Protein AF-A0A7X7AD47-F1 (afdb_monomer_lite)

Foldseek 3Di:
DEAFAALDPCLVLLLVLLLLVLPDDDDQAYEYQENLFQALLDPVRVVSSVVSCVNSVRVVHHYHYAHEVRCCHNPVVSVSVCVVNVPPDPDPQWDWDDDPLEIEIEGHDDLDLVSVVVSLVCLLVVLVVHPRLAYEYRYAAFLLAFDPVQSNVSVVVPVQVSCQSSVHQEYEYHRQLWWWKAAADDPLDHALSHHIYIHFHHAYADFDHGDDDVSNRTPDIGGPARGKGKDWDDDSFKIKIWIAHSPPRDTPDIDMRGDDDPVPFAWEDDPQWTATPVRRDIHGLAQDFAWYAYPVRFIFTDDRSHTDAAWDQDPNFIWGAAPVRTTPPTDAFDWHQGPVAIWTAHRVRDTDAAWDQDPQFIWHAHPPPRHTDAAWDDDDNDTWHAHPVGGTADPVGDGDGPDDAAWDADPVAIAGAHNVRDTDAAWDADPQFTWHQHNVHRHTDAAFQDDDPHDTWGHHRVGGTADPVRDGDRDDFAWDQDPVAIWGADPVRDTDAAWDQDPNFIWHQHPVHRHTDAAAQPDDPPWTFGHHRVGTTPGTDDDDDDQDFAWDQDPVAIWGADRRRDTDAAWDADPNDTWHAHPPPRHTDDDDDDDDDDDD

Structure (mmCIF, N/CA/C/O backbone):
data_AF-A0A7X7AD47-F1
#
_entry.id   AF-A0A7X7AD47-F1
#
loop_
_atom_site.group_PDB
_atom_site.id
_atom_site.type_symbol
_atom_site.label_atom_id
_atom_site.label_alt_id
_atom_site.label_comp_id
_atom_site.label_asym_id
_atom_site.label_entity_id
_atom_site.label_seq_id
_atom_site.pdbx_PDB_ins_code
_atom_site.Cartn_x
_atom_site.Cartn_y
_atom_site.Cartn_z
_atom_site.occupancy
_atom_site.B_iso_or_equiv
_atom_site.auth_seq_id
_atom_site.auth_comp_id
_atom_site.auth_asym_id
_atom_site.auth_atom_id
_atom_site.pdbx_PDB_model_num
ATOM 1 N N . MET A 1 1 ? 16.125 13.441 -15.291 1.00 92.44 1 MET A N 1
ATOM 2 C CA . MET A 1 1 ? 16.310 13.146 -16.735 1.00 92.44 1 MET A CA 1
ATOM 3 C C . MET A 1 1 ? 16.900 11.756 -16.890 1.00 92.44 1 MET A C 1
ATOM 5 O O . MET A 1 1 ? 17.680 11.379 -16.031 1.00 92.44 1 MET A O 1
ATOM 9 N N . ILE A 1 2 ? 16.565 11.016 -17.947 1.00 95.31 2 ILE A N 1
ATOM 10 C CA . ILE A 1 2 ? 17.193 9.728 -18.268 1.00 95.31 2 ILE A CA 1
ATOM 11 C C . ILE A 1 2 ? 17.875 9.844 -19.631 1.00 95.31 2 ILE A C 1
ATOM 13 O O . ILE A 1 2 ? 17.242 10.211 -20.624 1.00 95.31 2 ILE A O 1
ATOM 17 N N . ILE A 1 3 ? 19.167 9.545 -19.642 1.00 93.75 3 ILE A N 1
ATOM 18 C CA . ILE A 1 3 ? 20.009 9.394 -20.820 1.00 93.75 3 ILE A CA 1
ATOM 19 C C . ILE A 1 3 ? 20.115 7.894 -21.089 1.00 93.75 3 ILE A C 1
ATOM 21 O O . ILE A 1 3 ? 20.444 7.122 -20.185 1.00 93.75 3 ILE A O 1
ATOM 25 N N . GLY A 1 4 ? 19.760 7.493 -22.308 1.00 91.75 4 GLY A N 1
ATOM 26 C CA . GLY A 1 4 ? 19.800 6.096 -22.722 1.00 91.75 4 GLY A CA 1
ATOM 27 C C . GLY A 1 4 ? 21.219 5.592 -22.967 1.00 91.75 4 GLY A C 1
ATOM 28 O O . GLY A 1 4 ? 22.199 6.156 -22.477 1.00 91.75 4 GLY A O 1
ATOM 29 N N . ASP A 1 5 ? 21.300 4.528 -23.753 1.00 93.12 5 ASP A N 1
ATOM 30 C CA . ASP A 1 5 ? 22.560 3.946 -24.203 1.00 93.12 5 ASP A CA 1
ATOM 31 C C . ASP A 1 5 ? 23.340 4.938 -25.089 1.00 93.12 5 ASP A C 1
ATOM 33 O O . ASP A 1 5 ? 22.743 5.609 -25.937 1.00 93.12 5 ASP A O 1
ATOM 37 N N . ILE A 1 6 ? 24.650 5.082 -24.888 1.00 92.56 6 ILE A N 1
ATOM 38 C CA . ILE A 1 6 ? 25.463 6.064 -25.622 1.00 92.56 6 ILE A CA 1
ATOM 39 C C . ILE A 1 6 ? 26.347 5.355 -26.641 1.00 92.56 6 ILE A C 1
ATOM 41 O O . ILE A 1 6 ? 26.161 5.537 -27.844 1.00 92.56 6 ILE A O 1
ATOM 45 N N . GLN A 1 7 ? 27.311 4.571 -26.160 1.00 92.19 7 GLN A N 1
ATOM 46 C CA . GLN A 1 7 ? 28.293 3.829 -26.943 1.00 92.19 7 GLN A CA 1
ATOM 47 C C . GLN A 1 7 ? 28.781 4.564 -28.214 1.00 92.19 7 GLN A C 1
ATOM 49 O O . GLN A 1 7 ? 28.695 4.042 -29.330 1.00 92.19 7 GLN A O 1
ATOM 54 N N . THR A 1 8 ? 29.261 5.800 -28.047 1.00 90.62 8 THR A N 1
ATOM 55 C CA . THR A 1 8 ? 29.584 6.706 -29.163 1.00 90.62 8 THR A CA 1
ATOM 56 C C . THR A 1 8 ? 31.069 6.692 -29.538 1.00 90.62 8 THR A C 1
ATOM 58 O O . THR A 1 8 ? 31.954 6.672 -28.673 1.00 90.62 8 THR A O 1
ATOM 61 N N . GLU A 1 9 ? 31.338 6.766 -30.842 1.00 89.00 9 GLU A N 1
ATOM 62 C CA . GLU A 1 9 ? 32.638 7.148 -31.409 1.00 89.00 9 GLU A CA 1
ATOM 63 C C . GLU A 1 9 ? 32.623 8.602 -31.944 1.00 89.00 9 GLU A C 1
ATOM 65 O O . GLU A 1 9 ? 33.682 9.171 -32.230 1.00 89.00 9 GLU A O 1
ATOM 70 N N . ASP A 1 10 ? 31.442 9.230 -32.053 1.00 92.56 10 ASP A N 1
ATOM 71 C CA . ASP A 1 10 ? 31.235 10.628 -32.460 1.00 92.56 10 ASP A CA 1
ATOM 72 C C . ASP A 1 10 ? 31.044 11.569 -31.256 1.00 92.56 10 ASP A C 1
ATOM 74 O O . ASP A 1 10 ? 29.960 12.079 -30.959 1.00 92.56 10 ASP A O 1
ATOM 78 N N . TYR A 1 11 ? 32.149 11.867 -30.570 1.00 90.94 11 TYR A N 1
ATOM 79 C CA . TYR A 1 11 ? 32.137 12.756 -29.404 1.00 90.94 11 TYR A CA 1
ATOM 80 C C . TYR A 1 11 ? 31.698 14.198 -29.715 1.00 90.94 11 TYR A C 1
ATOM 82 O O . TYR A 1 11 ? 31.253 14.910 -28.814 1.00 90.94 11 TYR A O 1
ATOM 90 N N . GLU A 1 12 ? 31.837 14.674 -30.959 1.00 91.06 12 GLU A N 1
ATOM 91 C CA . GLU A 1 12 ? 31.344 16.003 -31.344 1.00 91.06 12 GLU A CA 1
ATOM 92 C C . GLU A 1 12 ? 29.818 16.003 -31.477 1.00 91.06 12 GLU A C 1
ATOM 94 O O . GLU A 1 12 ? 29.167 16.891 -30.922 1.00 91.06 12 GLU A O 1
ATOM 99 N N . GLY A 1 13 ? 29.250 14.989 -32.137 1.00 91.06 13 GLY A N 1
ATOM 100 C CA . GLY A 1 13 ? 27.807 14.750 -32.181 1.00 91.06 13 GLY A CA 1
ATOM 101 C C . GLY A 1 13 ? 27.208 14.643 -30.780 1.00 91.06 13 GLY A C 1
ATOM 102 O O . GLY A 1 13 ? 26.310 15.410 -30.435 1.00 91.06 13 GLY A O 1
ATOM 103 N N . PHE A 1 14 ? 27.797 13.807 -29.924 1.00 91.62 14 PHE A N 1
ATOM 104 C CA . PHE A 1 14 ? 27.356 13.638 -28.539 1.00 91.62 14 PHE A CA 1
ATOM 105 C C . PHE A 1 14 ? 27.384 14.943 -27.722 1.00 91.62 14 PHE A C 1
ATOM 107 O O . PHE A 1 14 ? 26.434 15.251 -26.999 1.00 91.62 14 PHE A O 1
ATOM 114 N N . ARG A 1 15 ? 28.439 15.762 -27.863 1.00 91.12 15 ARG A N 1
ATOM 115 C CA . ARG A 1 15 ? 28.508 17.094 -27.228 1.00 91.12 15 ARG A CA 1
ATOM 116 C C . ARG A 1 15 ? 27.363 18.001 -27.677 1.00 91.12 15 ARG A C 1
ATOM 118 O O . ARG A 1 15 ? 26.760 18.681 -26.846 1.00 91.12 15 ARG A O 1
ATOM 125 N N . ASN A 1 16 ? 27.064 18.011 -28.975 1.00 90.00 16 ASN A N 1
ATOM 126 C CA . ASN A 1 16 ? 25.961 18.798 -29.523 1.00 90.00 16 ASN A CA 1
ATOM 127 C C . ASN A 1 16 ? 24.607 18.308 -28.996 1.00 90.00 16 ASN A C 1
ATOM 129 O O . ASN A 1 16 ? 23.757 19.135 -28.658 1.00 90.00 16 ASN A O 1
ATOM 133 N N . ASP A 1 17 ? 24.431 16.994 -28.864 1.00 92.12 17 ASP A N 1
ATOM 134 C CA . ASP A 1 17 ? 23.204 16.409 -28.338 1.00 92.12 17 ASP A CA 1
ATOM 135 C C . ASP A 1 17 ? 22.988 16.771 -26.862 1.00 92.12 17 ASP A C 1
ATOM 137 O O . ASP A 1 17 ? 21.929 17.282 -26.488 1.00 92.12 17 ASP A O 1
ATOM 141 N N . LEU A 1 18 ? 24.012 16.614 -26.016 1.00 90.44 18 LEU A N 1
ATOM 142 C CA . LEU A 1 18 ? 23.936 17.019 -24.610 1.00 90.44 18 LEU A CA 1
ATOM 143 C C . LEU A 1 18 ? 23.632 18.517 -24.448 1.00 90.44 18 LEU A C 1
ATOM 145 O O . LEU A 1 18 ? 22.811 18.895 -23.607 1.00 90.44 18 LEU A O 1
ATOM 149 N N . ALA A 1 19 ? 24.245 19.371 -25.273 1.00 87.25 19 ALA A N 1
ATOM 150 C CA . ALA A 1 19 ? 23.945 20.801 -25.295 1.00 87.25 19 ALA A CA 1
ATOM 151 C C . ALA A 1 19 ? 22.499 21.085 -25.748 1.00 87.25 19 ALA A C 1
ATOM 153 O O . ALA A 1 19 ? 21.857 22.014 -25.255 1.00 87.25 19 ALA A O 1
ATOM 154 N N . GLY A 1 20 ? 21.955 20.287 -26.670 1.00 86.12 20 GLY A N 1
ATOM 155 C CA . GLY A 1 20 ? 20.555 20.362 -27.091 1.00 86.12 20 GLY A CA 1
ATOM 156 C C . GLY A 1 20 ? 19.579 20.111 -25.939 1.00 86.12 20 GLY A C 1
ATOM 157 O O . GLY A 1 20 ? 18.563 20.799 -25.826 1.00 86.12 20 GLY A O 1
ATOM 158 N N . ILE A 1 21 ? 19.925 19.192 -25.036 1.00 86.19 21 ILE A N 1
ATOM 159 C CA . ILE A 1 21 ? 19.084 18.816 -23.895 1.00 86.19 21 ILE A CA 1
ATOM 160 C C . ILE A 1 21 ? 19.127 19.857 -22.763 1.00 86.19 21 ILE A C 1
ATOM 162 O O . ILE A 1 21 ? 18.105 20.118 -22.119 1.00 86.19 21 ILE A O 1
ATOM 166 N N . SER A 1 22 ? 20.285 20.473 -22.510 1.00 73.19 22 SER A N 1
ATOM 167 C CA . SER A 1 22 ? 20.507 21.348 -21.348 1.00 73.19 22 SER A CA 1
ATOM 168 C C . SER A 1 22 ? 19.938 22.765 -21.483 1.00 73.19 22 SER A C 1
ATOM 170 O O . SER A 1 22 ? 19.855 23.503 -20.502 1.00 73.19 22 SER A O 1
ATOM 172 N N . ASN A 1 23 ? 19.492 23.159 -22.678 1.00 65.69 23 ASN A N 1
ATOM 173 C CA . ASN A 1 23 ? 19.193 24.557 -22.985 1.00 65.69 23 ASN A CA 1
ATOM 174 C C . ASN A 1 23 ? 17.883 25.126 -22.399 1.00 65.69 23 ASN A C 1
ATOM 176 O O . ASN A 1 23 ? 17.638 26.311 -22.613 1.00 65.69 23 ASN A O 1
ATOM 180 N N . ASN A 1 24 ? 17.032 24.361 -21.691 1.00 56.19 24 ASN A N 1
ATOM 181 C CA . ASN A 1 24 ? 15.737 24.879 -21.190 1.00 56.19 24 ASN A CA 1
ATOM 182 C C . ASN A 1 24 ? 15.050 24.090 -20.048 1.00 56.19 24 ASN A C 1
ATOM 184 O O . ASN A 1 24 ? 13.844 24.263 -19.854 1.00 56.19 24 ASN A O 1
ATOM 188 N N . ILE A 1 25 ? 15.733 23.209 -19.305 1.00 63.94 25 ILE A N 1
ATOM 189 C CA . ILE A 1 25 ? 15.059 22.371 -18.292 1.00 63.94 25 ILE A CA 1
ATOM 190 C C . ILE A 1 25 ? 15.873 22.291 -16.994 1.00 63.94 25 ILE A C 1
ATOM 192 O O . ILE A 1 25 ? 17.066 22.005 -17.020 1.00 63.94 25 ILE A O 1
ATOM 196 N N . ASP A 1 26 ? 15.196 22.555 -15.873 1.00 79.25 26 ASP A N 1
ATOM 197 C CA . ASP A 1 26 ? 15.691 22.374 -14.506 1.00 79.25 26 ASP A CA 1
ATOM 198 C C . ASP A 1 26 ? 15.398 20.923 -14.093 1.00 79.25 26 ASP A C 1
ATOM 200 O O . ASP A 1 26 ? 14.232 20.530 -13.997 1.00 79.25 26 ASP A O 1
ATOM 204 N N . TYR A 1 27 ? 16.435 20.095 -13.973 1.00 88.62 27 TYR A N 1
ATOM 205 C CA . TYR A 1 27 ? 16.307 18.685 -13.604 1.00 88.62 27 TYR A CA 1
ATOM 206 C C . TYR A 1 27 ? 16.822 18.472 -12.186 1.00 88.62 27 TYR A C 1
ATOM 208 O O . TYR A 1 27 ? 17.895 18.950 -11.846 1.00 88.62 27 TYR A O 1
ATOM 216 N N . ASP A 1 28 ? 16.106 17.678 -11.393 1.00 89.88 28 ASP A N 1
ATOM 217 C CA . ASP A 1 28 ? 16.513 17.372 -10.016 1.00 89.88 28 ASP A CA 1
ATOM 218 C C . ASP A 1 28 ? 17.732 16.432 -9.946 1.00 89.88 28 ASP A C 1
ATOM 220 O O . ASP A 1 28 ? 18.574 16.553 -9.058 1.00 89.88 28 ASP A O 1
ATOM 224 N N . PHE A 1 29 ? 17.813 15.481 -10.883 1.00 91.69 29 PHE A N 1
ATOM 225 C CA . PHE A 1 29 ? 18.917 14.532 -11.048 1.00 91.69 29 PHE A CA 1
ATOM 226 C C . PHE A 1 29 ? 18.891 13.902 -12.453 1.00 91.69 29 PHE A C 1
ATOM 228 O O . PHE A 1 29 ? 17.947 14.081 -13.243 1.00 91.69 29 PHE A O 1
ATOM 235 N N . SER A 1 30 ? 19.935 13.141 -12.767 1.00 93.00 30 SER A N 1
ATOM 236 C CA . SER A 1 30 ? 20.100 12.412 -14.023 1.00 93.00 30 SER A CA 1
ATOM 237 C C . SER A 1 30 ? 20.292 10.909 -13.803 1.00 93.00 30 SER A C 1
ATOM 239 O O . SER A 1 30 ? 20.718 10.459 -12.742 1.00 93.00 30 SER A O 1
ATOM 241 N N . VAL A 1 31 ? 19.943 10.125 -14.815 1.00 95.81 31 VAL A N 1
ATOM 242 C CA . VAL A 1 31 ? 20.179 8.682 -14.887 1.00 95.81 31 VAL A CA 1
ATOM 243 C C . VAL A 1 31 ? 20.856 8.395 -16.216 1.00 95.81 31 VAL A C 1
ATOM 245 O O . VAL A 1 31 ? 20.437 8.956 -17.228 1.00 95.81 31 VAL A O 1
ATOM 248 N N . GLN A 1 32 ? 21.852 7.519 -16.216 1.00 95.25 32 GLN A N 1
ATOM 249 C CA . GLN A 1 32 ? 22.511 7.016 -17.414 1.00 95.25 32 GLN A CA 1
ATOM 250 C C . GLN A 1 32 ? 22.437 5.480 -17.405 1.00 95.25 32 GLN A C 1
ATOM 252 O O . GLN A 1 32 ? 22.703 4.851 -16.381 1.00 95.25 32 GLN A O 1
ATOM 257 N N . ILE A 1 33 ? 21.978 4.888 -18.513 1.00 96.31 33 ILE A N 1
ATOM 258 C CA . ILE A 1 33 ? 21.549 3.475 -18.589 1.00 96.31 33 ILE A CA 1
ATOM 259 C C . ILE A 1 33 ? 22.668 2.533 -19.100 1.00 96.31 33 ILE A C 1
ATOM 261 O O . ILE A 1 33 ? 22.412 1.447 -19.617 1.00 96.31 33 ILE A O 1
ATOM 265 N N . GLY A 1 34 ? 23.930 2.897 -18.884 1.00 94.50 34 GLY A N 1
ATOM 266 C CA . GLY A 1 34 ? 25.107 2.102 -19.242 1.00 94.50 34 GLY A CA 1
ATOM 267 C C . GLY A 1 34 ? 25.641 2.367 -20.637 1.00 94.50 34 GLY A C 1
ATOM 268 O O . GLY A 1 34 ? 25.046 3.117 -21.412 1.00 94.50 34 GLY A O 1
ATOM 269 N N . ASP A 1 35 ? 26.811 1.799 -20.907 1.00 95.81 35 ASP A N 1
ATOM 270 C CA . ASP A 1 35 ? 27.607 2.032 -22.109 1.00 95.81 35 ASP A CA 1
ATOM 271 C C . ASP A 1 35 ? 27.886 3.524 -22.331 1.00 95.81 35 ASP A C 1
ATOM 273 O O . ASP A 1 35 ? 27.769 4.075 -23.427 1.00 95.81 35 ASP A O 1
ATOM 277 N N . LEU A 1 36 ? 28.270 4.206 -21.252 1.00 94.31 36 LEU A N 1
ATOM 278 C CA . LEU A 1 36 ? 28.680 5.603 -21.299 1.00 94.31 36 LEU A CA 1
ATOM 279 C C . LEU A 1 36 ? 29.941 5.777 -22.163 1.00 94.31 36 LEU A C 1
ATOM 281 O O . LEU A 1 36 ? 30.105 6.802 -22.822 1.00 94.31 36 LEU A O 1
ATOM 285 N N . VAL A 1 37 ? 30.832 4.783 -22.172 1.00 94.62 37 VAL A N 1
ATOM 286 C CA . VAL A 1 37 ? 32.028 4.728 -23.028 1.00 94.62 37 VAL A CA 1
ATOM 287 C C . VAL A 1 37 ? 31.973 3.517 -23.953 1.00 94.62 37 VAL A C 1
ATOM 289 O O . VAL A 1 37 ? 31.347 2.526 -23.622 1.00 94.62 37 VAL A O 1
ATOM 292 N N . ASP A 1 38 ? 32.694 3.548 -25.079 1.00 93.06 38 ASP A N 1
ATOM 293 C CA . ASP A 1 38 ? 32.836 2.361 -25.943 1.00 93.06 38 ASP A CA 1
ATOM 294 C C . ASP A 1 38 ? 33.916 1.371 -25.450 1.00 93.06 38 ASP A C 1
ATOM 296 O O . ASP A 1 38 ? 33.867 0.178 -25.729 1.00 93.06 38 ASP A O 1
ATOM 300 N N . ASP A 1 39 ? 34.913 1.826 -24.688 1.00 94.62 39 ASP A N 1
ATOM 301 C CA . ASP A 1 39 ? 35.968 0.945 -24.165 1.00 94.62 39 ASP A CA 1
ATOM 302 C C . ASP A 1 39 ? 36.555 1.525 -22.880 1.00 94.62 39 ASP A C 1
ATOM 304 O O . ASP A 1 39 ? 37.334 2.485 -22.909 1.00 94.62 39 ASP A O 1
ATOM 308 N N . ALA A 1 40 ? 36.219 0.914 -21.742 1.00 94.56 40 ALA A N 1
ATOM 309 C CA . ALA A 1 40 ? 36.732 1.303 -20.433 1.00 94.56 40 ALA A CA 1
ATOM 310 C C . ALA A 1 40 ? 38.253 1.087 -20.287 1.00 94.56 40 ALA A C 1
ATOM 312 O O . ALA A 1 40 ? 38.906 1.673 -19.413 1.00 94.56 40 ALA A O 1
ATOM 313 N N . GLY A 1 41 ? 38.854 0.275 -21.159 1.00 94.06 41 GLY A N 1
ATOM 314 C CA . GLY A 1 41 ? 40.295 0.107 -21.318 1.00 94.06 41 GLY A CA 1
ATOM 315 C C . GLY A 1 41 ? 41.015 1.339 -21.870 1.00 94.06 41 GLY A C 1
ATOM 316 O O . GLY A 1 41 ? 42.222 1.488 -21.644 1.00 94.06 41 GLY A O 1
ATOM 317 N N . THR A 1 42 ? 40.294 2.238 -22.541 1.00 94.56 42 THR A N 1
ATOM 318 C CA . THR A 1 42 ? 40.870 3.303 -23.360 1.00 94.56 42 THR A CA 1
ATOM 319 C C . THR A 1 42 ? 40.687 4.683 -22.716 1.00 94.56 42 THR A C 1
ATOM 321 O O . THR A 1 42 ? 39.586 5.208 -22.592 1.00 94.56 42 THR A O 1
ATOM 324 N N . TYR A 1 43 ? 41.801 5.325 -22.332 1.00 93.56 43 TYR A N 1
ATOM 325 C CA . TYR A 1 43 ? 41.785 6.630 -21.646 1.00 93.56 43 TYR A CA 1
ATOM 326 C C . TYR A 1 43 ? 41.111 7.749 -22.454 1.00 93.56 43 TYR A C 1
ATOM 328 O O . TYR A 1 43 ? 40.433 8.590 -21.869 1.00 93.56 43 TYR A O 1
ATOM 336 N N . SER A 1 44 ? 41.292 7.782 -23.780 1.00 94.75 44 SER A N 1
ATOM 337 C CA . SER A 1 44 ? 40.679 8.823 -24.616 1.00 94.75 44 SER A CA 1
ATOM 338 C C . SER A 1 44 ? 39.156 8.791 -24.556 1.00 94.75 44 SER A C 1
ATOM 340 O O . SER A 1 44 ? 38.550 9.853 -24.540 1.00 94.75 44 SER A O 1
ATOM 342 N N . ASN A 1 45 ? 38.552 7.606 -24.444 1.00 94.75 45 ASN A N 1
ATOM 343 C CA . ASN A 1 45 ? 37.098 7.457 -24.401 1.00 94.75 45 ASN A CA 1
ATOM 344 C C . ASN A 1 45 ? 36.541 8.087 -23.118 1.00 94.75 45 ASN A C 1
ATOM 346 O O . ASN A 1 45 ? 35.610 8.884 -23.174 1.00 94.75 45 ASN A O 1
ATOM 350 N N . TRP A 1 46 ? 37.187 7.824 -21.976 1.00 94.50 46 TRP A N 1
ATOM 351 C CA . TRP A 1 46 ? 36.867 8.486 -20.709 1.00 94.50 46 TRP A CA 1
ATOM 352 C C . TRP A 1 46 ? 37.077 9.997 -20.767 1.00 94.50 46 TRP A C 1
ATOM 354 O O . TRP A 1 46 ? 36.230 10.751 -20.299 1.00 94.50 46 TRP A O 1
ATOM 364 N N . HIS A 1 47 ? 38.203 10.452 -21.323 1.00 94.81 47 HIS A N 1
ATOM 365 C CA . HIS A 1 47 ? 38.506 11.879 -21.392 1.00 94.81 47 HIS A CA 1
ATOM 366 C C . HIS A 1 47 ? 37.453 12.645 -22.198 1.00 94.81 47 HIS A C 1
ATOM 368 O O . HIS A 1 47 ? 36.931 13.640 -21.703 1.00 94.81 47 HIS A O 1
ATOM 374 N N . GLU A 1 48 ? 37.115 12.167 -23.397 1.00 94.44 48 GLU A N 1
ATOM 375 C CA . GLU A 1 48 ? 36.164 12.841 -24.285 1.00 94.44 48 GLU A CA 1
ATOM 376 C C . GLU A 1 48 ? 34.747 12.871 -23.697 1.00 94.44 48 GLU A C 1
ATOM 378 O O . GLU A 1 48 ? 34.113 13.926 -23.696 1.00 94.44 48 GLU A O 1
ATOM 383 N N . ILE A 1 49 ? 34.274 11.753 -23.134 1.00 92.69 49 ILE A N 1
ATOM 384 C CA . ILE A 1 49 ? 32.957 11.667 -22.485 1.00 92.69 49 ILE A CA 1
ATOM 385 C C . ILE A 1 49 ? 32.862 12.590 -21.272 1.00 92.69 49 ILE A C 1
ATOM 387 O O . ILE A 1 49 ? 31.896 13.342 -21.140 1.00 92.69 49 ILE A O 1
ATOM 391 N N . LEU A 1 50 ? 33.857 12.561 -20.380 1.00 92.50 50 LEU A N 1
ATOM 392 C CA . LEU A 1 50 ? 33.825 13.378 -19.166 1.00 92.50 50 LEU A CA 1
ATOM 393 C C . LEU A 1 50 ? 33.913 14.868 -19.506 1.00 92.50 50 LEU A C 1
ATOM 395 O O . LEU A 1 50 ? 33.210 15.667 -18.893 1.00 92.50 50 LEU A O 1
ATOM 399 N N . THR A 1 51 ? 34.701 15.239 -20.520 1.00 93.00 51 THR A N 1
ATOM 400 C CA . THR A 1 51 ? 34.726 16.611 -21.043 1.00 93.00 51 THR A CA 1
ATOM 401 C C . THR A 1 51 ? 33.381 17.002 -21.654 1.00 93.00 51 THR A C 1
ATOM 403 O O . THR A 1 51 ? 32.890 18.092 -21.373 1.00 93.00 51 THR A O 1
ATOM 406 N N . ALA A 1 52 ? 32.732 16.118 -22.416 1.00 91.62 52 ALA A N 1
ATOM 407 C CA . ALA A 1 52 ? 31.408 16.390 -22.971 1.00 91.62 52 ALA A CA 1
ATOM 408 C C . ALA A 1 52 ? 30.354 16.638 -21.876 1.00 91.62 52 ALA A C 1
ATOM 410 O O . ALA A 1 52 ? 29.577 17.589 -21.967 1.00 91.62 52 ALA A O 1
ATOM 411 N N . ILE A 1 53 ? 30.361 15.834 -20.808 1.00 90.06 53 ILE A N 1
ATOM 412 C CA . ILE A 1 53 ? 29.478 16.032 -19.651 1.00 90.06 53 ILE A CA 1
ATOM 413 C C . ILE A 1 53 ? 29.823 17.334 -18.920 1.00 90.06 53 ILE A C 1
ATOM 415 O O . ILE A 1 53 ? 28.916 18.097 -18.590 1.00 90.06 53 ILE A O 1
ATOM 419 N N . GLU A 1 54 ? 31.103 17.631 -18.690 1.00 89.75 54 GLU A N 1
ATOM 420 C CA . GLU A 1 54 ? 31.537 18.875 -18.041 1.00 89.75 54 GLU A CA 1
ATOM 421 C C . GLU A 1 54 ? 31.021 20.115 -18.791 1.00 89.75 54 GLU A C 1
ATOM 423 O O . GLU A 1 54 ? 30.466 21.026 -18.170 1.00 89.75 54 GLU A O 1
ATOM 428 N N . GLU A 1 55 ? 31.127 20.112 -20.122 1.00 88.50 55 GLU A N 1
ATOM 429 C CA . GLU A 1 55 ? 30.739 21.218 -21.005 1.00 88.50 55 GLU A CA 1
ATOM 430 C C . GLU A 1 55 ? 29.226 21.320 -21.252 1.00 88.50 55 GLU A C 1
ATOM 432 O O . GLU A 1 55 ? 28.725 22.399 -21.573 1.00 88.50 55 GLU A O 1
ATOM 437 N N . SER A 1 56 ? 28.482 20.227 -21.078 1.00 85.38 56 SER A N 1
ATOM 438 C CA . SER A 1 56 ? 27.041 20.162 -21.365 1.00 85.38 56 SER A CA 1
ATOM 439 C C . SER A 1 56 ? 26.164 21.039 -20.469 1.00 85.38 56 SER A C 1
ATOM 441 O O . SER A 1 56 ? 25.014 21.313 -20.806 1.00 85.38 56 SER A O 1
ATOM 443 N N . GLY A 1 57 ? 26.669 21.443 -19.302 1.00 81.75 57 GLY A N 1
ATOM 444 C CA . GLY A 1 57 ? 25.891 22.130 -18.276 1.00 81.75 57 GLY A CA 1
ATOM 445 C C . GLY A 1 57 ? 25.075 21.206 -17.367 1.00 81.75 57 GLY A C 1
ATOM 446 O O . GLY A 1 57 ? 24.520 21.710 -16.397 1.00 81.75 57 GLY A O 1
ATOM 447 N N . ILE A 1 58 ? 25.041 19.883 -17.595 1.00 85.62 58 ILE A N 1
ATOM 448 C CA . ILE A 1 58 ? 24.393 18.910 -16.686 1.00 85.62 58 ILE A CA 1
ATOM 449 C C . ILE A 1 58 ? 25.353 18.303 -15.651 1.00 85.62 58 ILE A C 1
ATOM 451 O O . ILE A 1 58 ? 24.928 17.536 -14.797 1.00 85.62 58 ILE A O 1
ATOM 455 N N . SER A 1 59 ? 26.633 18.685 -15.671 1.00 86.06 59 SER A N 1
ATOM 456 C CA . SER A 1 59 ? 27.678 18.202 -14.750 1.00 86.06 59 SER A CA 1
ATOM 457 C C . SER A 1 59 ? 27.447 18.522 -13.268 1.00 86.06 59 SER A C 1
ATOM 459 O O . SER A 1 59 ? 28.128 17.973 -12.408 1.00 86.06 59 SER A O 1
ATOM 461 N N . HIS A 1 60 ? 26.505 19.414 -12.961 1.00 86.19 60 HIS A N 1
ATOM 462 C CA . HIS A 1 60 ? 26.105 19.745 -11.594 1.00 86.19 60 HIS A CA 1
ATOM 463 C C . HIS A 1 60 ? 25.014 18.817 -11.037 1.00 86.19 60 HIS A C 1
ATOM 465 O O . HIS A 1 60 ? 24.689 18.926 -9.856 1.00 86.19 60 HIS A O 1
ATOM 471 N N . LEU A 1 61 ? 24.422 17.961 -11.876 1.00 89.44 61 LEU A N 1
ATOM 472 C CA . LEU A 1 61 ? 23.392 17.014 -11.470 1.00 89.44 61 LEU A CA 1
ATOM 473 C C . LEU A 1 61 ? 24.032 15.758 -10.888 1.00 89.44 61 LEU A C 1
ATOM 475 O O . LEU A 1 61 ? 24.984 15.220 -11.457 1.00 89.44 61 LEU A O 1
ATOM 479 N N . ASP A 1 62 ? 23.436 15.232 -9.820 1.00 90.25 62 ASP A N 1
ATOM 480 C CA . ASP A 1 62 ? 23.715 13.861 -9.406 1.00 90.25 62 ASP A CA 1
ATOM 481 C C . ASP A 1 62 ? 23.294 12.902 -10.531 1.00 90.25 62 ASP A C 1
ATOM 483 O O . ASP A 1 62 ? 22.252 13.090 -11.175 1.00 90.25 62 ASP A O 1
ATOM 487 N N . MET A 1 63 ? 24.115 11.883 -10.792 1.00 91.62 63 MET A N 1
ATOM 488 C CA . MET A 1 63 ? 23.885 10.913 -11.863 1.00 91.62 63 MET A CA 1
ATOM 489 C C . MET A 1 63 ? 23.864 9.495 -11.305 1.00 91.62 63 MET A C 1
ATOM 491 O O . MET A 1 63 ? 24.869 9.008 -10.791 1.00 91.62 63 MET A O 1
ATOM 495 N N . ILE A 1 64 ? 22.717 8.826 -11.419 1.00 95.19 64 ILE A N 1
ATOM 496 C CA . ILE A 1 64 ? 22.607 7.389 -11.158 1.00 95.19 64 ILE A CA 1
ATOM 497 C C . ILE A 1 64 ? 23.183 6.662 -12.374 1.00 95.19 64 ILE A C 1
ATOM 499 O O . ILE A 1 64 ? 22.736 6.899 -13.497 1.00 95.19 64 ILE A O 1
ATOM 503 N N . GLN A 1 65 ? 24.174 5.805 -12.142 1.00 94.50 65 GLN A N 1
ATOM 504 C CA . GLN A 1 65 ? 24.952 5.149 -13.187 1.00 94.50 65 GLN A CA 1
ATOM 505 C C . GLN A 1 65 ? 24.640 3.655 -13.222 1.00 94.50 65 GLN A C 1
ATOM 507 O O . GLN A 1 65 ? 24.827 2.949 -12.230 1.00 94.50 65 GLN A O 1
ATOM 512 N N . VAL A 1 66 ? 24.206 3.169 -14.377 1.00 96.62 66 VAL A N 1
ATOM 513 C CA . VAL A 1 66 ? 24.161 1.738 -14.680 1.00 96.62 66 VAL A CA 1
ATOM 514 C C . VAL A 1 66 ? 25.457 1.379 -15.402 1.00 96.62 66 VAL A C 1
ATOM 516 O O . VAL A 1 66 ? 25.880 2.114 -16.281 1.00 96.62 66 VAL A O 1
ATOM 519 N N . LEU A 1 67 ? 26.102 0.266 -15.053 1.00 95.81 67 LEU A N 1
ATOM 520 C CA . LEU A 1 67 ? 27.242 -0.244 -15.823 1.00 95.81 67 LEU A CA 1
ATOM 521 C C . LEU A 1 67 ? 26.730 -1.206 -16.897 1.00 95.81 67 LEU A C 1
ATOM 523 O O . LEU A 1 67 ? 26.142 -2.243 -16.574 1.00 95.81 67 LEU A O 1
ATOM 527 N N . GLY A 1 68 ? 26.948 -0.852 -18.157 1.00 96.06 68 GLY A N 1
ATOM 528 C CA . GLY A 1 68 ? 26.705 -1.685 -19.326 1.00 96.06 68 GLY A CA 1
ATOM 529 C C . GLY A 1 68 ? 27.902 -2.561 -19.677 1.00 96.06 68 GLY A C 1
ATOM 530 O O . GLY A 1 68 ? 28.914 -2.586 -18.968 1.00 96.06 68 GLY A O 1
ATOM 531 N N . ASN A 1 69 ? 27.801 -3.353 -20.746 1.00 95.69 69 ASN A N 1
ATOM 532 C CA . ASN A 1 69 ? 28.904 -4.244 -21.115 1.00 95.69 69 ASN A CA 1
ATOM 533 C C . ASN A 1 69 ? 30.160 -3.505 -21.564 1.00 95.69 69 ASN A C 1
ATOM 535 O O . ASN A 1 69 ? 31.242 -4.088 -21.466 1.00 95.69 69 ASN A O 1
ATOM 539 N N . HIS A 1 70 ? 30.054 -2.261 -22.024 1.00 95.56 70 HIS A N 1
ATOM 540 C CA . HIS A 1 70 ? 31.204 -1.470 -22.437 1.00 95.56 70 HIS A CA 1
ATOM 541 C C . HIS A 1 70 ? 31.970 -0.833 -21.270 1.00 95.56 70 HIS A C 1
ATOM 543 O O . HIS A 1 70 ? 33.180 -0.623 -21.391 1.00 95.56 70 HIS A O 1
ATOM 549 N N . GLU A 1 71 ? 31.358 -0.703 -20.088 1.00 95.25 71 GLU A N 1
ATOM 550 C CA . GLU A 1 71 ? 32.104 -0.439 -18.849 1.00 95.25 71 GLU A CA 1
ATOM 551 C C . GLU A 1 71 ? 32.957 -1.641 -18.411 1.00 95.25 71 GLU A C 1
ATOM 553 O O . GLU A 1 71 ? 33.982 -1.461 -17.752 1.00 95.25 71 GLU A O 1
ATOM 558 N N . TYR A 1 72 ? 32.581 -2.861 -18.817 1.00 94.50 72 TYR A N 1
ATOM 559 C CA . TYR A 1 72 ? 33.382 -4.076 -18.613 1.00 94.50 72 TYR A CA 1
ATOM 560 C C . TYR A 1 72 ? 34.292 -4.414 -19.808 1.00 94.50 72 TYR A C 1
ATOM 562 O O . TYR A 1 72 ? 35.170 -5.285 -19.715 1.00 94.50 72 TYR A O 1
ATOM 570 N N . TYR A 1 73 ? 34.108 -3.748 -20.952 1.00 93.81 73 TYR A N 1
ATOM 571 C CA . TYR A 1 73 ? 34.935 -3.938 -22.138 1.00 93.81 73 TYR A CA 1
ATOM 572 C C . TYR A 1 73 ? 36.279 -3.228 -21.950 1.00 93.81 73 TYR A C 1
ATOM 574 O O . TYR A 1 73 ? 36.343 -2.061 -21.581 1.00 93.81 73 TYR A O 1
ATOM 582 N N . GLY A 1 74 ? 37.378 -3.972 -22.104 1.00 90.38 74 GLY A N 1
ATOM 583 C CA . GLY A 1 74 ? 38.724 -3.487 -21.768 1.00 90.38 74 GLY A CA 1
ATOM 584 C C . GLY A 1 74 ? 39.010 -3.348 -20.261 1.00 90.38 74 GLY A C 1
ATOM 585 O O . GLY A 1 74 ? 40.156 -3.078 -19.881 1.00 90.38 74 GLY A O 1
ATOM 586 N N . ASP A 1 75 ? 38.015 -3.592 -19.402 1.00 92.38 75 ASP A N 1
ATOM 587 C CA . ASP A 1 75 ? 38.138 -3.640 -17.943 1.00 92.38 75 ASP A CA 1
ATOM 588 C C . ASP A 1 75 ? 37.168 -4.652 -17.311 1.00 92.38 75 ASP A C 1
ATOM 590 O O . ASP A 1 75 ? 36.116 -4.308 -16.789 1.00 92.38 75 ASP A O 1
ATOM 594 N N . VAL A 1 76 ? 37.522 -5.938 -17.333 1.00 89.94 76 VAL A N 1
ATOM 595 C CA . VAL A 1 76 ? 36.605 -7.021 -16.926 1.00 89.94 76 VAL A CA 1
ATOM 596 C C . VAL A 1 76 ? 36.126 -6.958 -15.469 1.00 89.94 76 VAL A C 1
ATOM 598 O O . VAL A 1 76 ? 35.158 -7.643 -15.138 1.00 89.94 76 VAL A O 1
ATOM 601 N N . SER A 1 77 ? 36.803 -6.209 -14.590 1.00 89.56 77 SER A N 1
ATOM 602 C CA . SER A 1 77 ? 36.347 -6.002 -13.211 1.00 89.56 77 SER A CA 1
ATOM 603 C C . SER A 1 77 ? 35.298 -4.893 -13.104 1.00 89.56 77 SER A C 1
ATOM 605 O O . SER A 1 77 ? 34.501 -4.932 -12.172 1.00 89.56 77 SER A O 1
ATOM 607 N N . GLY A 1 78 ? 35.266 -3.943 -14.046 1.00 91.25 78 GLY A N 1
ATOM 608 C CA . GLY A 1 78 ? 34.458 -2.722 -13.972 1.00 91.25 78 GLY A CA 1
ATOM 609 C C . GLY A 1 78 ? 34.957 -1.716 -12.925 1.00 91.25 78 GLY A C 1
ATOM 610 O O . GLY A 1 78 ? 34.279 -0.726 -12.650 1.00 91.25 78 GLY A O 1
ATOM 611 N N . GLU A 1 79 ? 36.126 -1.956 -12.321 1.00 90.44 79 GLU A N 1
ATOM 612 C CA . GLU A 1 79 ? 36.666 -1.136 -11.230 1.00 90.44 79 GLU A CA 1
ATOM 613 C C . GLU A 1 79 ? 36.956 0.295 -11.683 1.00 90.44 79 GLU A C 1
ATOM 615 O O . GLU A 1 79 ? 36.709 1.225 -10.921 1.00 90.44 79 GLU A O 1
ATOM 620 N N . LYS A 1 80 ? 37.412 0.512 -12.924 1.00 91.75 80 LYS A N 1
ATOM 621 C CA . LYS A 1 80 ? 37.676 1.873 -13.417 1.00 91.75 80 LYS A CA 1
ATOM 622 C C . LYS A 1 80 ? 36.403 2.701 -13.485 1.00 91.75 80 LYS A C 1
ATOM 624 O O . LYS A 1 80 ? 36.398 3.841 -13.033 1.00 91.75 80 LYS A O 1
ATOM 629 N N . ALA A 1 81 ? 35.337 2.131 -14.046 1.00 92.75 81 ALA A N 1
ATOM 630 C CA . ALA A 1 81 ? 34.047 2.805 -14.123 1.00 92.75 81 ALA A CA 1
ATOM 631 C C . ALA A 1 81 ? 33.517 3.095 -12.711 1.00 92.75 81 ALA A C 1
ATOM 633 O O . ALA A 1 81 ? 33.126 4.221 -12.411 1.00 92.75 81 ALA A O 1
ATOM 634 N N . ALA A 1 82 ? 33.608 2.114 -11.809 1.00 90.69 82 ALA A N 1
ATOM 635 C CA . ALA A 1 82 ? 33.199 2.269 -10.418 1.00 90.69 82 ALA A CA 1
ATOM 636 C C . ALA A 1 82 ? 33.983 3.368 -9.675 1.00 90.69 82 ALA A C 1
ATOM 638 O O . ALA A 1 82 ? 33.388 4.155 -8.938 1.00 90.69 82 ALA A O 1
ATOM 639 N N . GLU A 1 83 ? 35.299 3.458 -9.883 1.00 90.75 83 GLU A N 1
ATOM 640 C CA . GLU A 1 83 ? 36.148 4.509 -9.312 1.00 90.75 83 GLU A CA 1
ATOM 641 C C . GLU A 1 83 ? 35.810 5.893 -9.884 1.00 90.75 83 GLU A C 1
ATOM 643 O O . GLU A 1 83 ? 35.704 6.856 -9.124 1.00 90.75 83 GLU A O 1
ATOM 648 N N . ILE A 1 84 ? 35.607 6.002 -11.203 1.00 90.94 84 ILE A N 1
ATOM 649 C CA . ILE A 1 84 ? 35.265 7.265 -11.877 1.00 90.94 84 ILE A CA 1
ATOM 650 C C . ILE A 1 84 ? 33.901 7.783 -11.411 1.00 90.94 84 ILE A C 1
ATOM 652 O O . ILE A 1 84 ? 33.754 8.977 -11.151 1.00 90.94 84 ILE A O 1
ATOM 656 N N . PHE A 1 85 ? 32.918 6.895 -11.271 1.00 89.62 85 PHE A N 1
ATOM 657 C CA . PHE A 1 85 ? 31.565 7.248 -10.843 1.00 89.62 85 PHE A CA 1
ATOM 658 C C . PHE A 1 85 ? 31.391 7.310 -9.324 1.00 89.62 85 PHE A C 1
ATOM 660 O O . PHE A 1 85 ? 30.315 7.677 -8.858 1.00 89.62 85 PHE A O 1
ATOM 667 N N . ASN A 1 86 ? 32.428 6.970 -8.549 1.00 87.88 86 ASN A N 1
ATOM 668 C CA . ASN A 1 86 ? 32.366 6.864 -7.092 1.00 87.88 86 ASN A CA 1
ATOM 669 C C . ASN A 1 86 ? 31.186 5.982 -6.634 1.00 87.88 86 ASN A C 1
ATOM 671 O O . ASN A 1 86 ? 30.301 6.420 -5.894 1.00 87.88 86 ASN A O 1
ATOM 675 N N . PHE A 1 87 ? 31.165 4.742 -7.132 1.00 87.06 87 PHE A N 1
ATOM 676 C CA . PHE A 1 87 ? 30.059 3.802 -6.955 1.00 87.06 87 PHE A CA 1
ATOM 677 C C . PHE A 1 87 ? 29.691 3.604 -5.470 1.00 87.06 87 PHE A C 1
ATOM 679 O O . PHE A 1 87 ? 30.576 3.418 -4.632 1.00 87.06 87 PHE A O 1
ATOM 686 N N . PRO A 1 88 ? 28.393 3.611 -5.112 1.00 83.25 88 PRO A N 1
ATOM 687 C CA . PRO A 1 88 ? 27.950 3.675 -3.715 1.00 83.25 88 PRO A CA 1
ATOM 688 C C . PRO A 1 88 ? 27.966 2.323 -2.980 1.00 83.25 88 PRO A C 1
ATOM 690 O O . PRO A 1 88 ? 27.519 2.240 -1.837 1.00 83.25 88 PRO A O 1
ATOM 693 N N . SER A 1 89 ? 28.445 1.256 -3.622 1.00 78.62 89 SER A N 1
ATOM 694 C CA . SER A 1 89 ? 28.363 -0.122 -3.135 1.00 78.62 89 SER A CA 1
ATOM 695 C C . SER A 1 89 ? 29.696 -0.841 -3.302 1.00 78.62 89 SER A C 1
ATOM 697 O O . SER A 1 89 ? 30.409 -0.633 -4.281 1.00 78.62 89 SER A O 1
ATOM 699 N N . GLU A 1 90 ? 30.013 -1.731 -2.357 1.00 76.38 90 GLU A N 1
ATOM 700 C CA . GLU A 1 90 ? 31.119 -2.685 -2.512 1.00 76.38 90 GLU A CA 1
ATOM 701 C C . GLU A 1 90 ? 30.795 -3.765 -3.565 1.00 76.38 90 GLU A C 1
ATOM 703 O O . GLU A 1 90 ? 31.705 -4.391 -4.108 1.00 76.38 90 GLU A O 1
ATOM 708 N N . SER A 1 91 ? 29.508 -3.978 -3.873 1.00 81.25 91 SER A N 1
ATOM 709 C CA . SER A 1 91 ? 29.061 -4.811 -4.992 1.00 81.25 91 SER A CA 1
ATOM 710 C C . SER A 1 91 ? 29.007 -3.985 -6.275 1.00 81.25 91 SER A C 1
ATOM 712 O O . SER A 1 91 ? 28.314 -2.971 -6.340 1.00 81.25 91 SER A O 1
ATOM 714 N N . LEU A 1 92 ? 29.687 -4.460 -7.321 1.00 86.44 92 LEU A N 1
ATOM 715 C CA . LEU A 1 92 ? 29.611 -3.882 -8.668 1.00 86.44 92 LEU A CA 1
ATOM 716 C C . LEU A 1 92 ? 28.452 -4.447 -9.496 1.00 86.44 92 LEU A C 1
ATOM 718 O O . LEU A 1 92 ? 28.295 -4.059 -10.647 1.00 86.44 92 LEU A O 1
ATOM 722 N N . ASP A 1 93 ? 27.664 -5.374 -8.949 1.00 91.19 93 ASP A N 1
ATOM 723 C CA . ASP A 1 93 ? 26.518 -5.960 -9.652 1.00 91.19 93 ASP A CA 1
ATOM 724 C C . ASP A 1 93 ? 25.234 -5.158 -9.447 1.00 91.19 93 ASP A C 1
ATOM 726 O O . ASP A 1 93 ? 24.383 -5.124 -10.333 1.00 91.19 93 ASP A O 1
ATOM 730 N N . TYR A 1 94 ? 25.073 -4.541 -8.276 1.00 95.69 94 TYR A N 1
ATOM 731 C CA . TYR A 1 94 ? 23.834 -3.871 -7.911 1.00 95.69 94 TYR A CA 1
ATOM 732 C C . TYR A 1 94 ? 24.004 -2.900 -6.742 1.00 95.69 94 TYR A C 1
ATOM 734 O O . TYR A 1 94 ? 24.892 -3.049 -5.893 1.00 95.69 94 TYR A O 1
ATOM 742 N N . TYR A 1 95 ? 23.105 -1.923 -6.680 1.00 96.81 95 TYR A N 1
ATOM 743 C CA . TYR A 1 95 ? 22.932 -1.011 -5.552 1.00 96.81 95 TYR A CA 1
ATOM 744 C C . TYR A 1 95 ? 21.561 -0.335 -5.628 1.00 96.81 95 TYR A C 1
ATOM 746 O O . TYR A 1 95 ? 20.887 -0.404 -6.655 1.00 96.81 95 TYR A O 1
ATOM 754 N N . SER A 1 96 ? 21.150 0.338 -4.556 1.00 97.19 96 SER A N 1
ATOM 755 C CA . SER A 1 96 ? 19.955 1.177 -4.561 1.00 97.19 96 SER A CA 1
ATOM 756 C C . SER A 1 96 ? 20.233 2.569 -4.019 1.00 97.19 96 SER A C 1
ATOM 758 O O . SER A 1 96 ? 21.172 2.791 -3.252 1.00 97.19 96 SER A O 1
ATOM 760 N N . VAL A 1 97 ? 19.405 3.519 -4.443 1.00 95.44 97 VAL A N 1
ATOM 761 C CA . VAL A 1 97 ? 19.328 4.864 -3.873 1.00 95.44 97 VAL A CA 1
ATOM 762 C C . VAL A 1 97 ? 17.868 5.273 -3.753 1.00 95.44 97 VAL A C 1
ATOM 764 O O . VAL A 1 97 ? 17.032 4.900 -4.574 1.00 95.44 97 VAL A O 1
ATOM 767 N N . GLU A 1 98 ? 17.561 6.073 -2.740 1.00 94.00 98 GLU A N 1
ATOM 768 C CA . GLU A 1 98 ? 16.268 6.741 -2.630 1.00 94.00 98 GLU A CA 1
ATOM 769 C C . GLU A 1 98 ? 16.459 8.225 -2.909 1.00 94.00 98 GLU A C 1
ATOM 771 O O . GLU A 1 98 ? 17.300 8.885 -2.293 1.00 94.00 98 GLU A O 1
ATOM 776 N N . TYR A 1 99 ? 15.665 8.751 -3.835 1.00 90.00 99 TYR A N 1
ATOM 777 C CA . TYR A 1 99 ? 15.610 10.177 -4.112 1.00 90.00 99 TYR A CA 1
ATOM 778 C C . TYR A 1 99 ? 14.181 10.662 -3.890 1.00 90.00 99 TYR A C 1
ATOM 780 O O . TYR A 1 99 ? 13.265 10.337 -4.647 1.00 90.00 99 TYR A O 1
ATOM 788 N N . GLN A 1 100 ? 13.987 11.439 -2.822 1.00 87.69 100 GLN A N 1
ATOM 789 C CA . GLN A 1 100 ? 12.664 11.834 -2.332 1.00 87.69 100 GLN A CA 1
ATOM 790 C C . GLN A 1 100 ? 11.752 10.607 -2.123 1.00 87.69 100 GLN A C 1
ATOM 792 O O . GLN A 1 100 ? 12.089 9.745 -1.322 1.00 87.69 100 GLN A O 1
ATOM 797 N N . ASN A 1 101 ? 10.618 10.521 -2.825 1.00 85.31 101 ASN A N 1
ATOM 798 C CA . ASN A 1 101 ? 9.647 9.425 -2.708 1.00 85.31 101 ASN A CA 1
ATOM 799 C C . ASN A 1 101 ? 9.780 8.386 -3.834 1.00 85.31 101 ASN A C 1
ATOM 801 O O . ASN A 1 101 ? 8.795 7.725 -4.180 1.00 85.31 101 ASN A O 1
ATOM 805 N N . VAL A 1 102 ? 10.968 8.267 -4.433 1.00 93.44 102 VAL A N 1
ATOM 806 C CA . VAL A 1 102 ? 11.254 7.273 -5.469 1.00 93.44 102 VAL A CA 1
ATOM 807 C C . VAL A 1 102 ? 12.444 6.415 -5.061 1.00 93.44 102 VAL A C 1
ATOM 809 O O . VAL A 1 102 ? 13.535 6.924 -4.792 1.00 93.44 102 VAL A O 1
ATOM 812 N N . TYR A 1 103 ? 12.225 5.106 -5.063 1.00 97.25 103 TYR A N 1
ATOM 813 C CA . TYR A 1 103 ? 13.263 4.097 -4.921 1.00 97.25 103 TYR A CA 1
ATOM 814 C C . TYR A 1 103 ? 13.835 3.764 -6.296 1.00 97.25 103 TYR A C 1
ATOM 816 O O . TYR A 1 103 ? 13.078 3.463 -7.222 1.00 97.25 103 TYR A O 1
ATOM 824 N N . PHE A 1 104 ? 15.160 3.759 -6.410 1.00 98.12 104 PHE A N 1
ATOM 825 C CA . PHE A 1 104 ? 15.878 3.290 -7.588 1.00 98.12 104 PHE A CA 1
ATOM 826 C C . PHE A 1 104 ? 16.720 2.078 -7.213 1.00 98.12 104 PHE A C 1
ATOM 828 O O . PHE A 1 104 ? 17.704 2.210 -6.487 1.00 98.12 104 PHE A O 1
ATOM 835 N N . GLY A 1 105 ? 16.350 0.910 -7.730 1.00 98.25 105 GLY A N 1
ATOM 836 C CA . GLY A 1 105 ? 17.228 -0.253 -7.774 1.00 98.25 105 GLY A CA 1
ATOM 837 C C . GLY A 1 105 ? 18.057 -0.218 -9.054 1.00 98.25 105 GLY A C 1
ATOM 838 O O . GLY A 1 105 ? 17.541 0.138 -10.113 1.00 98.25 105 GLY A O 1
ATOM 839 N N . VAL A 1 106 ? 19.327 -0.598 -8.973 1.00 98.25 106 VAL A N 1
ATOM 840 C CA . VAL A 1 106 ? 20.233 -0.700 -10.120 1.00 98.25 106 VAL A CA 1
ATOM 841 C C . VAL A 1 106 ? 20.779 -2.117 -10.200 1.00 98.25 106 VAL A C 1
ATOM 843 O O . VAL A 1 106 ? 21.294 -2.628 -9.208 1.00 98.25 106 VAL A O 1
ATOM 846 N N . ILE A 1 107 ? 20.675 -2.740 -11.375 1.00 98.19 107 ILE A N 1
ATOM 847 C CA . ILE A 1 107 ? 21.318 -4.022 -11.694 1.00 98.19 107 ILE A CA 1
ATOM 848 C C . ILE A 1 107 ? 22.165 -3.838 -12.952 1.00 98.19 107 ILE A C 1
ATOM 850 O O . ILE A 1 107 ? 21.639 -3.599 -14.042 1.00 98.19 107 ILE A O 1
ATOM 854 N N . ASN A 1 108 ? 23.475 -3.972 -12.792 1.00 96.75 108 ASN A N 1
ATOM 855 C CA . ASN A 1 108 ? 24.459 -3.802 -13.853 1.00 96.75 108 ASN A CA 1
ATOM 856 C C . ASN A 1 108 ? 24.510 -5.013 -14.798 1.00 96.75 108 ASN A C 1
ATOM 858 O O . ASN A 1 108 ? 23.960 -6.082 -14.518 1.00 96.75 108 ASN A O 1
ATOM 862 N N . TYR A 1 109 ? 25.188 -4.836 -15.932 1.00 96.44 109 TYR A N 1
ATOM 863 C CA . TYR A 1 109 ? 25.381 -5.869 -16.943 1.00 96.44 109 TYR A CA 1
ATOM 864 C C . TYR A 1 109 ? 25.996 -7.148 -16.362 1.00 96.44 109 TYR A C 1
ATOM 866 O O . TYR A 1 109 ? 27.022 -7.130 -15.676 1.00 96.44 109 TYR A O 1
ATOM 874 N N . THR A 1 110 ? 25.406 -8.298 -16.697 1.00 95.19 110 THR A N 1
ATOM 875 C CA . THR A 1 110 ? 25.971 -9.597 -16.341 1.00 95.19 110 THR A CA 1
ATOM 876 C C . THR A 1 110 ? 25.472 -10.714 -17.249 1.00 95.19 110 THR A C 1
ATOM 878 O O . THR A 1 110 ? 24.285 -10.891 -17.491 1.00 95.19 110 THR A O 1
ATOM 881 N N . MET A 1 111 ? 26.393 -11.576 -17.680 1.00 94.31 111 MET A N 1
ATOM 882 C CA . MET A 1 111 ? 26.048 -12.838 -18.354 1.00 94.31 111 MET A CA 1
ATOM 883 C C . MET A 1 111 ? 26.014 -14.024 -17.383 1.00 94.31 111 MET A C 1
ATOM 885 O O . MET A 1 111 ? 25.786 -15.169 -17.780 1.00 94.31 111 MET A O 1
ATOM 889 N N . SER A 1 112 ? 26.282 -13.781 -16.096 1.00 95.69 112 SER A N 1
ATOM 890 C CA . SER A 1 112 ? 26.325 -14.826 -15.080 1.00 95.69 112 SER A CA 1
ATOM 891 C C . SER A 1 112 ? 24.966 -14.983 -14.414 1.00 95.69 112 SER A C 1
ATOM 893 O O . SER A 1 112 ? 24.557 -14.151 -13.606 1.00 95.69 112 SER A O 1
ATOM 895 N N . ARG A 1 113 ? 24.306 -16.119 -14.665 1.00 97.44 113 ARG A N 1
ATOM 896 C CA . ARG A 1 113 ? 23.053 -16.482 -13.985 1.00 97.44 113 ARG A CA 1
ATOM 897 C C . ARG A 1 113 ? 23.158 -16.402 -12.464 1.00 97.44 113 ARG A C 1
ATOM 899 O O . ARG A 1 113 ? 22.203 -15.980 -11.827 1.00 97.44 113 ARG A O 1
ATOM 906 N N . SER A 1 114 ? 24.275 -16.834 -11.875 1.00 97.56 114 SER A N 1
ATOM 907 C CA . SER A 1 114 ? 24.405 -16.831 -10.415 1.00 97.56 114 SER A CA 1
ATOM 908 C C . SER A 1 114 ? 24.454 -15.411 -9.855 1.00 97.56 114 SER A C 1
ATOM 910 O O . SER A 1 114 ? 23.781 -15.149 -8.867 1.00 97.56 114 SER A O 1
ATOM 912 N N . ARG A 1 115 ? 25.191 -14.503 -10.514 1.00 95.94 115 ARG A N 1
ATOM 913 C CA . ARG A 1 115 ? 25.278 -13.088 -10.118 1.00 95.94 115 ARG A CA 1
ATOM 914 C C . ARG A 1 115 ? 23.941 -12.382 -10.326 1.00 95.94 115 ARG A C 1
ATOM 916 O O . ARG A 1 115 ? 23.498 -11.664 -9.441 1.00 95.94 115 ARG A O 1
ATOM 923 N N . LEU A 1 116 ? 23.252 -12.656 -11.439 1.00 97.94 116 LEU A N 1
ATOM 924 C CA . LEU A 1 116 ? 21.922 -12.095 -11.671 1.00 97.94 116 LEU A CA 1
ATOM 925 C C . LEU A 1 116 ? 20.912 -12.574 -10.624 1.00 97.94 116 LEU A C 1
ATOM 927 O O . LEU A 1 116 ? 20.184 -11.763 -10.074 1.00 97.94 116 LEU A O 1
ATOM 931 N N . LEU A 1 117 ? 20.870 -13.872 -10.305 1.00 98.19 117 LEU A N 1
ATOM 932 C CA . LEU A 1 117 ? 19.972 -14.374 -9.260 1.00 98.19 117 LEU A CA 1
ATOM 933 C C . LEU A 1 117 ? 20.281 -13.752 -7.894 1.00 98.19 117 LEU A C 1
ATOM 935 O O . LEU A 1 117 ? 19.355 -13.452 -7.149 1.00 98.19 117 LEU A O 1
ATOM 939 N N . GLU A 1 118 ? 21.553 -13.554 -7.553 1.00 97.94 118 GLU A N 1
ATOM 940 C CA . GLU A 1 118 ? 21.942 -12.848 -6.329 1.00 97.94 118 GLU A CA 1
ATOM 941 C C . GLU A 1 118 ? 21.402 -11.410 -6.316 1.00 97.94 118 GLU A C 1
ATOM 943 O O . GLU A 1 118 ? 20.715 -11.033 -5.366 1.00 97.94 118 GLU A O 1
ATOM 948 N N . ALA A 1 119 ? 21.594 -10.664 -7.408 1.00 98.12 119 ALA A N 1
ATOM 949 C CA . ALA A 1 119 ? 21.067 -9.310 -7.574 1.00 98.12 119 ALA A CA 1
ATOM 950 C C . ALA A 1 119 ? 19.532 -9.252 -7.504 1.00 98.12 119 ALA A C 1
ATOM 952 O O . ALA A 1 119 ? 18.969 -8.381 -6.850 1.00 98.12 119 ALA A O 1
ATOM 953 N N . LEU A 1 120 ? 18.832 -10.196 -8.135 1.00 98.31 120 LEU A N 1
ATOM 954 C CA . LEU A 1 120 ? 17.368 -10.236 -8.150 1.00 98.31 120 LEU A CA 1
ATOM 955 C C . LEU A 1 120 ? 16.776 -10.579 -6.773 1.00 98.31 120 LEU A C 1
ATOM 957 O O . LEU A 1 120 ? 15.783 -9.977 -6.367 1.00 98.31 120 LEU A O 1
ATOM 961 N N . ASN A 1 121 ? 17.396 -11.497 -6.023 1.00 97.56 121 ASN A N 1
ATOM 962 C CA . ASN A 1 121 ? 16.983 -11.772 -4.642 1.00 97.56 121 ASN A CA 1
ATOM 963 C C . ASN A 1 121 ? 17.241 -10.562 -3.736 1.00 97.56 121 ASN A C 1
ATOM 965 O O . ASN A 1 121 ? 16.392 -10.218 -2.913 1.00 97.56 121 ASN A O 1
ATOM 969 N N . TRP A 1 122 ? 18.392 -9.901 -3.906 1.00 97.94 122 TRP A N 1
ATOM 970 C CA . TRP A 1 122 ? 18.688 -8.657 -3.203 1.00 97.94 122 TRP A CA 1
ATOM 971 C C . TRP A 1 122 ? 17.653 -7.574 -3.522 1.00 97.94 122 TRP A C 1
ATOM 973 O O . TRP A 1 122 ? 17.161 -6.949 -2.590 1.00 97.94 122 TRP A O 1
ATOM 983 N N . LEU A 1 123 ? 17.266 -7.394 -4.790 1.00 98.25 123 LEU A N 1
ATOM 984 C CA . LEU A 1 123 ? 16.291 -6.382 -5.205 1.00 98.25 123 LEU A CA 1
ATOM 985 C C . LEU A 1 123 ? 14.959 -6.548 -4.468 1.00 98.25 123 LEU A C 1
ATOM 987 O O . LEU A 1 123 ? 14.423 -5.573 -3.948 1.00 98.25 123 LEU A O 1
ATOM 991 N N . VAL A 1 124 ? 14.439 -7.777 -4.391 1.00 90.81 124 VAL A N 1
ATOM 992 C CA . VAL A 1 124 ? 13.193 -8.069 -3.661 1.00 90.81 124 VAL A CA 1
ATOM 993 C C . VAL A 1 124 ? 13.332 -7.716 -2.182 1.00 90.81 124 VAL A C 1
ATOM 995 O O . VAL A 1 124 ? 12.458 -7.059 -1.613 1.00 90.81 124 VAL A O 1
ATOM 998 N N . GLU A 1 125 ? 14.436 -8.118 -1.550 1.00 91.25 125 GLU A N 1
ATOM 999 C CA . GLU A 1 125 ? 14.668 -7.834 -0.135 1.00 91.25 125 GLU A CA 1
ATOM 1000 C C . GLU A 1 125 ? 14.825 -6.329 0.126 1.00 91.25 125 GLU A C 1
ATOM 1002 O O . GLU A 1 125 ? 14.247 -5.792 1.072 1.00 91.25 125 GLU A O 1
ATOM 1007 N N . ASP A 1 126 ? 15.603 -5.644 -0.702 1.00 95.94 126 ASP A N 1
ATOM 1008 C CA . ASP A 1 126 ? 15.960 -4.242 -0.542 1.00 95.94 126 ASP A CA 1
ATOM 1009 C C . ASP A 1 126 ? 14.776 -3.315 -0.829 1.00 95.94 126 ASP A C 1
ATOM 1011 O O . ASP A 1 126 ? 14.407 -2.507 0.024 1.00 95.94 126 ASP A O 1
ATOM 1015 N N . ALA A 1 127 ? 14.080 -3.519 -1.951 1.00 88.75 127 ALA A N 1
ATOM 1016 C CA . ALA A 1 127 ? 12.885 -2.756 -2.292 1.00 88.75 127 ALA A CA 1
ATOM 1017 C C . ALA A 1 127 ? 11.773 -2.925 -1.243 1.00 88.75 127 ALA A C 1
ATOM 1019 O O . ALA A 1 127 ? 11.010 -1.988 -0.996 1.00 88.75 127 ALA A O 1
ATOM 1020 N N . SER A 1 128 ? 11.680 -4.085 -0.578 1.00 83.19 128 SER A N 1
ATOM 1021 C CA . SER A 1 128 ? 10.696 -4.309 0.495 1.00 83.19 128 SER A CA 1
ATOM 1022 C C . SER A 1 128 ? 10.916 -3.434 1.737 1.00 83.19 128 SER A C 1
ATOM 1024 O O . SER A 1 128 ? 9.985 -3.239 2.516 1.00 83.19 128 SER A O 1
ATOM 1026 N N . LYS A 1 129 ? 12.129 -2.893 1.923 1.00 87.19 129 LYS A N 1
ATOM 1027 C CA . LYS A 1 129 ? 12.480 -2.000 3.040 1.00 87.19 129 LYS A CA 1
ATOM 1028 C C . LYS A 1 129 ? 12.120 -0.540 2.754 1.00 87.19 129 LYS A C 1
ATOM 1030 O O . LYS A 1 129 ? 12.063 0.256 3.690 1.00 87.19 129 LYS A O 1
ATOM 1035 N N . SER A 1 130 ? 11.890 -0.196 1.487 1.00 83.06 130 SER A N 1
ATOM 1036 C CA . SER A 1 130 ? 11.552 1.158 1.058 1.00 83.06 130 SER A CA 1
ATOM 1037 C C . SER A 1 130 ? 10.064 1.457 1.234 1.00 83.06 130 SER A C 1
ATOM 1039 O O . SER A 1 130 ? 9.211 0.663 0.835 1.00 83.06 130 SER A O 1
ATOM 1041 N N . ASN A 1 131 ? 9.766 2.652 1.753 1.00 80.50 131 ASN A N 1
ATOM 1042 C CA . ASN A 1 131 ? 8.416 3.229 1.788 1.00 80.50 131 ASN A CA 1
ATOM 1043 C C . ASN A 1 131 ? 8.180 4.234 0.644 1.00 80.50 131 ASN A C 1
ATOM 1045 O O . ASN A 1 131 ? 7.237 5.024 0.708 1.00 80.50 131 ASN A O 1
ATOM 1049 N N . SER A 1 132 ? 9.057 4.259 -0.364 1.00 82.94 132 SER A N 1
ATOM 1050 C CA . SER A 1 132 ? 8.906 5.137 -1.526 1.00 82.94 132 SER A CA 1
ATOM 1051 C C . SER A 1 132 ? 7.597 4.854 -2.256 1.00 82.94 132 SER A C 1
ATOM 1053 O O . SER A 1 132 ? 7.207 3.698 -2.416 1.00 82.94 132 SER A O 1
ATOM 1055 N N . THR A 1 133 ? 6.936 5.919 -2.714 1.00 83.44 133 THR A N 1
ATOM 1056 C CA . THR A 1 133 ? 5.683 5.835 -3.475 1.00 83.44 133 THR A CA 1
ATOM 1057 C C . THR A 1 133 ? 5.880 5.102 -4.792 1.00 83.44 133 THR A C 1
ATOM 1059 O O . THR A 1 133 ? 5.044 4.291 -5.167 1.00 83.44 133 THR A O 1
ATOM 1062 N N . TRP A 1 134 ? 6.987 5.395 -5.474 1.00 91.25 134 TRP A N 1
ATOM 1063 C CA . TRP A 1 134 ? 7.330 4.786 -6.752 1.00 91.25 134 TRP A CA 1
ATOM 1064 C C . TRP A 1 134 ? 8.606 3.984 -6.617 1.00 91.25 134 TRP A C 1
ATOM 1066 O O . TRP A 1 134 ? 9.553 4.412 -5.950 1.00 91.25 134 TRP A O 1
ATOM 1076 N N . LYS A 1 135 ? 8.653 2.846 -7.297 1.00 97.06 135 LYS A N 1
ATOM 1077 C CA . LYS A 1 135 ? 9.834 1.994 -7.342 1.00 97.06 135 LYS A CA 1
ATOM 1078 C C . LYS A 1 135 ? 10.242 1.763 -8.785 1.00 97.06 135 LYS A C 1
ATOM 1080 O O . LYS A 1 135 ? 9.453 1.317 -9.613 1.00 97.06 135 LYS A O 1
ATOM 1085 N N . VAL A 1 136 ? 11.489 2.078 -9.092 1.00 98.62 136 VAL A N 1
ATOM 1086 C CA . VAL A 1 136 ? 12.049 2.019 -10.438 1.00 98.62 136 VAL A CA 1
ATOM 1087 C C . VAL A 1 136 ? 13.252 1.090 -10.427 1.00 98.62 136 VAL A C 1
ATOM 1089 O O . VAL A 1 136 ? 14.113 1.193 -9.555 1.00 98.62 136 VAL A O 1
ATOM 1092 N N . LEU A 1 137 ? 13.325 0.196 -11.408 1.00 98.88 137 LEU A N 1
ATOM 1093 C CA . LEU A 1 137 ? 14.527 -0.580 -11.687 1.00 98.88 137 LEU A CA 1
ATOM 1094 C C . LEU A 1 137 ? 15.245 0.006 -12.901 1.00 98.88 137 LEU A C 1
ATOM 1096 O O . LEU A 1 137 ? 14.645 0.241 -13.950 1.00 98.88 137 LEU A O 1
ATOM 1100 N N . LEU A 1 138 ? 16.546 0.200 -12.759 1.00 98.75 138 LEU A N 1
ATOM 1101 C CA . LEU A 1 138 ? 17.451 0.594 -13.824 1.00 98.75 138 LEU A CA 1
ATOM 1102 C C . LEU A 1 138 ? 18.374 -0.586 -14.112 1.00 98.75 138 LEU A C 1
ATOM 1104 O O . LEU A 1 138 ? 18.986 -1.146 -13.200 1.00 98.75 138 LEU A O 1
ATOM 1108 N N . THR A 1 139 ? 18.465 -0.992 -15.368 1.00 98.62 139 THR A N 1
ATOM 1109 C CA . THR A 1 139 ? 19.359 -2.081 -15.760 1.00 98.62 139 THR A CA 1
ATOM 1110 C C . THR A 1 139 ? 19.845 -1.893 -17.176 1.00 98.62 139 THR A C 1
ATOM 1112 O O . THR A 1 139 ? 19.160 -1.269 -17.966 1.00 98.62 139 THR A O 1
ATOM 1115 N N . HIS A 1 140 ? 21.017 -2.408 -17.527 1.00 97.88 140 HIS A N 1
ATOM 1116 C CA . HIS A 1 140 ? 21.503 -2.227 -18.888 1.00 97.88 140 HIS A CA 1
ATOM 1117 C C . HIS A 1 140 ? 20.759 -3.150 -19.867 1.00 97.88 140 HIS A C 1
ATOM 1119 O O . HIS A 1 140 ? 20.254 -2.691 -20.886 1.00 97.88 140 HIS A O 1
ATOM 1125 N N . GLN A 1 141 ? 20.600 -4.431 -19.513 1.00 98.06 141 GLN A N 1
ATOM 1126 C CA . GLN A 1 141 ? 20.028 -5.456 -20.393 1.00 98.06 141 GLN A CA 1
ATOM 1127 C C . GLN A 1 141 ? 18.487 -5.487 -20.322 1.00 98.06 141 GLN A C 1
ATOM 1129 O O . GLN A 1 141 ? 17.929 -5.766 -19.253 1.00 98.06 141 GLN A O 1
ATOM 1134 N N . PRO A 1 142 ? 17.765 -5.244 -21.433 1.00 98.06 142 PRO A N 1
ATOM 1135 C CA . PRO A 1 142 ? 16.307 -5.234 -21.443 1.00 98.06 142 PRO A CA 1
ATOM 1136 C C . PRO A 1 142 ? 15.707 -6.646 -21.308 1.00 98.06 142 PRO A C 1
ATOM 1138 O O . PRO A 1 142 ? 16.021 -7.529 -22.107 1.00 98.06 142 PRO A O 1
ATOM 1141 N N . PRO A 1 143 ? 14.766 -6.888 -20.372 1.00 98.00 143 PRO A N 1
ATOM 1142 C CA . PRO A 1 143 ? 14.033 -8.157 -20.312 1.00 98.00 143 PRO A CA 1
ATOM 1143 C C . PRO A 1 143 ? 13.070 -8.331 -21.494 1.00 98.00 143 PRO A C 1
ATOM 1145 O O . PRO A 1 143 ? 12.808 -9.455 -21.905 1.00 98.00 143 PRO A O 1
ATOM 1148 N N . TYR A 1 144 ? 12.556 -7.239 -22.059 1.00 98.19 144 TYR A N 1
ATOM 1149 C CA . TYR A 1 144 ? 11.754 -7.229 -23.281 1.00 98.19 144 TYR A CA 1
ATOM 1150 C C . TYR A 1 144 ? 12.558 -6.493 -24.345 1.00 98.19 144 TYR A C 1
ATOM 1152 O O . TYR A 1 144 ? 12.535 -5.267 -24.424 1.00 98.19 144 TYR A O 1
ATOM 1160 N N . TYR A 1 145 ? 13.338 -7.261 -25.098 1.00 97.69 145 TYR A N 1
ATOM 1161 C CA . TYR A 1 145 ? 14.368 -6.761 -26.002 1.00 97.69 145 TYR A CA 1
ATOM 1162 C C . TYR A 1 145 ? 13.885 -6.655 -27.456 1.00 97.69 145 TYR A C 1
ATOM 1164 O O . TYR A 1 145 ? 13.015 -7.399 -27.911 1.00 97.69 145 TYR A O 1
ATOM 1172 N N . LEU A 1 146 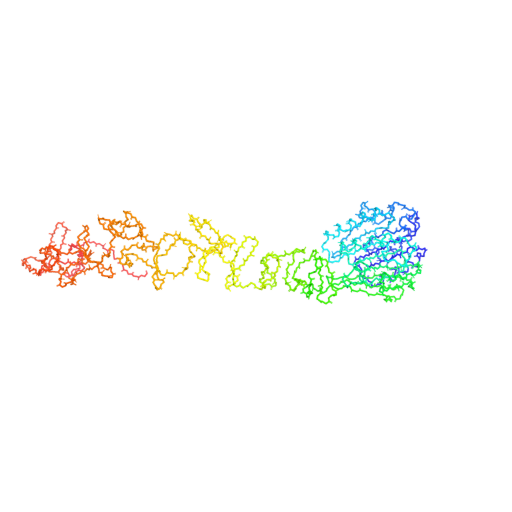? 14.499 -5.740 -28.195 1.00 96.94 146 LEU A N 1
ATOM 1173 C CA . LEU A 1 146 ? 14.338 -5.495 -29.626 1.00 96.94 146 LEU A CA 1
ATOM 1174 C C . LEU A 1 146 ? 15.471 -6.116 -30.450 1.00 96.94 146 LEU A C 1
ATOM 1176 O O . LEU A 1 146 ? 15.294 -6.321 -31.650 1.00 96.94 146 LEU A O 1
ATOM 1180 N N . ASN A 1 147 ? 16.617 -6.427 -29.831 1.00 94.94 147 ASN A N 1
ATOM 1181 C CA . ASN A 1 147 ? 17.765 -7.059 -30.480 1.00 94.94 147 ASN A CA 1
ATOM 1182 C C . ASN A 1 147 ? 17.972 -8.505 -29.976 1.00 94.94 147 ASN A C 1
ATOM 1184 O O . ASN A 1 147 ? 18.628 -8.722 -28.954 1.00 94.94 147 ASN A O 1
ATOM 1188 N N . PRO A 1 148 ? 17.492 -9.536 -30.702 1.00 93.50 148 PRO A N 1
ATOM 1189 C CA . PRO A 1 148 ? 17.656 -10.935 -30.301 1.00 93.50 148 PRO A CA 1
ATOM 1190 C C . PRO A 1 148 ? 19.097 -11.455 -30.390 1.00 93.50 148 PRO A C 1
ATOM 1192 O O . PRO A 1 148 ? 19.342 -12.625 -30.122 1.00 93.50 148 PRO A O 1
ATOM 1195 N N . GLN A 1 149 ? 20.052 -10.638 -30.841 1.00 92.44 149 GLN A N 1
ATOM 1196 C CA . GLN A 1 149 ? 21.481 -10.959 -30.815 1.00 92.44 149 GLN A CA 1
ATOM 1197 C C . GLN A 1 149 ? 22.202 -10.271 -29.646 1.00 92.44 149 GLN A C 1
ATOM 1199 O O . GLN A 1 149 ? 23.406 -10.463 -29.491 1.00 92.44 149 GLN A O 1
ATOM 1204 N N . GLY A 1 150 ? 21.478 -9.499 -28.827 1.00 90.25 150 GLY A N 1
ATOM 1205 C CA . GLY A 1 150 ? 22.026 -8.743 -27.705 1.00 90.25 150 GLY A CA 1
ATOM 1206 C C . GLY A 1 150 ? 22.427 -9.598 -26.498 1.00 90.25 150 GLY A C 1
ATOM 1207 O O . GLY A 1 150 ? 23.234 -9.156 -25.693 1.00 90.25 150 GLY A O 1
ATOM 1208 N N . GLY A 1 151 ? 21.941 -10.835 -26.356 1.00 94.44 151 GLY A N 1
ATOM 1209 C CA . GLY A 1 151 ? 22.241 -11.652 -25.168 1.00 94.44 151 GLY A CA 1
ATOM 1210 C C . GLY A 1 151 ? 21.348 -11.332 -23.962 1.00 94.44 151 GLY A C 1
ATOM 1211 O O . GLY A 1 151 ? 21.783 -11.412 -22.813 1.00 94.44 151 GLY A O 1
ATOM 1212 N N . ASN A 1 152 ? 20.097 -10.954 -24.225 1.00 97.19 152 ASN A N 1
ATOM 1213 C CA . ASN A 1 152 ? 19.111 -10.540 -23.226 1.00 97.19 152 ASN A CA 1
ATOM 1214 C C . ASN A 1 152 ? 18.240 -11.700 -22.703 1.00 97.19 152 ASN A C 1
ATOM 1216 O O . ASN A 1 152 ? 17.385 -11.505 -21.840 1.00 97.19 152 ASN A O 1
ATOM 1220 N N . GLU A 1 153 ? 18.437 -12.926 -23.196 1.00 96.88 153 GLU A N 1
ATOM 1221 C CA . GLU A 1 153 ? 17.574 -14.075 -22.898 1.00 96.88 153 GLU A CA 1
ATOM 1222 C C . GLU A 1 153 ? 17.551 -14.409 -21.406 1.00 96.88 153 GLU A C 1
ATOM 1224 O O . GLU A 1 153 ? 16.509 -14.771 -20.864 1.00 96.88 153 GLU A O 1
ATOM 1229 N N . LEU A 1 154 ? 18.688 -14.247 -20.725 1.00 97.50 154 LEU A N 1
ATOM 1230 C CA . LEU A 1 154 ? 18.788 -14.478 -19.287 1.00 97.50 154 LEU A CA 1
ATOM 1231 C C . LEU A 1 154 ? 17.936 -13.477 -18.485 1.00 97.50 154 LEU A C 1
ATOM 1233 O O . LEU A 1 154 ? 17.304 -13.862 -17.501 1.00 97.50 154 LEU A O 1
ATOM 1237 N N . PHE A 1 155 ? 17.909 -12.212 -18.912 1.00 98.31 155 PHE A N 1
ATOM 1238 C CA . PHE A 1 155 ? 17.106 -11.162 -18.287 1.00 98.31 155 PHE A CA 1
ATOM 1239 C C . PHE A 1 155 ? 15.621 -11.364 -18.585 1.00 98.31 155 PHE A C 1
ATOM 1241 O O . PHE A 1 155 ? 14.814 -11.282 -17.664 1.00 98.31 155 PHE A O 1
ATOM 1248 N N . ASN A 1 156 ? 15.260 -11.718 -19.822 1.00 98.00 156 ASN A N 1
ATOM 1249 C CA . ASN A 1 156 ? 13.886 -12.077 -20.181 1.00 98.00 156 ASN A CA 1
ATOM 1250 C C . ASN A 1 156 ? 13.350 -13.247 -19.342 1.00 98.00 156 ASN A C 1
ATOM 1252 O O . ASN A 1 156 ? 12.222 -13.191 -18.862 1.00 98.00 156 ASN A O 1
ATOM 1256 N N . GLU A 1 157 ? 14.165 -14.284 -19.128 1.00 97.25 157 GLU A N 1
ATOM 1257 C CA . GLU A 1 157 ? 13.764 -15.459 -18.352 1.00 97.25 157 GLU A CA 1
ATOM 1258 C C . GLU A 1 157 ? 13.547 -15.141 -16.868 1.00 97.25 157 GLU A C 1
ATOM 1260 O O . GLU A 1 157 ? 12.604 -15.644 -16.260 1.00 97.25 157 GLU A O 1
ATOM 1265 N N . LEU A 1 158 ? 14.448 -14.365 -16.259 1.00 97.62 158 LEU A N 1
ATOM 1266 C CA . LEU A 1 158 ? 14.507 -14.254 -14.803 1.00 97.62 158 LEU A CA 1
ATOM 1267 C C . LEU A 1 158 ? 13.901 -12.971 -14.260 1.00 97.62 158 LEU A C 1
ATOM 1269 O O . LEU A 1 158 ? 13.225 -13.020 -13.241 1.00 97.62 158 LEU A O 1
ATOM 1273 N N . LEU A 1 159 ? 14.151 -11.827 -14.883 1.00 97.94 159 LEU A N 1
ATOM 1274 C CA . LEU A 1 159 ? 13.891 -10.529 -14.269 1.00 97.94 159 LEU A CA 1
ATOM 1275 C C . LEU A 1 159 ? 12.393 -10.223 -14.044 1.00 97.94 159 LEU A C 1
ATOM 1277 O O . LEU A 1 159 ? 12.076 -9.728 -12.960 1.00 97.94 159 LEU A O 1
ATOM 1281 N N . PRO A 1 160 ? 11.450 -10.540 -14.963 1.00 96.81 160 PRO A N 1
ATOM 1282 C CA . PRO A 1 160 ? 10.046 -10.144 -14.811 1.00 96.81 160 PRO A CA 1
ATOM 1283 C C . PRO A 1 160 ? 9.374 -10.597 -13.509 1.00 96.81 160 PRO A C 1
ATOM 1285 O O . PRO A 1 160 ? 8.661 -9.806 -12.896 1.00 96.81 160 PRO A O 1
ATOM 1288 N N . GLN A 1 161 ? 9.611 -11.831 -13.048 1.00 91.62 161 GLN A N 1
ATOM 1289 C CA . GLN A 1 161 ? 8.989 -12.329 -11.809 1.00 91.62 161 GLN A CA 1
ATOM 1290 C C . GLN A 1 161 ? 9.495 -11.576 -10.565 1.00 91.62 161 GLN A C 1
ATOM 1292 O O . GLN A 1 161 ? 8.712 -11.228 -9.688 1.00 91.62 161 GLN A O 1
ATOM 1297 N N . TYR A 1 162 ? 10.794 -11.264 -10.512 1.00 96.31 162 TYR A N 1
ATOM 1298 C CA . TYR A 1 162 ? 11.406 -10.592 -9.362 1.00 96.31 162 TYR A CA 1
ATOM 1299 C C . TYR A 1 162 ? 11.057 -9.107 -9.323 1.00 96.31 162 TYR A C 1
ATOM 1301 O O . TYR A 1 162 ? 10.893 -8.541 -8.250 1.00 96.31 162 TYR A O 1
ATOM 1309 N N . VAL A 1 163 ? 10.902 -8.477 -10.487 1.00 95.88 163 VAL A N 1
ATOM 1310 C CA . VAL A 1 163 ? 10.425 -7.093 -10.596 1.00 95.88 163 VAL A CA 1
ATOM 1311 C C . VAL A 1 163 ? 9.005 -6.957 -10.054 1.00 95.88 163 VAL A C 1
ATOM 1313 O O . VAL A 1 163 ? 8.734 -6.036 -9.284 1.00 95.88 163 VAL A O 1
ATOM 1316 N N . GLN A 1 164 ? 8.125 -7.905 -10.386 1.00 89.56 164 GLN A N 1
ATOM 1317 C CA . GLN A 1 164 ? 6.778 -7.959 -9.818 1.00 89.56 164 GLN A CA 1
ATOM 1318 C C . GLN A 1 164 ? 6.812 -8.205 -8.302 1.00 89.56 164 GLN A C 1
ATOM 1320 O O . GLN A 1 164 ? 6.127 -7.514 -7.552 1.00 89.56 164 GLN A O 1
ATOM 1325 N N . GLU A 1 165 ? 7.634 -9.148 -7.831 1.00 84.50 165 GLU A N 1
ATOM 1326 C CA . GLU A 1 165 ? 7.759 -9.456 -6.399 1.00 84.50 165 GLU A CA 1
ATOM 1327 C C . GLU A 1 165 ? 8.326 -8.279 -5.584 1.00 84.50 165 GLU A C 1
ATOM 1329 O O . GLU A 1 165 ? 7.877 -8.020 -4.467 1.00 84.50 165 GLU A O 1
ATOM 1334 N N . ALA A 1 166 ? 9.270 -7.528 -6.155 1.00 87.62 166 ALA A N 1
ATOM 1335 C CA . ALA A 1 166 ? 9.854 -6.330 -5.554 1.00 87.62 166 ALA A CA 1
ATOM 1336 C C . ALA A 1 166 ? 8.895 -5.119 -5.546 1.00 87.62 166 ALA A C 1
ATOM 1338 O O . ALA A 1 166 ? 9.168 -4.117 -4.874 1.00 87.62 166 ALA A O 1
ATOM 1339 N N . GLY A 1 167 ? 7.769 -5.207 -6.264 1.00 88.31 167 GLY A N 1
ATOM 1340 C CA . GLY A 1 167 ? 6.800 -4.123 -6.414 1.00 88.31 167 GLY A CA 1
ATOM 1341 C C . GLY A 1 167 ? 7.339 -2.953 -7.235 1.00 88.31 167 GLY A C 1
ATOM 1342 O O . GLY A 1 167 ? 7.070 -1.807 -6.895 1.00 88.31 167 GLY A O 1
ATOM 1343 N N . ILE A 1 168 ? 8.156 -3.227 -8.255 1.00 97.00 168 ILE A N 1
ATOM 1344 C CA . ILE A 1 168 ? 8.674 -2.211 -9.178 1.00 97.00 168 ILE A CA 1
ATOM 1345 C C . ILE A 1 168 ? 7.562 -1.757 -10.132 1.00 97.00 168 ILE A C 1
ATOM 1347 O O . ILE A 1 168 ? 6.871 -2.585 -10.714 1.00 97.00 168 ILE A O 1
ATOM 1351 N N . ASP A 1 169 ? 7.433 -0.449 -10.348 1.00 96.12 169 ASP A N 1
ATOM 1352 C CA . ASP A 1 169 ? 6.462 0.155 -11.266 1.00 96.12 169 ASP A CA 1
ATOM 1353 C C . ASP A 1 169 ? 6.999 0.287 -12.697 1.00 96.12 169 ASP A C 1
ATOM 1355 O O . ASP A 1 169 ? 6.265 0.091 -13.670 1.00 96.12 169 ASP A O 1
ATOM 1359 N N . PHE A 1 170 ? 8.283 0.634 -12.819 1.00 98.50 170 PHE A N 1
ATOM 1360 C CA . PHE A 1 170 ? 8.941 0.919 -14.093 1.00 98.50 170 PHE A CA 1
ATOM 1361 C C . PHE A 1 170 ? 10.320 0.276 -14.172 1.00 98.50 170 PHE A C 1
ATOM 1363 O O . PHE A 1 170 ? 11.097 0.337 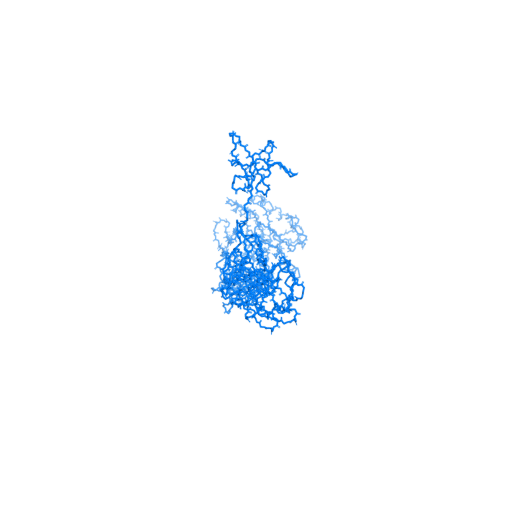-13.219 1.00 98.50 170 PHE A O 1
ATOM 1370 N N . VAL A 1 171 ? 10.651 -0.264 -15.343 1.00 98.81 171 VAL A N 1
ATOM 1371 C CA . VAL A 1 171 ? 12.002 -0.734 -15.664 1.00 98.81 171 VAL A CA 1
ATOM 1372 C C . VAL A 1 171 ? 12.544 0.068 -16.838 1.00 98.81 171 VAL A C 1
ATOM 1374 O O . VAL A 1 171 ? 11.936 0.070 -17.905 1.00 98.81 171 VAL A O 1
ATOM 1377 N N . PHE A 1 172 ? 13.693 0.719 -16.662 1.00 98.81 172 PHE A N 1
ATOM 1378 C CA . PHE A 1 172 ? 14.413 1.390 -17.747 1.00 98.81 172 PHE A CA 1
ATOM 1379 C C . PHE A 1 172 ? 15.661 0.599 -18.118 1.00 98.81 172 PHE A C 1
ATOM 1381 O O . PHE A 1 172 ? 16.421 0.186 -17.241 1.00 98.81 172 PHE A O 1
ATOM 1388 N N . SER A 1 173 ? 15.848 0.403 -19.423 1.00 98.44 173 SER A N 1
ATOM 1389 C CA . SER A 1 173 ? 16.925 -0.410 -19.983 1.00 98.44 173 SER A CA 1
ATOM 1390 C C . SER A 1 173 ? 17.538 0.140 -21.264 1.00 98.44 173 SER A C 1
ATOM 1392 O O . SER A 1 173 ? 16.954 1.018 -21.899 1.00 98.44 173 SER A O 1
ATOM 1394 N N . GLY A 1 174 ? 18.752 -0.303 -21.585 1.00 96.19 174 GLY A N 1
ATOM 1395 C CA . GLY A 1 174 ? 19.569 0.160 -22.710 1.00 96.19 174 GLY A CA 1
ATOM 1396 C C . GLY A 1 174 ? 19.860 -0.989 -23.669 1.00 96.19 174 GLY A C 1
ATOM 1397 O O . GLY A 1 174 ? 18.938 -1.729 -24.021 1.00 96.19 174 GLY A O 1
ATOM 1398 N N . HIS A 1 175 ? 21.126 -1.135 -24.068 1.00 96.75 175 HIS A N 1
ATOM 1399 C CA . HIS A 1 175 ? 21.746 -2.250 -24.802 1.00 96.75 175 HIS A CA 1
ATOM 1400 C C . HIS A 1 175 ? 21.344 -2.402 -26.274 1.00 96.75 175 HIS A C 1
ATOM 1402 O O . HIS A 1 175 ? 22.141 -2.737 -27.153 1.00 96.75 175 HIS A O 1
ATOM 1408 N N . ASP A 1 176 ? 20.072 -2.162 -26.576 1.00 95.44 176 ASP A N 1
ATOM 1409 C CA . ASP A 1 176 ? 19.493 -2.454 -27.884 1.00 95.44 176 ASP A CA 1
ATOM 1410 C C . ASP A 1 176 ? 19.522 -1.254 -28.844 1.00 95.44 176 ASP A C 1
ATOM 1412 O O . ASP A 1 176 ? 19.164 -1.409 -30.011 1.00 95.44 176 ASP A O 1
ATOM 1416 N N . HIS A 1 177 ? 19.935 -0.065 -28.384 1.00 94.62 177 HIS A N 1
ATOM 1417 C CA . HIS A 1 177 ? 20.007 1.173 -29.182 1.00 94.62 177 HIS A CA 1
ATOM 1418 C C . HIS A 1 177 ? 18.744 1.493 -30.006 1.00 94.62 177 HIS A C 1
ATOM 1420 O O . HIS A 1 177 ? 18.795 2.150 -31.049 1.00 94.62 177 HIS A O 1
ATOM 1426 N N . ALA A 1 178 ? 17.594 1.025 -29.537 1.00 95.38 178 ALA A N 1
ATOM 1427 C CA . ALA A 1 178 ? 16.289 1.255 -30.126 1.00 95.38 178 ALA A CA 1
ATOM 1428 C C . ALA A 1 178 ? 15.287 1.530 -29.007 1.00 95.38 178 ALA A C 1
ATOM 1430 O O . ALA A 1 178 ? 15.452 1.074 -27.876 1.00 95.38 178 ALA A O 1
ATOM 1431 N N . TYR A 1 179 ? 14.274 2.331 -29.309 1.00 97.38 179 TYR A N 1
ATOM 1432 C CA . TYR A 1 179 ? 13.280 2.734 -28.335 1.00 97.38 179 TYR A CA 1
ATOM 1433 C C . TYR A 1 179 ? 12.102 1.772 -28.368 1.00 97.38 179 TYR A C 1
ATOM 1435 O O . TYR A 1 179 ? 11.548 1.496 -29.434 1.00 97.38 179 TYR A O 1
ATOM 1443 N N . ALA A 1 180 ? 11.669 1.312 -27.203 1.00 98.06 180 ALA A N 1
ATOM 1444 C CA . ALA A 1 180 ? 10.372 0.673 -27.066 1.00 98.06 180 ALA A CA 1
ATOM 1445 C C . ALA A 1 180 ? 9.810 0.853 -25.668 1.00 98.06 180 ALA A C 1
ATOM 1447 O O . ALA A 1 180 ? 10.542 0.988 -24.688 1.00 98.06 180 ALA A O 1
ATOM 1448 N N . ARG A 1 181 ? 8.486 0.783 -25.588 1.00 98.44 181 ARG A N 1
ATOM 1449 C CA . ARG A 1 181 ? 7.759 0.678 -24.331 1.00 98.44 181 ARG A CA 1
ATOM 1450 C C . ARG A 1 181 ? 6.691 -0.399 -24.460 1.00 98.44 181 ARG A C 1
ATOM 1452 O O . ARG A 1 181 ? 5.976 -0.458 -25.462 1.00 98.44 181 ARG A O 1
ATOM 1459 N N . THR A 1 182 ? 6.589 -1.248 -23.446 1.00 98.69 182 THR A N 1
ATOM 1460 C CA . THR A 1 182 ? 5.532 -2.258 -23.343 1.00 98.69 182 THR A CA 1
ATOM 1461 C C . THR A 1 182 ? 4.190 -1.624 -22.968 1.00 98.69 182 THR A C 1
ATOM 1463 O O . THR A 1 182 ? 4.133 -0.526 -22.408 1.00 98.69 182 THR A O 1
ATOM 1466 N N . GLU A 1 183 ? 3.091 -2.328 -23.224 1.00 97.81 183 GLU A N 1
ATOM 1467 C CA . GLU A 1 183 ? 1.917 -2.178 -22.353 1.00 97.81 183 GLU A CA 1
ATOM 1468 C C . GLU A 1 183 ? 2.322 -2.504 -20.897 1.00 97.81 183 GLU A C 1
ATOM 1470 O O . GLU A 1 183 ? 3.376 -3.112 -20.683 1.00 97.81 183 GLU A O 1
ATOM 1475 N N . PRO A 1 184 ? 1.568 -2.110 -19.863 1.00 96.12 184 PRO A N 1
ATOM 1476 C CA . PRO A 1 184 ? 1.899 -2.521 -18.502 1.00 96.12 184 PRO A CA 1
ATOM 1477 C C . PRO A 1 184 ? 1.692 -4.037 -18.372 1.00 96.12 184 PRO A C 1
ATOM 1479 O O . PRO A 1 184 ? 0.670 -4.559 -18.815 1.00 96.12 184 PRO A O 1
ATOM 1482 N N . LEU A 1 185 ? 2.685 -4.761 -17.842 1.00 94.44 185 LEU A N 1
ATOM 1483 C CA . LEU A 1 185 ? 2.708 -6.229 -17.856 1.00 94.44 185 LEU A CA 1
ATOM 1484 C C . LEU A 1 185 ? 2.691 -6.837 -16.450 1.00 94.44 185 LEU A C 1
ATOM 1486 O O . LEU A 1 185 ? 3.450 -6.427 -15.571 1.00 94.44 185 LEU A O 1
ATOM 1490 N N . ILE A 1 186 ? 1.891 -7.890 -16.288 1.00 87.06 186 ILE A N 1
ATOM 1491 C CA . ILE A 1 186 ? 1.924 -8.842 -15.170 1.00 87.06 186 ILE A CA 1
ATOM 1492 C C . ILE A 1 186 ? 2.123 -10.225 -15.779 1.00 87.06 186 ILE A C 1
ATOM 1494 O O . ILE A 1 186 ? 1.417 -10.605 -16.710 1.00 87.06 186 ILE A O 1
ATOM 1498 N N . ASP A 1 187 ? 3.129 -10.959 -15.306 1.00 86.94 187 ASP A N 1
ATOM 1499 C CA . ASP A 1 187 ? 3.513 -12.276 -15.837 1.00 86.94 187 ASP A CA 1
ATOM 1500 C C . ASP A 1 187 ? 3.664 -12.311 -17.370 1.00 86.94 187 ASP A C 1
ATOM 1502 O O . ASP A 1 187 ? 3.321 -13.282 -18.046 1.00 86.94 187 ASP A O 1
ATOM 1506 N N . GLY A 1 188 ? 4.188 -11.214 -17.926 1.00 89.25 188 GLY A N 1
ATOM 1507 C CA . GLY A 1 188 ? 4.410 -11.048 -19.362 1.00 89.25 188 GLY A CA 1
ATOM 1508 C C . GLY A 1 188 ? 3.142 -10.818 -20.181 1.00 89.25 188 GLY A C 1
ATOM 1509 O O . GLY A 1 188 ? 3.207 -10.909 -21.402 1.00 89.25 188 GLY A O 1
ATOM 1510 N N . GLN A 1 189 ? 1.997 -10.543 -19.555 1.00 93.50 189 GLN A N 1
ATOM 1511 C CA . GLN A 1 189 ? 0.729 -10.257 -20.228 1.00 93.50 189 GLN A CA 1
ATOM 1512 C C . GLN A 1 189 ? 0.219 -8.850 -19.878 1.00 93.50 189 GLN A C 1
ATOM 1514 O O . GLN A 1 189 ? 0.421 -8.415 -18.744 1.00 93.50 189 GLN A O 1
ATOM 1519 N N . PRO A 1 190 ? -0.451 -8.138 -20.808 1.00 93.44 190 PRO A N 1
ATOM 1520 C CA . PRO A 1 190 ? -1.015 -6.817 -20.535 1.00 93.44 190 PRO A CA 1
ATOM 1521 C C . PRO A 1 190 ? -2.023 -6.817 -19.377 1.00 93.44 190 PRO A C 1
ATOM 1523 O O . PRO A 1 190 ? -2.957 -7.622 -19.376 1.00 93.44 190 PRO A O 1
ATOM 1526 N N . ALA A 1 191 ? -1.849 -5.899 -18.426 1.00 85.56 191 ALA A N 1
ATOM 1527 C CA . ALA A 1 191 ? -2.738 -5.649 -17.288 1.00 85.56 191 ALA A CA 1
ATOM 1528 C C . ALA A 1 191 ? -2.542 -4.206 -16.795 1.00 85.56 191 ALA A C 1
ATOM 1530 O O . ALA A 1 191 ? -1.396 -3.788 -16.671 1.00 85.56 191 ALA A O 1
ATOM 1531 N N . ASP A 1 192 ? -3.603 -3.445 -16.502 1.00 77.88 192 ASP A N 1
ATOM 1532 C CA . ASP A 1 192 ? -3.503 -1.977 -16.345 1.00 77.88 192 ASP A CA 1
ATOM 1533 C C . ASP A 1 192 ? -2.619 -1.523 -15.162 1.00 77.88 192 ASP A C 1
ATOM 1535 O O . ASP A 1 192 ? -2.030 -0.440 -15.196 1.00 77.88 192 ASP A O 1
ATOM 1539 N N . ASP A 1 193 ? -2.458 -2.352 -14.130 1.00 76.19 193 ASP A N 1
ATOM 1540 C CA . ASP A 1 193 ? -1.590 -2.089 -12.978 1.00 76.19 193 ASP A CA 1
ATOM 1541 C C . ASP A 1 193 ? -0.193 -2.719 -13.076 1.00 76.19 193 ASP A C 1
ATOM 1543 O O . ASP A 1 193 ? 0.629 -2.560 -12.166 1.00 76.19 193 ASP A O 1
ATOM 1547 N N . GLY A 1 194 ? 0.116 -3.352 -14.207 1.00 89.19 194 GLY A N 1
ATOM 1548 C CA . GLY A 1 194 ? 1.387 -4.007 -14.464 1.00 89.19 194 GLY A CA 1
ATOM 1549 C C . GLY A 1 194 ? 2.603 -3.083 -14.498 1.00 89.19 194 GLY A C 1
ATOM 1550 O O . GLY A 1 194 ? 2.533 -1.850 -14.417 1.00 89.19 194 GLY A O 1
ATOM 1551 N N . VAL A 1 195 ? 3.762 -3.718 -14.622 1.00 96.62 195 VAL A N 1
ATOM 1552 C CA . VAL A 1 195 ? 5.053 -3.040 -14.719 1.00 96.62 195 VAL A CA 1
ATOM 1553 C C . VAL A 1 195 ? 5.259 -2.567 -16.147 1.00 96.62 195 VAL A C 1
ATOM 1555 O O . VAL A 1 195 ? 5.025 -3.317 -17.095 1.00 96.62 195 VAL A O 1
ATOM 1558 N N . VAL A 1 196 ? 5.721 -1.333 -16.318 1.00 98.38 196 VAL A N 1
ATOM 1559 C CA . VAL A 1 196 ? 6.020 -0.791 -17.646 1.00 98.38 196 VAL A CA 1
ATOM 1560 C C . VAL A 1 196 ? 7.516 -0.885 -17.900 1.00 98.38 196 VAL A C 1
ATOM 1562 O O . VAL A 1 196 ? 8.324 -0.365 -17.129 1.00 98.38 196 VAL A O 1
ATOM 1565 N N . TYR A 1 197 ? 7.886 -1.541 -18.995 1.00 98.75 197 TYR A N 1
ATOM 1566 C CA . TYR A 1 197 ? 9.275 -1.741 -19.388 1.00 98.75 197 TYR A CA 1
ATOM 1567 C C . TYR A 1 197 ? 9.607 -0.810 -20.547 1.00 98.75 197 TYR A C 1
ATOM 1569 O O . TYR A 1 197 ? 8.867 -0.742 -21.530 1.00 98.75 197 TYR A O 1
ATOM 1577 N N . ILE A 1 198 ? 10.716 -0.088 -20.420 1.00 98.69 198 ILE A N 1
ATOM 1578 C CA . ILE A 1 198 ? 11.186 0.888 -21.394 1.00 98.69 198 ILE A CA 1
ATOM 1579 C C . ILE A 1 198 ? 12.610 0.527 -21.806 1.00 98.69 198 ILE A C 1
ATOM 1581 O O . ILE A 1 198 ? 13.528 0.530 -20.984 1.00 98.69 198 ILE A O 1
ATOM 1585 N N . VAL A 1 199 ? 12.796 0.275 -23.097 1.00 98.19 199 VAL A N 1
ATOM 1586 C CA . VAL A 1 199 ? 14.108 0.328 -23.742 1.00 98.19 199 VAL A CA 1
ATOM 1587 C C . VAL A 1 199 ? 14.307 1.775 -24.177 1.00 98.19 199 VAL A C 1
ATOM 1589 O O . VAL A 1 199 ? 13.534 2.313 -24.967 1.00 98.19 199 VAL A O 1
ATOM 1592 N N . THR A 1 200 ? 15.289 2.441 -23.583 1.00 96.69 200 THR A N 1
ATOM 1593 C CA . THR A 1 200 ? 15.437 3.905 -23.589 1.00 96.69 200 THR A CA 1
ATOM 1594 C C . THR A 1 200 ? 15.928 4.478 -24.914 1.00 96.69 200 THR A C 1
ATOM 1596 O O . THR A 1 200 ? 15.917 5.695 -25.085 1.00 96.69 200 THR A O 1
ATOM 1599 N N . GLY A 1 201 ? 16.293 3.622 -25.869 1.00 94.94 201 GLY A N 1
ATOM 1600 C CA . GLY A 1 201 ? 16.944 4.021 -27.108 1.00 94.94 201 GLY A CA 1
ATOM 1601 C C . GLY A 1 201 ? 18.360 4.516 -26.857 1.00 94.94 201 GLY A C 1
ATOM 1602 O O . GLY A 1 201 ? 19.058 3.973 -26.002 1.00 94.94 201 GLY A O 1
ATOM 1603 N N . ALA A 1 202 ? 18.789 5.509 -27.633 1.00 94.06 202 ALA A N 1
ATOM 1604 C CA . ALA A 1 202 ? 20.172 5.952 -27.617 1.00 94.06 202 ALA A CA 1
ATOM 1605 C C . ALA A 1 202 ? 20.341 7.470 -27.740 1.00 94.06 202 ALA A C 1
ATOM 1607 O O . ALA A 1 202 ? 19.565 8.152 -28.419 1.00 94.06 202 ALA A O 1
ATOM 1608 N N . LEU A 1 203 ? 21.396 7.969 -27.095 1.00 92.75 203 LEU A N 1
ATOM 1609 C CA . LEU A 1 203 ? 21.891 9.335 -27.223 1.00 92.75 203 LEU A CA 1
ATOM 1610 C C . LEU A 1 203 ? 23.237 9.298 -27.958 1.00 92.75 203 LEU A C 1
ATOM 1612 O O . LEU A 1 203 ? 24.260 8.974 -27.362 1.00 92.75 203 LEU A O 1
ATOM 1616 N N . GLY A 1 204 ? 23.222 9.604 -29.254 1.00 89.06 204 GLY A N 1
ATOM 1617 C CA . GLY A 1 204 ? 24.352 9.431 -30.165 1.00 89.06 204 GLY A CA 1
ATOM 1618 C C . GLY A 1 204 ? 23.945 8.690 -31.437 1.00 89.06 204 GLY A C 1
ATOM 1619 O O . GLY A 1 204 ? 22.765 8.463 -31.697 1.00 89.06 204 GLY A O 1
ATOM 1620 N N . GLU A 1 205 ? 24.920 8.277 -32.236 1.00 88.31 205 GLU A N 1
ATOM 1621 C CA . GLU A 1 205 ? 24.751 7.786 -33.606 1.00 88.31 205 GLU A CA 1
ATOM 1622 C C . GLU A 1 205 ? 24.364 6.302 -33.726 1.00 88.31 205 GLU A C 1
ATOM 1624 O O . GLU A 1 205 ? 23.894 5.854 -34.776 1.00 88.31 205 GLU A O 1
ATOM 1629 N N . LYS A 1 206 ? 24.592 5.503 -32.680 1.00 89.88 206 LYS A N 1
ATOM 1630 C CA . LYS A 1 206 ? 24.528 4.041 -32.775 1.00 89.88 206 LYS A CA 1
ATOM 1631 C C . LYS A 1 206 ? 23.099 3.508 -32.756 1.00 89.88 206 LYS A C 1
ATOM 1633 O O . LYS A 1 206 ? 22.328 3.860 -31.872 1.00 89.88 206 LYS A O 1
ATOM 1638 N N . ARG A 1 207 ? 22.734 2.648 -33.716 1.00 89.31 207 ARG A N 1
ATOM 1639 C CA . ARG A 1 207 ? 21.372 2.098 -33.875 1.00 89.31 207 ARG A CA 1
ATOM 1640 C C . ARG A 1 207 ? 21.381 0.637 -34.302 1.00 89.31 207 ARG A C 1
ATOM 1642 O O . ARG A 1 207 ? 22.215 0.231 -35.115 1.00 89.31 207 ARG A O 1
ATOM 1649 N N . TYR A 1 208 ? 20.380 -0.114 -33.846 1.00 87.38 208 TYR A N 1
ATOM 1650 C CA . TYR A 1 208 ? 20.066 -1.451 -34.348 1.00 87.38 208 TYR A CA 1
ATOM 1651 C C . TYR A 1 208 ? 18.647 -1.507 -34.916 1.00 87.38 208 TYR A C 1
ATOM 1653 O O . TYR A 1 208 ? 17.750 -0.797 -34.472 1.00 87.38 208 TYR A O 1
ATOM 1661 N N . THR A 1 209 ? 18.443 -2.366 -35.917 1.00 90.06 209 THR A N 1
ATOM 1662 C CA . THR A 1 209 ? 17.103 -2.638 -36.448 1.00 90.06 209 THR A CA 1
ATOM 1663 C C . THR A 1 209 ? 16.295 -3.419 -35.422 1.00 90.06 209 THR A C 1
ATOM 1665 O O . THR A 1 209 ? 16.722 -4.487 -34.981 1.00 90.06 209 THR A O 1
ATOM 1668 N N . SER A 1 210 ? 15.112 -2.913 -35.093 1.00 93.06 210 SER A N 1
ATOM 1669 C CA . SER A 1 210 ? 14.232 -3.528 -34.108 1.00 93.06 210 SER A CA 1
ATOM 1670 C C . SER A 1 210 ? 13.555 -4.788 -34.636 1.00 93.06 210 SER A C 1
ATOM 1672 O O . SER A 1 210 ? 12.990 -4.812 -35.733 1.00 93.06 210 SER A O 1
ATOM 1674 N N . VAL A 1 211 ? 13.525 -5.828 -33.806 1.00 94.94 211 VAL A N 1
ATOM 1675 C CA . VAL A 1 211 ? 12.675 -7.005 -33.987 1.00 94.94 211 VAL A CA 1
ATOM 1676 C C . VAL A 1 211 ? 11.522 -6.922 -32.996 1.00 94.94 211 VAL A C 1
ATOM 1678 O O . VAL A 1 211 ? 11.694 -7.117 -31.797 1.00 94.94 211 VAL A O 1
ATOM 1681 N N . ASN A 1 212 ? 10.320 -6.657 -33.506 1.00 94.38 212 ASN A N 1
ATOM 1682 C CA . ASN A 1 212 ? 9.117 -6.639 -32.681 1.00 94.38 212 ASN A CA 1
ATOM 1683 C C . ASN A 1 212 ? 8.627 -8.075 -32.432 1.00 94.38 212 ASN A C 1
ATOM 1685 O O . ASN A 1 212 ? 8.011 -8.684 -33.312 1.00 94.38 212 ASN A O 1
ATOM 1689 N N . ASN A 1 213 ? 8.929 -8.616 -31.250 1.00 95.69 213 ASN A N 1
ATOM 1690 C CA . ASN A 1 213 ? 8.378 -9.883 -30.784 1.00 95.69 213 ASN A CA 1
ATOM 1691 C C . ASN A 1 213 ? 6.930 -9.674 -30.291 1.00 95.69 213 ASN A C 1
ATOM 1693 O O . ASN A 1 213 ? 6.740 -8.980 -29.291 1.00 95.69 213 ASN A O 1
ATOM 1697 N N . PRO A 1 214 ? 5.911 -10.289 -30.926 1.00 94.56 214 PRO A N 1
ATOM 1698 C CA . PRO A 1 214 ? 4.517 -10.131 -30.509 1.00 94.56 214 PRO A CA 1
ATOM 1699 C C . PRO A 1 214 ? 4.245 -10.527 -29.053 1.00 94.56 214 PRO A C 1
ATOM 1701 O O . PRO A 1 214 ? 3.360 -9.943 -28.433 1.00 94.56 214 PRO A O 1
ATOM 1704 N N . ASP A 1 215 ? 5.018 -11.469 -28.503 1.00 95.25 215 ASP A N 1
ATOM 1705 C CA . ASP A 1 215 ? 4.867 -11.946 -27.122 1.00 95.25 215 ASP A CA 1
ATOM 1706 C C . ASP A 1 215 ? 5.353 -10.917 -26.082 1.00 95.25 215 ASP A C 1
ATOM 1708 O O . ASP A 1 215 ? 5.122 -11.083 -24.889 1.00 95.25 215 ASP A O 1
ATOM 1712 N N . PHE A 1 216 ? 6.046 -9.853 -26.509 1.00 97.94 216 PHE A N 1
ATOM 1713 C CA . PHE A 1 216 ? 6.539 -8.792 -25.621 1.00 97.94 216 PHE A CA 1
ATOM 1714 C C . PHE A 1 216 ? 5.555 -7.629 -25.473 1.00 97.94 216 PHE A C 1
ATOM 1716 O O . PHE A 1 216 ? 5.789 -6.739 -24.660 1.00 97.94 216 PHE A O 1
ATOM 1723 N N . HIS A 1 217 ? 4.450 -7.638 -26.230 1.00 97.94 217 HIS A N 1
ATOM 1724 C CA . HIS A 1 217 ? 3.353 -6.680 -26.081 1.00 97.94 217 HIS A CA 1
ATOM 1725 C C . HIS A 1 217 ? 3.814 -5.209 -26.066 1.00 97.94 217 HIS A C 1
ATOM 1727 O O . HIS A 1 217 ? 3.411 -4.417 -25.213 1.00 97.94 217 HIS A O 1
ATOM 1733 N N . PHE A 1 218 ? 4.678 -4.833 -27.014 1.00 98.44 218 PHE A N 1
ATOM 1734 C CA . PHE A 1 218 ? 5.104 -3.444 -27.168 1.00 98.44 218 PHE A CA 1
ATOM 1735 C C . PHE A 1 218 ? 3.934 -2.539 -27.573 1.00 98.44 218 PHE A C 1
ATOM 1737 O O . PHE A 1 218 ? 3.302 -2.758 -28.607 1.00 98.44 218 PHE A O 1
ATOM 1744 N N . ALA A 1 219 ? 3.700 -1.491 -26.783 1.00 97.12 219 ALA A N 1
ATOM 1745 C CA . ALA A 1 219 ? 2.774 -0.406 -27.100 1.00 97.12 219 ALA A CA 1
ATOM 1746 C C . ALA A 1 219 ? 3.366 0.528 -28.167 1.00 97.12 219 ALA A C 1
ATOM 1748 O O . ALA A 1 219 ? 2.659 1.072 -29.014 1.00 97.12 219 ALA A O 1
ATOM 1749 N N . THR A 1 220 ? 4.688 0.710 -28.133 1.00 96.88 220 THR A N 1
ATOM 1750 C CA . THR A 1 220 ? 5.436 1.506 -29.107 1.00 96.88 220 THR A CA 1
ATOM 1751 C C . THR A 1 220 ? 6.829 0.927 -29.325 1.00 96.88 220 THR A C 1
ATOM 1753 O O . THR A 1 220 ? 7.436 0.375 -28.406 1.00 96.88 220 THR A O 1
ATOM 1756 N N . VAL A 1 221 ? 7.320 1.058 -30.557 1.00 97.00 221 VAL A N 1
ATOM 1757 C CA . VAL A 1 221 ? 8.676 0.705 -30.990 1.00 97.00 221 VAL A CA 1
ATOM 1758 C C . VAL A 1 221 ? 9.124 1.770 -31.988 1.00 97.00 221 VAL A C 1
ATOM 1760 O O . VAL A 1 221 ? 8.373 2.103 -32.907 1.00 97.00 221 VAL A O 1
ATOM 1763 N N . ASN A 1 222 ? 10.333 2.298 -31.828 1.00 94.19 222 ASN A N 1
ATOM 1764 C CA . ASN A 1 222 ? 10.936 3.250 -32.753 1.00 94.19 222 ASN A CA 1
ATOM 1765 C C . ASN A 1 222 ? 12.455 3.033 -32.821 1.00 94.19 222 ASN A C 1
ATOM 1767 O O . ASN A 1 222 ? 13.138 3.108 -31.808 1.00 94.19 222 ASN A O 1
ATOM 1771 N N . ASP A 1 223 ? 12.986 2.805 -34.019 1.00 92.31 223 ASP A N 1
ATOM 1772 C CA . ASP A 1 223 ? 14.420 2.685 -34.321 1.00 92.31 223 ASP A CA 1
ATOM 1773 C C . ASP A 1 223 ? 14.894 3.687 -35.389 1.00 92.31 223 ASP A C 1
ATOM 1775 O O . ASP A 1 223 ? 15.955 3.525 -35.989 1.00 92.31 223 ASP A O 1
ATOM 1779 N N . THR A 1 224 ? 14.102 4.734 -35.633 1.00 91.50 224 THR A N 1
ATOM 1780 C CA . THR A 1 224 ? 14.312 5.721 -36.708 1.00 91.50 224 THR A CA 1
ATOM 1781 C C . THR A 1 224 ? 14.670 7.125 -36.214 1.00 91.50 224 THR A C 1
ATOM 1783 O O . THR A 1 224 ? 14.750 8.044 -37.023 1.00 91.50 224 THR A O 1
ATOM 1786 N N . PHE A 1 225 ? 14.875 7.295 -34.908 1.00 91.44 225 PHE A N 1
ATOM 1787 C CA . PHE A 1 225 ? 15.229 8.569 -34.277 1.00 91.44 225 PHE A CA 1
ATOM 1788 C C . PHE A 1 225 ? 16.727 8.901 -34.400 1.00 91.44 225 PHE A C 1
ATOM 1790 O O . PHE A 1 225 ? 17.575 8.002 -34.361 1.00 91.44 225 PHE A O 1
ATOM 1797 N N . ASP A 1 226 ? 17.061 10.193 -34.441 1.00 91.44 226 ASP A N 1
ATOM 1798 C CA . ASP A 1 226 ? 18.442 10.683 -34.575 1.00 91.44 226 ASP A CA 1
ATOM 1799 C C . ASP A 1 226 ? 19.217 10.685 -33.256 1.00 91.44 226 ASP A C 1
ATOM 1801 O O . ASP A 1 226 ? 20.359 10.252 -33.241 1.00 91.44 226 ASP A O 1
ATOM 1805 N N . SER A 1 227 ? 18.602 11.130 -32.159 1.00 93.81 227 SER A N 1
ATOM 1806 C CA . SER A 1 227 ? 19.134 11.075 -30.785 1.00 93.81 227 SER A CA 1
ATOM 1807 C C . SER A 1 227 ? 18.003 11.387 -29.820 1.00 93.81 227 SER A C 1
ATOM 1809 O O . SER A 1 227 ? 17.267 12.353 -30.043 1.00 93.81 227 SER A O 1
ATOM 1811 N N . ILE A 1 228 ? 17.829 10.590 -28.763 1.00 95.25 228 ILE A N 1
ATOM 1812 C CA . ILE A 1 228 ? 16.692 10.749 -27.847 1.00 95.25 228 ILE A CA 1
ATOM 1813 C C . ILE A 1 228 ? 17.100 10.758 -26.385 1.00 95.25 228 ILE A C 1
ATOM 1815 O O . ILE A 1 228 ? 18.126 10.219 -25.981 1.00 95.25 228 ILE A O 1
ATOM 1819 N N . TYR A 1 229 ? 16.239 11.365 -25.580 1.00 95.06 229 TYR A N 1
ATOM 1820 C CA . TYR A 1 229 ? 16.337 11.363 -24.131 1.00 95.06 229 TYR A CA 1
ATOM 1821 C C . TYR A 1 229 ? 14.939 11.305 -23.521 1.00 95.06 229 TYR A C 1
ATOM 1823 O O . TYR A 1 229 ? 13.938 11.620 -24.176 1.00 95.06 229 TYR A O 1
ATOM 1831 N N . LEU A 1 230 ? 14.861 10.902 -22.255 1.00 96.25 230 LEU A N 1
ATOM 1832 C CA . LEU A 1 230 ? 13.595 10.814 -21.544 1.00 96.25 230 LEU A CA 1
ATOM 1833 C C . LEU A 1 230 ? 13.561 11.804 -20.379 1.00 96.25 230 LEU A C 1
ATOM 1835 O O . LEU A 1 230 ? 14.527 11.997 -19.634 1.00 96.25 230 LEU A O 1
ATOM 1839 N N . THR A 1 231 ? 12.399 12.409 -20.177 1.00 94.25 231 THR A N 1
ATOM 1840 C CA . THR A 1 231 ? 12.084 13.185 -18.979 1.00 94.25 231 THR A CA 1
ATOM 1841 C C . THR A 1 231 ? 11.055 12.442 -18.150 1.00 94.25 231 THR A C 1
ATOM 1843 O O . THR A 1 231 ? 10.075 11.938 -18.695 1.00 94.25 231 THR A O 1
ATOM 1846 N N . VAL A 1 232 ? 11.270 12.416 -16.837 1.00 94.06 232 VAL A N 1
ATOM 1847 C CA . VAL A 1 232 ? 10.361 11.808 -15.868 1.00 94.06 232 VAL A CA 1
ATOM 1848 C C . VAL A 1 232 ? 9.879 12.885 -14.911 1.00 94.06 232 VAL A C 1
ATOM 1850 O O . VAL A 1 232 ? 10.685 13.678 -14.429 1.00 94.06 232 VAL A O 1
ATOM 1853 N N . GLN A 1 233 ? 8.580 12.893 -14.632 1.00 92.75 233 GLN A N 1
ATOM 1854 C CA . GLN A 1 233 ? 7.970 13.718 -13.598 1.00 92.75 233 GLN A CA 1
ATOM 1855 C C . GLN A 1 233 ? 7.036 12.856 -12.757 1.00 92.75 233 GLN A C 1
ATOM 1857 O O . GLN A 1 233 ? 6.228 12.102 -13.297 1.00 92.75 233 GLN A O 1
ATOM 1862 N N . THR A 1 234 ? 7.124 12.990 -11.436 1.00 90.50 234 THR A N 1
ATOM 1863 C CA . THR A 1 234 ? 6.301 12.208 -10.519 1.00 90.50 234 THR A CA 1
ATOM 1864 C C . THR A 1 234 ? 5.642 13.066 -9.439 1.00 90.50 234 THR A C 1
ATOM 1866 O O . THR A 1 234 ? 6.156 14.114 -9.048 1.00 90.50 234 THR A O 1
ATOM 1869 N N . THR A 1 235 ? 4.475 12.621 -8.984 1.00 86.88 235 THR A N 1
ATOM 1870 C CA . THR A 1 235 ? 3.751 13.105 -7.805 1.00 86.88 235 THR A CA 1
ATOM 1871 C C . THR A 1 235 ? 3.413 11.907 -6.915 1.00 86.88 235 THR A C 1
ATOM 1873 O O . THR A 1 235 ? 3.785 10.778 -7.219 1.00 86.88 235 THR A O 1
ATOM 1876 N N . GLN A 1 236 ? 2.659 12.110 -5.835 1.00 78.44 236 GLN A N 1
ATOM 1877 C CA . GLN A 1 236 ? 2.170 10.990 -5.028 1.00 78.44 236 GLN A CA 1
ATOM 1878 C C . GLN A 1 236 ? 1.269 10.017 -5.823 1.00 78.44 236 GLN A C 1
ATOM 1880 O O . GLN A 1 236 ? 1.222 8.838 -5.498 1.00 78.44 236 GLN A O 1
ATOM 1885 N N . ASN A 1 237 ? 0.593 10.486 -6.880 1.00 81.00 237 ASN A N 1
ATOM 1886 C CA . ASN A 1 237 ? -0.455 9.713 -7.561 1.00 81.00 237 ASN A CA 1
ATOM 1887 C C . ASN A 1 237 ? -0.203 9.533 -9.064 1.00 81.00 237 ASN A C 1
ATOM 1889 O O . ASN A 1 237 ? -0.997 8.898 -9.749 1.00 81.00 237 ASN A O 1
ATOM 1893 N N . SER A 1 238 ? 0.863 10.114 -9.616 1.00 90.06 238 SER A N 1
ATOM 1894 C CA . SER A 1 238 ? 1.156 10.015 -11.048 1.00 90.06 238 SER A CA 1
ATOM 1895 C C . SER A 1 238 ? 2.648 9.914 -11.323 1.00 90.06 238 SER A C 1
ATOM 1897 O O . SER A 1 238 ? 3.406 10.726 -10.798 1.00 90.06 238 SER A O 1
ATOM 1899 N N . PHE A 1 239 ? 3.039 9.045 -12.246 1.00 94.00 239 PHE A N 1
ATOM 1900 C CA . PHE A 1 239 ? 4.383 8.952 -12.799 1.00 94.00 239 PHE A CA 1
ATOM 1901 C C . PHE A 1 239 ? 4.305 9.106 -14.315 1.00 94.00 239 PHE A C 1
ATOM 1903 O O . PHE A 1 239 ? 3.690 8.289 -14.998 1.00 94.00 239 PHE A O 1
ATOM 1910 N N . SER A 1 240 ? 4.901 10.172 -14.843 1.00 95.44 240 SER A N 1
ATOM 1911 C CA . SER A 1 240 ? 4.857 10.522 -16.263 1.00 95.44 240 SER A CA 1
ATOM 1912 C C . SER A 1 240 ? 6.240 10.457 -16.891 1.00 95.44 240 SER A C 1
ATOM 1914 O O . SER A 1 240 ? 7.202 11.000 -16.352 1.00 95.44 240 SER A O 1
ATOM 1916 N N . ILE A 1 241 ? 6.309 9.835 -18.061 1.00 96.75 241 ILE A N 1
ATOM 1917 C CA . ILE A 1 241 ? 7.487 9.692 -18.908 1.00 96.75 241 ILE A CA 1
ATOM 1918 C C . ILE A 1 241 ? 7.206 10.427 -20.216 1.00 96.75 241 ILE A C 1
ATOM 1920 O O . ILE A 1 241 ? 6.113 10.343 -20.778 1.00 96.75 241 ILE A O 1
ATOM 1924 N N . THR A 1 242 ? 8.194 11.152 -20.723 1.00 96.88 242 THR A N 1
ATOM 1925 C CA . THR A 1 242 ? 8.152 11.736 -22.065 1.00 96.88 242 THR A CA 1
ATOM 1926 C C . THR A 1 242 ? 9.481 11.497 -22.752 1.00 96.88 242 THR A C 1
ATOM 1928 O O . THR A 1 242 ? 10.516 11.929 -22.250 1.00 96.88 242 THR A O 1
ATOM 1931 N N . THR A 1 243 ? 9.438 10.836 -23.901 1.00 96.88 243 THR A N 1
ATOM 1932 C CA . THR A 1 243 ? 10.592 10.568 -24.758 1.00 96.88 243 THR A CA 1
ATOM 1933 C C . THR A 1 243 ? 10.645 11.628 -25.843 1.00 96.88 243 THR A C 1
ATOM 1935 O O . THR A 1 243 ? 9.641 11.865 -26.521 1.00 96.88 243 THR A O 1
ATOM 1938 N N . LYS A 1 244 ? 11.794 12.280 -26.005 1.00 94.50 244 LYS A N 1
ATOM 1939 C CA . LYS A 1 244 ? 11.959 13.386 -26.948 1.00 94.50 244 LYS A CA 1
ATOM 1940 C C . LYS A 1 244 ? 13.171 13.191 -27.829 1.00 94.50 244 LYS A C 1
ATOM 1942 O O . LYS A 1 244 ? 14.213 12.740 -27.361 1.00 94.50 244 LYS A O 1
ATOM 1947 N N . GLU A 1 245 ? 13.034 13.612 -29.074 1.00 94.56 245 GLU A N 1
ATOM 1948 C CA . GLU A 1 245 ? 14.166 13.790 -29.966 1.00 94.56 245 GLU A CA 1
ATOM 1949 C C . GLU A 1 245 ? 14.930 15.068 -29.620 1.00 94.56 245 GLU A C 1
ATOM 1951 O O . GLU A 1 245 ? 14.341 16.128 -29.402 1.00 94.56 245 GLU A O 1
ATOM 1956 N N . VAL A 1 246 ? 16.255 14.966 -29.561 1.00 92.50 246 VAL A N 1
ATOM 1957 C CA . VAL A 1 246 ? 17.135 16.044 -29.102 1.00 92.50 246 VAL A CA 1
ATOM 1958 C C . VAL A 1 246 ? 17.137 17.219 -30.078 1.00 92.50 246 VAL A C 1
ATOM 1960 O O . VAL A 1 246 ? 16.931 18.361 -29.671 1.00 92.50 246 VAL A O 1
ATOM 1963 N N . GLY A 1 247 ? 17.338 16.951 -31.372 1.00 89.25 247 GLY A N 1
ATOM 1964 C CA . GLY A 1 247 ? 17.502 18.002 -32.381 1.00 89.25 247 GLY A CA 1
ATOM 1965 C C . GLY A 1 247 ? 16.220 18.783 -32.687 1.00 89.25 247 GLY A C 1
ATOM 1966 O O . GLY A 1 247 ? 16.276 19.979 -32.982 1.00 89.25 247 GLY A O 1
ATOM 1967 N N . THR A 1 248 ? 15.061 18.123 -32.616 1.00 90.56 248 THR A N 1
ATOM 1968 C CA . THR A 1 248 ? 13.757 18.704 -32.981 1.00 90.56 248 THR A CA 1
ATOM 1969 C C . THR A 1 248 ? 12.910 19.089 -31.766 1.00 90.56 248 THR A C 1
ATOM 1971 O O . THR A 1 248 ? 12.054 19.971 -31.873 1.00 90.56 248 THR A O 1
ATOM 1974 N N . GLY A 1 249 ? 13.132 18.448 -30.614 1.00 89.69 249 GLY A N 1
ATOM 1975 C CA . GLY A 1 249 ? 12.249 18.518 -29.451 1.00 89.69 249 GLY A CA 1
ATOM 1976 C C . GLY A 1 249 ? 10.925 17.765 -29.633 1.00 89.69 249 GLY A C 1
ATOM 1977 O O . GLY A 1 249 ? 10.033 17.913 -28.794 1.00 89.69 249 GLY A O 1
ATOM 1978 N N . GLU A 1 250 ? 10.768 16.999 -30.721 1.00 93.19 250 GLU A N 1
ATOM 1979 C CA . GLU A 1 250 ? 9.564 16.215 -30.997 1.00 93.19 250 GLU A CA 1
ATOM 1980 C C . GLU A 1 250 ? 9.357 15.152 -29.916 1.00 93.19 250 GLU A C 1
ATOM 1982 O O . GLU A 1 250 ? 10.294 14.472 -29.501 1.00 93.19 250 GLU A O 1
ATOM 1987 N N . VAL A 1 251 ? 8.115 15.014 -29.445 1.00 95.19 251 VAL A N 1
ATOM 1988 C CA . VAL A 1 251 ? 7.737 13.947 -28.515 1.00 95.19 251 VAL A CA 1
ATOM 1989 C C . VAL A 1 251 ? 7.516 12.673 -29.317 1.00 95.19 251 VAL A C 1
ATOM 1991 O O . VAL A 1 251 ? 6.570 12.593 -30.096 1.00 95.19 251 VAL A O 1
ATOM 1994 N N . ILE A 1 252 ? 8.375 11.682 -29.097 1.00 95.12 252 ILE A N 1
ATOM 1995 C CA . ILE A 1 252 ? 8.301 10.371 -29.752 1.00 95.12 252 ILE A CA 1
ATOM 1996 C C . ILE A 1 252 ? 7.267 9.482 -29.066 1.00 95.12 252 ILE A C 1
ATOM 1998 O O . ILE A 1 252 ? 6.531 8.752 -29.726 1.00 95.12 252 ILE A O 1
ATOM 2002 N N . ASP A 1 253 ? 7.220 9.540 -27.738 1.00 97.88 253 ASP A N 1
ATOM 2003 C CA . ASP A 1 253 ? 6.248 8.815 -26.929 1.00 97.88 253 ASP A CA 1
ATOM 2004 C C . ASP A 1 253 ? 6.046 9.513 -25.582 1.00 97.88 253 ASP A C 1
ATOM 2006 O O . ASP A 1 253 ? 6.905 10.252 -25.088 1.00 97.88 253 ASP A O 1
ATOM 2010 N N . SER A 1 254 ? 4.891 9.266 -24.979 1.00 96.88 254 SER A N 1
ATOM 2011 C CA . SER A 1 254 ? 4.550 9.742 -23.646 1.00 96.88 254 SER A CA 1
ATOM 2012 C C . SER A 1 254 ? 3.665 8.724 -22.955 1.00 96.88 254 SER A C 1
ATOM 2014 O O . SER A 1 254 ? 2.717 8.220 -23.557 1.00 96.88 254 SER A O 1
ATOM 2016 N N . TYR A 1 255 ? 3.935 8.478 -21.681 1.00 96.94 255 TYR A N 1
ATOM 2017 C CA . TYR A 1 255 ? 3.162 7.543 -20.882 1.00 96.94 255 TYR A CA 1
ATOM 2018 C C . TYR A 1 255 ? 3.027 8.055 -19.457 1.00 96.94 255 TYR A C 1
ATOM 2020 O O . TYR A 1 255 ? 4.004 8.508 -18.864 1.00 96.94 255 TYR A O 1
ATOM 2028 N N . THR A 1 256 ? 1.825 7.944 -18.905 1.00 95.12 256 THR A N 1
ATOM 2029 C CA . THR A 1 256 ? 1.541 8.299 -17.518 1.00 95.12 256 THR A CA 1
ATOM 2030 C C . THR A 1 256 ? 0.864 7.122 -16.841 1.00 95.12 256 THR A C 1
ATOM 2032 O O . THR A 1 256 ? -0.211 6.710 -17.268 1.00 95.12 256 THR A O 1
ATOM 2035 N N . LYS A 1 257 ? 1.476 6.614 -15.766 1.00 91.00 257 LYS A N 1
ATOM 2036 C CA . LYS A 1 257 ? 0.799 5.740 -14.803 1.00 91.00 257 LYS A CA 1
ATOM 2037 C C . LYS A 1 257 ? 0.201 6.622 -13.720 1.00 91.00 257 LYS A C 1
ATOM 2039 O O . LYS A 1 257 ? 0.911 7.451 -13.148 1.00 91.00 257 LYS A O 1
ATOM 2044 N N . SER A 1 258 ? -1.082 6.447 -13.448 1.00 85.50 258 SER A N 1
ATOM 2045 C CA . SER A 1 258 ? -1.776 7.128 -12.361 1.00 85.50 258 SER A CA 1
ATOM 2046 C C . SER A 1 258 ? -2.422 6.098 -11.456 1.00 85.50 258 SER A C 1
ATOM 2048 O O . SER A 1 258 ? -3.024 5.146 -11.940 1.00 85.50 258 SER A O 1
ATOM 2050 N N . TYR A 1 259 ? -2.292 6.308 -10.153 1.00 68.19 259 TYR A N 1
ATOM 2051 C CA . TYR A 1 259 ? -3.127 5.643 -9.169 1.00 68.19 259 TYR A CA 1
ATOM 2052 C C . TYR A 1 259 ? -4.254 6.615 -8.835 1.00 68.19 259 TYR A C 1
ATOM 2054 O O . TYR A 1 259 ? -3.994 7.733 -8.373 1.00 68.19 259 TYR A O 1
ATOM 2062 N N . ASP A 1 260 ? -5.500 6.215 -9.095 1.00 57.19 260 ASP A N 1
ATOM 2063 C CA . ASP A 1 260 ? -6.626 6.863 -8.431 1.00 57.19 260 ASP A CA 1
ATOM 2064 C C . ASP A 1 260 ? -6.375 6.749 -6.923 1.00 57.19 260 ASP A C 1
ATOM 2066 O O . ASP A 1 260 ? -5.795 5.762 -6.459 1.00 57.19 260 ASP A O 1
ATOM 2070 N N . SER A 1 261 ? -6.710 7.787 -6.155 1.00 49.56 261 SER A N 1
ATOM 2071 C CA . SER A 1 261 ? -6.611 7.707 -4.695 1.00 49.56 261 SER A CA 1
ATOM 2072 C C . SER A 1 261 ? -7.269 6.404 -4.242 1.00 49.56 261 SER A C 1
ATOM 2074 O O . SER A 1 261 ? -8.426 6.176 -4.593 1.00 49.56 261 SER A O 1
ATOM 2076 N N . GLU A 1 262 ? -6.531 5.555 -3.511 1.00 48.91 262 GLU A N 1
ATOM 2077 C CA . GLU A 1 262 ? -6.971 4.204 -3.105 1.00 48.91 262 GLU A CA 1
ATOM 2078 C C . GLU A 1 262 ? -8.353 4.191 -2.416 1.00 48.91 262 GLU A C 1
ATOM 2080 O O . GLU A 1 262 ? -8.982 3.140 -2.336 1.00 48.91 262 GLU A O 1
ATOM 2085 N N . ASP A 1 263 ? -8.846 5.353 -1.985 1.00 51.03 263 ASP A N 1
ATOM 2086 C CA . ASP A 1 263 ? -10.142 5.575 -1.349 1.00 51.03 263 ASP A CA 1
ATOM 2087 C C . ASP A 1 263 ? -11.377 5.277 -2.237 1.00 51.03 263 ASP A C 1
ATOM 2089 O O . ASP A 1 263 ? -12.456 5.079 -1.683 1.00 51.03 263 ASP A O 1
ATOM 2093 N N . ASP A 1 264 ? -11.263 5.184 -3.574 1.00 54.22 264 ASP A N 1
ATOM 2094 C CA . ASP A 1 264 ? -12.436 4.993 -4.463 1.00 54.22 264 ASP A CA 1
ATOM 2095 C C . ASP A 1 264 ? -12.494 3.646 -5.224 1.00 54.22 264 ASP A C 1
ATOM 2097 O O . ASP A 1 264 ? -13.533 3.318 -5.811 1.00 54.22 264 ASP A O 1
ATOM 2101 N N . ILE A 1 265 ? -11.431 2.827 -5.219 1.00 63.66 265 ILE A N 1
ATOM 2102 C CA . ILE A 1 265 ? -11.427 1.543 -5.949 1.00 63.66 265 ILE A CA 1
ATOM 2103 C C . ILE A 1 265 ? -11.962 0.421 -5.054 1.00 63.66 265 ILE A C 1
ATOM 2105 O O . ILE A 1 265 ? -11.330 0.007 -4.081 1.00 63.66 265 ILE A O 1
ATOM 2109 N N . LYS A 1 266 ? -13.113 -0.141 -5.432 1.00 79.94 266 LYS A N 1
ATOM 2110 C CA . LYS A 1 266 ? -13.679 -1.327 -4.779 1.00 79.94 266 LYS A CA 1
ATOM 2111 C C . LYS A 1 266 ? -13.031 -2.601 -5.304 1.00 79.94 266 LYS A C 1
ATOM 2113 O O . LYS A 1 266 ? -13.220 -2.966 -6.464 1.00 79.94 266 LYS A O 1
ATOM 2118 N N . TYR A 1 267 ? -12.302 -3.291 -4.432 1.00 86.44 267 TYR A N 1
ATOM 2119 C CA . TYR A 1 267 ? -11.647 -4.559 -4.743 1.00 86.44 267 TYR A CA 1
ATOM 2120 C C . TYR A 1 267 ? -12.469 -5.779 -4.308 1.00 86.44 267 TYR A C 1
ATOM 2122 O O . TYR A 1 267 ? -13.149 -5.764 -3.281 1.00 86.44 267 TYR A O 1
ATOM 2130 N N . ILE A 1 268 ? -12.327 -6.859 -5.076 1.00 91.75 268 ILE A N 1
ATOM 2131 C CA . ILE A 1 268 ? -12.827 -8.209 -4.839 1.00 91.75 268 ILE A CA 1
ATOM 2132 C C . ILE A 1 268 ? -11.638 -9.115 -4.490 1.00 91.75 268 ILE A C 1
ATOM 2134 O O . ILE A 1 268 ? -10.752 -9.355 -5.312 1.00 91.75 268 ILE A O 1
ATOM 2138 N N . LEU A 1 269 ? -11.627 -9.647 -3.274 1.00 92.38 269 LEU A N 1
ATOM 2139 C CA . LEU A 1 269 ? -10.701 -10.659 -2.790 1.00 92.38 269 LEU A CA 1
ATOM 2140 C C . LEU A 1 269 ? -10.990 -12.005 -3.458 1.00 92.38 269 LEU A C 1
ATOM 2142 O O . LEU A 1 269 ? -12.022 -12.633 -3.205 1.00 92.38 269 LEU A O 1
ATOM 2146 N N . ASN A 1 270 ? -10.042 -12.460 -4.275 1.00 88.25 270 ASN A N 1
ATOM 2147 C CA . ASN A 1 270 ? -10.074 -13.737 -4.976 1.00 88.25 270 ASN A CA 1
ATOM 2148 C C . ASN A 1 270 ? -8.746 -14.478 -4.764 1.00 88.25 270 ASN A C 1
ATOM 2150 O O . ASN A 1 270 ? -7.763 -14.244 -5.464 1.00 88.25 270 ASN A O 1
ATOM 2154 N N . GLY A 1 271 ? -8.706 -15.365 -3.767 1.00 86.25 271 GLY A N 1
ATOM 2155 C CA . GLY A 1 271 ? -7.478 -16.066 -3.393 1.00 86.25 271 GLY A CA 1
ATOM 2156 C C . GLY A 1 271 ? -6.443 -15.118 -2.780 1.00 86.25 271 GLY A C 1
ATOM 2157 O O . GLY A 1 271 ? -6.706 -14.497 -1.755 1.00 86.25 271 GLY A O 1
ATOM 2158 N N . ASP A 1 272 ? -5.264 -15.027 -3.392 1.00 82.75 272 ASP A N 1
ATOM 2159 C CA . ASP A 1 272 ? -4.147 -14.156 -2.996 1.00 82.75 272 ASP A CA 1
ATOM 2160 C C . ASP A 1 272 ? -4.081 -12.841 -3.807 1.00 82.75 272 ASP A C 1
ATOM 2162 O O . ASP A 1 272 ? -3.068 -12.125 -3.787 1.00 82.75 272 ASP A O 1
ATOM 2166 N N . ARG A 1 273 ? -5.171 -12.508 -4.511 1.00 83.56 273 ARG A N 1
ATOM 2167 C CA . ARG A 1 273 ? -5.326 -11.324 -5.367 1.00 83.56 273 ARG A CA 1
ATOM 2168 C C . ARG A 1 273 ? -6.521 -10.458 -4.954 1.00 83.56 273 ARG A C 1
ATOM 2170 O O . ARG A 1 273 ? -7.533 -10.966 -4.468 1.00 83.56 273 ARG A O 1
ATOM 2177 N N . LEU A 1 274 ? -6.404 -9.157 -5.203 1.00 82.94 274 LEU A N 1
ATOM 2178 C CA . LEU A 1 274 ? -7.466 -8.156 -5.114 1.00 82.94 274 LEU A CA 1
ATOM 2179 C C . LEU A 1 274 ? -7.754 -7.624 -6.514 1.00 82.94 274 LEU A C 1
ATOM 2181 O O . LEU A 1 274 ? -6.878 -7.006 -7.110 1.00 82.94 274 LEU A O 1
ATOM 2185 N N . ILE A 1 275 ? -8.966 -7.851 -7.016 1.00 82.44 275 ILE A N 1
ATOM 2186 C CA . ILE A 1 275 ? -9.383 -7.502 -8.381 1.00 82.44 275 ILE A CA 1
ATOM 2187 C C . ILE A 1 275 ? -10.469 -6.429 -8.305 1.00 82.44 275 ILE A C 1
ATOM 2189 O O . ILE A 1 275 ? -11.449 -6.643 -7.603 1.00 82.44 275 ILE A O 1
ATOM 2193 N N . SER A 1 276 ? -10.346 -5.291 -8.984 1.00 79.94 276 SER A N 1
ATOM 2194 C CA . SER A 1 276 ? -11.406 -4.269 -8.964 1.00 79.94 276 SER A CA 1
ATOM 2195 C C . SER A 1 276 ? -12.725 -4.784 -9.558 1.00 79.94 276 SER A C 1
ATOM 2197 O O . SER A 1 276 ? -12.736 -5.692 -10.389 1.00 79.94 276 SER A O 1
ATOM 2199 N N . GLU A 1 277 ? -13.859 -4.200 -9.156 1.00 75.56 277 GLU A N 1
ATOM 2200 C CA . GLU A 1 277 ? -15.189 -4.580 -9.675 1.00 75.56 277 GLU A CA 1
ATOM 2201 C C . GLU A 1 277 ? -15.309 -4.472 -11.210 1.00 75.56 277 GLU A C 1
ATOM 2203 O O . GLU A 1 277 ? -16.050 -5.239 -11.828 1.00 75.56 277 GLU A O 1
ATOM 2208 N N . ASP A 1 278 ? -14.581 -3.542 -11.835 1.00 68.50 278 ASP A N 1
ATOM 2209 C CA . ASP A 1 278 ? -14.510 -3.372 -13.292 1.00 68.50 278 ASP A CA 1
ATOM 2210 C C . ASP A 1 278 ? -13.446 -4.252 -13.975 1.00 68.50 278 ASP A C 1
ATOM 2212 O O . ASP A 1 278 ? -13.386 -4.305 -15.206 1.00 68.50 278 ASP A O 1
ATOM 2216 N N . GLY A 1 279 ? -12.643 -4.975 -13.190 1.00 61.91 279 GLY A N 1
ATOM 2217 C CA . GLY A 1 279 ? -11.587 -5.871 -13.650 1.00 61.91 279 GLY A CA 1
ATOM 2218 C C . GLY A 1 279 ? -10.335 -5.181 -14.195 1.00 61.91 279 GLY A C 1
ATOM 2219 O O . GLY A 1 279 ? -9.490 -5.881 -14.749 1.00 61.91 279 GLY A O 1
ATOM 2220 N N . GLN A 1 280 ? -10.214 -3.857 -14.066 1.00 50.19 280 GLN A N 1
ATOM 2221 C CA . GLN A 1 280 ? -9.065 -3.091 -14.571 1.00 50.19 280 GLN A CA 1
ATOM 2222 C C . GLN A 1 280 ? -7.850 -3.152 -13.636 1.00 50.19 280 GLN A C 1
ATOM 2224 O O . GLN A 1 280 ? -6.715 -3.087 -14.087 1.00 50.19 280 GLN A O 1
ATOM 2229 N N . HIS A 1 281 ? -8.052 -3.361 -12.337 1.00 58.00 281 HIS A N 1
ATOM 2230 C CA . HIS A 1 281 ? -6.976 -3.382 -11.346 1.00 58.00 281 HIS A CA 1
ATOM 2231 C C . HIS A 1 281 ? -6.847 -4.768 -10.712 1.00 58.00 281 HIS A C 1
ATOM 2233 O O . HIS A 1 281 ? -7.857 -5.393 -10.380 1.00 58.00 281 HIS A O 1
ATOM 2239 N N . ASN A 1 282 ? -5.619 -5.259 -10.521 1.00 66.75 282 ASN A N 1
ATOM 2240 C CA . ASN A 1 282 ? -5.342 -6.578 -9.962 1.00 66.75 282 ASN A CA 1
ATOM 2241 C C . ASN A 1 282 ? -4.007 -6.653 -9.196 1.00 66.75 282 ASN A C 1
ATOM 2243 O O . ASN A 1 282 ? -2.951 -6.964 -9.748 1.00 66.75 282 ASN A O 1
ATOM 2247 N N . ARG A 1 283 ? -4.069 -6.528 -7.871 1.00 76.38 283 ARG A N 1
ATOM 2248 C CA . ARG A 1 283 ? -2.872 -6.503 -7.019 1.00 76.38 283 ARG A CA 1
ATOM 2249 C C . ARG A 1 283 ? -2.752 -7.717 -6.092 1.00 76.38 283 ARG A C 1
ATOM 2251 O O . ARG A 1 283 ? -3.759 -8.337 -5.743 1.00 76.38 283 ARG A O 1
ATOM 2258 N N . PRO A 1 284 ? -1.536 -8.046 -5.611 1.00 74.56 284 PRO A N 1
ATOM 2259 C CA . PRO A 1 284 ? -1.364 -8.949 -4.476 1.00 74.56 284 PRO A CA 1
ATOM 2260 C C . PRO A 1 284 ? -2.141 -8.477 -3.239 1.00 74.56 284 PRO A C 1
ATOM 2262 O O . PRO A 1 284 ? -2.186 -7.284 -2.943 1.00 74.56 284 PRO A O 1
ATOM 2265 N N . VAL A 1 285 ? -2.670 -9.428 -2.463 1.00 80.56 285 VAL A N 1
ATOM 2266 C CA . VAL A 1 285 ? -3.312 -9.154 -1.161 1.00 80.56 285 VAL A CA 1
ATOM 2267 C C . VAL A 1 285 ? -2.307 -8.636 -0.125 1.00 80.56 285 VAL A C 1
ATOM 2269 O O . VAL A 1 285 ? -2.628 -7.782 0.701 1.00 80.56 285 VAL A O 1
ATOM 2272 N N . LYS A 1 286 ? -1.064 -9.130 -0.166 1.00 80.56 286 LYS A N 1
ATOM 2273 C CA . LYS A 1 286 ? 0.002 -8.742 0.767 1.00 80.56 286 LYS A CA 1
ATOM 2274 C C . LYS A 1 286 ? 0.281 -7.238 0.676 1.00 80.56 286 LYS A C 1
ATOM 2276 O O . LYS A 1 286 ? 0.466 -6.711 -0.416 1.00 80.56 286 LYS A O 1
ATOM 2281 N N . GLY A 1 287 ? 0.360 -6.561 1.821 1.00 72.25 287 GLY A N 1
ATOM 2282 C CA . GLY A 1 287 ? 0.604 -5.114 1.861 1.00 72.25 287 GLY A CA 1
ATOM 2283 C C . GLY A 1 287 ? -0.655 -4.253 1.775 1.00 72.25 287 GLY A C 1
ATOM 2284 O O . GLY A 1 287 ? -0.586 -3.068 2.083 1.00 72.25 287 GLY A O 1
ATOM 2285 N N . PHE A 1 288 ? -1.810 -4.819 1.412 1.00 79.69 288 PHE A N 1
ATOM 2286 C CA . PHE A 1 288 ? -3.053 -4.057 1.312 1.00 79.69 288 PHE A CA 1
ATOM 2287 C C . PHE A 1 288 ? -3.723 -3.875 2.681 1.00 79.69 288 PHE A C 1
ATOM 2289 O O . PHE A 1 288 ? -3.822 -4.820 3.467 1.00 79.69 288 PHE A O 1
ATOM 2296 N N . THR A 1 289 ? -4.212 -2.666 2.962 1.00 84.19 289 THR A N 1
ATOM 2297 C CA . THR A 1 289 ? -5.039 -2.375 4.139 1.00 84.19 289 THR A CA 1
ATOM 2298 C C . THR A 1 289 ? -6.274 -1.607 3.707 1.00 84.19 289 THR A C 1
ATOM 2300 O O . THR A 1 289 ? -6.145 -0.510 3.181 1.00 84.19 289 THR A O 1
ATOM 2303 N N . GLY A 1 290 ? -7.457 -2.166 3.937 1.00 88.62 290 GLY A N 1
ATOM 2304 C CA . GLY A 1 290 ? -8.699 -1.549 3.486 1.00 88.62 290 GLY A CA 1
ATOM 2305 C C . GLY A 1 290 ? -9.870 -2.520 3.436 1.00 88.62 290 GLY A C 1
ATOM 2306 O O . GLY A 1 290 ? -9.728 -3.714 3.717 1.00 88.62 290 GLY A O 1
ATOM 2307 N N . LEU A 1 291 ? -11.034 -1.981 3.081 1.00 89.94 291 LEU A N 1
ATOM 2308 C CA . LEU A 1 291 ? -12.274 -2.731 2.926 1.00 89.94 291 LEU A CA 1
ATOM 2309 C C . LEU A 1 291 ? -12.346 -3.336 1.516 1.00 89.94 291 LEU A C 1
ATOM 2311 O O . LEU A 1 291 ? -12.082 -2.647 0.534 1.00 89.94 291 LEU A O 1
ATOM 2315 N N . VAL A 1 292 ? -12.695 -4.617 1.414 1.00 92.62 292 VAL A N 1
ATOM 2316 C CA . VAL A 1 292 ? -12.824 -5.338 0.136 1.00 92.62 292 VAL A CA 1
ATOM 2317 C C . VAL A 1 292 ? -14.045 -6.252 0.171 1.00 92.62 292 VAL A C 1
ATOM 2319 O O . VAL A 1 292 ? -14.438 -6.735 1.231 1.00 92.62 292 VAL A O 1
ATOM 2322 N N . SER A 1 293 ? -14.641 -6.520 -0.986 1.00 94.00 293 SER A N 1
ATOM 2323 C CA . SER A 1 293 ? -15.644 -7.581 -1.137 1.00 94.00 293 SER A CA 1
ATOM 2324 C C . SER A 1 293 ? -14.947 -8.915 -1.384 1.00 94.00 293 SER A C 1
ATOM 2326 O O . SER A 1 293 ? -13.859 -8.948 -1.931 1.00 94.00 293 SER A O 1
ATOM 2328 N N . THR A 1 294 ? -15.531 -10.040 -1.010 1.00 93.75 294 THR A N 1
ATOM 2329 C CA . THR A 1 294 ? -15.068 -11.372 -1.430 1.00 93.75 294 THR A CA 1
ATOM 2330 C C . THR A 1 294 ? -15.789 -11.797 -2.707 1.00 93.75 294 THR A C 1
ATOM 2332 O O . THR A 1 294 ? -16.794 -11.198 -3.090 1.00 93.75 294 THR A O 1
ATOM 2335 N N . VAL A 1 295 ? -15.324 -12.867 -3.359 1.00 90.31 295 VAL A N 1
ATOM 2336 C CA . VAL A 1 295 ? -16.034 -13.475 -4.506 1.00 90.31 295 VAL A CA 1
ATOM 2337 C C . VAL A 1 295 ? -17.480 -13.880 -4.196 1.00 90.31 295 VAL A C 1
ATOM 2339 O O . VAL A 1 295 ? -18.312 -13.900 -5.101 1.00 90.31 295 VAL A O 1
ATOM 2342 N N . ASP A 1 296 ? -17.785 -14.170 -2.929 1.00 90.25 296 ASP A N 1
ATOM 2343 C CA . ASP A 1 296 ? -19.122 -14.549 -2.464 1.00 90.25 296 ASP A CA 1
ATOM 2344 C C . ASP A 1 296 ? -19.992 -13.326 -2.100 1.00 90.25 296 ASP A C 1
ATOM 2346 O O . ASP A 1 296 ? -21.170 -13.475 -1.774 1.00 90.25 296 ASP A O 1
ATOM 2350 N N . GLY A 1 297 ? -19.438 -12.111 -2.201 1.00 90.25 297 GLY A N 1
ATOM 2351 C CA . GLY A 1 297 ? -20.119 -10.847 -1.912 1.00 90.25 297 GLY A CA 1
ATOM 2352 C C . GLY A 1 297 ? -20.062 -10.409 -0.446 1.00 90.25 297 GLY A C 1
ATOM 2353 O O . GLY A 1 297 ? -20.656 -9.390 -0.103 1.00 90.25 297 GLY A O 1
ATOM 2354 N N . ASP A 1 298 ? -19.352 -11.142 0.414 1.00 93.88 298 ASP A N 1
ATOM 2355 C CA . ASP A 1 298 ? -19.114 -10.729 1.799 1.00 93.88 298 ASP A CA 1
ATOM 2356 C C . ASP A 1 298 ? -18.100 -9.580 1.850 1.00 93.88 298 ASP A C 1
ATOM 2358 O O . ASP A 1 298 ? -17.045 -9.673 1.225 1.00 93.88 298 ASP A O 1
ATOM 2362 N N . GLU A 1 299 ? -18.364 -8.534 2.631 1.00 94.69 299 GLU A N 1
ATOM 2363 C CA . GLU A 1 299 ? -17.384 -7.473 2.892 1.00 94.69 299 GLU A CA 1
ATOM 2364 C C . GLU A 1 299 ? -16.421 -7.890 4.009 1.00 94.69 299 GLU A C 1
ATOM 2366 O O . GLU A 1 299 ? -16.844 -8.347 5.071 1.00 94.69 299 GLU A O 1
ATOM 2371 N N . VAL A 1 300 ? -15.121 -7.700 3.802 1.00 95.38 300 VAL A N 1
ATOM 2372 C CA . VAL A 1 300 ? -14.061 -7.981 4.778 1.00 95.38 300 VAL A CA 1
ATOM 2373 C C . VAL A 1 300 ? -13.110 -6.792 4.867 1.00 95.38 300 VAL A C 1
ATOM 2375 O O . VAL A 1 300 ? -13.033 -5.969 3.956 1.00 95.38 300 VAL A O 1
ATOM 2378 N N . TYR A 1 301 ? -12.363 -6.699 5.964 1.00 93.75 301 TYR A N 1
ATOM 2379 C CA . TYR A 1 301 ? -11.300 -5.708 6.101 1.00 93.75 301 TYR A CA 1
ATOM 2380 C C . TYR A 1 301 ? -9.955 -6.407 6.213 1.00 93.75 301 TYR A C 1
ATOM 2382 O O . TYR A 1 301 ? -9.796 -7.336 7.007 1.00 93.75 301 TYR A O 1
ATOM 2390 N N . LEU A 1 302 ? -8.990 -5.960 5.419 1.00 93.69 302 LEU A N 1
ATOM 2391 C CA . LEU A 1 302 ? -7.631 -6.483 5.422 1.00 93.69 302 LEU A CA 1
ATOM 2392 C C . LEU A 1 302 ? -6.709 -5.522 6.168 1.00 93.69 302 LEU A C 1
ATOM 2394 O O . LEU A 1 302 ? -6.816 -4.307 6.015 1.00 93.69 302 LEU A O 1
ATOM 2398 N N . ILE A 1 303 ? -5.787 -6.063 6.960 1.00 87.81 303 ILE A N 1
ATOM 2399 C CA . ILE A 1 303 ? -4.658 -5.327 7.534 1.00 87.81 303 ILE A CA 1
ATOM 2400 C C . ILE A 1 303 ? -3.389 -5.997 7.032 1.00 87.81 303 ILE A C 1
ATOM 2402 O O . ILE A 1 303 ? -3.092 -7.128 7.410 1.00 87.81 303 ILE A O 1
ATOM 2406 N N . ASN A 1 304 ? -2.642 -5.297 6.179 1.00 82.75 304 ASN A N 1
ATOM 2407 C CA . ASN A 1 304 ? -1.438 -5.821 5.528 1.00 82.75 304 ASN A CA 1
ATOM 2408 C C . ASN A 1 304 ? -1.669 -7.162 4.783 1.00 82.75 304 ASN A C 1
ATOM 2410 O O . ASN A 1 304 ? -0.763 -7.987 4.666 1.00 82.75 304 ASN A O 1
ATOM 2414 N N . GLY A 1 305 ? -2.883 -7.371 4.273 1.00 86.44 305 GLY A N 1
ATOM 2415 C CA . GLY A 1 305 ? -3.325 -8.589 3.595 1.00 86.44 305 GLY A CA 1
ATOM 2416 C C . GLY A 1 305 ? -3.951 -9.665 4.488 1.00 86.44 305 GLY A C 1
ATOM 2417 O O . GLY A 1 305 ? -4.520 -10.618 3.962 1.00 86.44 305 GLY A O 1
ATOM 2418 N N . ASP A 1 306 ? -3.910 -9.520 5.813 1.00 91.44 306 ASP A N 1
ATOM 2419 C CA . ASP A 1 306 ? -4.545 -10.464 6.735 1.00 91.44 306 ASP A CA 1
ATOM 2420 C C . ASP A 1 306 ? -5.981 -10.037 7.070 1.00 91.44 306 ASP A C 1
ATOM 2422 O O . ASP A 1 306 ? -6.253 -8.855 7.290 1.00 91.44 306 ASP A O 1
ATOM 2426 N N . LEU A 1 307 ? -6.903 -11.001 7.162 1.00 93.88 307 LEU A N 1
ATOM 2427 C CA . LEU A 1 307 ? -8.289 -10.745 7.567 1.00 93.88 307 LEU A CA 1
ATOM 2428 C C . LEU A 1 307 ? -8.356 -10.187 8.992 1.00 93.88 307 LEU A C 1
ATOM 2430 O O . LEU A 1 307 ? -7.903 -10.815 9.954 1.00 93.88 307 LEU A O 1
ATOM 2434 N N . PHE A 1 308 ? -8.998 -9.033 9.136 1.00 93.12 308 PHE A N 1
ATOM 2435 C CA . PHE A 1 308 ? -9.322 -8.451 10.426 1.00 93.12 308 PHE A CA 1
ATOM 2436 C C . PHE A 1 308 ? -10.623 -9.037 10.982 1.00 93.12 308 PHE A C 1
ATOM 2438 O O . PHE A 1 308 ? -11.614 -9.184 10.273 1.00 93.12 308 PHE A O 1
ATOM 2445 N N . ASN A 1 309 ? -10.644 -9.323 12.284 1.00 92.44 309 ASN A N 1
ATOM 2446 C CA . ASN A 1 309 ? -11.851 -9.680 13.022 1.00 92.44 309 ASN A CA 1
ATOM 2447 C C . ASN A 1 309 ? -11.965 -8.838 14.303 1.00 92.44 309 ASN A C 1
ATOM 2449 O O . ASN A 1 309 ? -10.975 -8.527 14.965 1.00 92.44 309 ASN A O 1
ATOM 2453 N N . GLY A 1 310 ? -13.192 -8.467 14.666 1.00 90.88 310 GLY A N 1
ATOM 2454 C CA . GLY A 1 310 ? -13.488 -7.567 15.778 1.00 90.88 310 GLY A CA 1
ATOM 2455 C C . GLY A 1 310 ? -13.971 -6.189 15.329 1.00 90.88 310 GLY A C 1
ATOM 2456 O O . GLY A 1 310 ? -14.588 -6.048 14.279 1.00 90.88 310 GLY A O 1
ATOM 2457 N N . PHE A 1 311 ? -13.742 -5.179 16.168 1.00 90.31 311 PHE A N 1
ATOM 2458 C CA . PHE A 1 311 ? -14.253 -3.823 15.960 1.00 90.31 311 PHE A CA 1
ATOM 2459 C C . PHE A 1 311 ? -13.228 -2.924 15.281 1.00 90.31 311 PHE A C 1
ATOM 2461 O O . PHE A 1 311 ? -12.088 -2.849 15.741 1.00 90.31 311 PHE A O 1
ATOM 2468 N N . LEU A 1 312 ? -13.653 -2.193 14.254 1.00 90.19 312 LEU A N 1
ATOM 2469 C CA . LEU A 1 312 ? -12.809 -1.246 13.534 1.00 90.19 312 LEU A CA 1
ATOM 2470 C C . LEU A 1 312 ? -13.573 0.038 13.221 1.00 90.19 312 LEU A C 1
ATOM 2472 O O . LEU A 1 312 ? -14.725 -0.009 12.801 1.00 90.19 312 LEU A O 1
ATOM 2476 N N . LEU A 1 313 ? -12.925 1.183 13.430 1.00 84.50 313 LEU A N 1
ATOM 2477 C CA . LEU A 1 313 ? -13.467 2.487 13.063 1.00 84.50 313 LEU A CA 1
ATOM 2478 C C . LEU A 1 313 ? -12.991 2.843 11.650 1.00 84.50 313 LEU A C 1
ATOM 2480 O O . LEU A 1 313 ? -11.790 2.995 11.438 1.00 84.50 313 LEU A O 1
ATOM 2484 N N . ILE A 1 314 ? -13.925 2.990 10.715 1.00 82.50 314 ILE A N 1
ATOM 2485 C CA . ILE A 1 314 ? -13.677 3.323 9.309 1.00 82.50 314 ILE A CA 1
ATOM 2486 C C . ILE A 1 314 ? -14.413 4.632 9.029 1.00 82.50 314 ILE A C 1
ATOM 2488 O O . ILE A 1 314 ? -15.623 4.70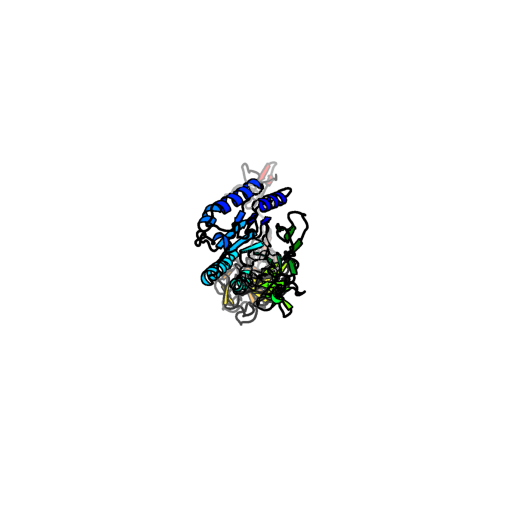6 9.217 1.00 82.50 314 ILE A O 1
ATOM 2492 N N . GLU A 1 315 ? -13.675 5.691 8.688 1.00 79.62 315 GLU A N 1
ATOM 2493 C CA . GLU A 1 315 ? -14.228 7.034 8.418 1.00 79.62 315 GLU A CA 1
ATOM 2494 C C . GLU A 1 315 ? -15.169 7.583 9.513 1.00 79.62 315 GLU A C 1
ATOM 2496 O O . GLU A 1 315 ? -16.102 8.342 9.263 1.00 79.62 315 GLU A O 1
ATOM 2501 N N . GLY A 1 316 ? -14.918 7.210 10.771 1.00 77.81 316 GLY A N 1
ATOM 2502 C CA . GLY A 1 316 ? -15.739 7.628 11.912 1.00 77.81 316 GLY A CA 1
ATOM 2503 C C . GLY A 1 316 ? -16.976 6.762 12.171 1.00 77.81 316 GLY A C 1
ATOM 2504 O O . GLY A 1 316 ? -17.695 7.032 13.132 1.00 77.81 316 GLY A O 1
ATOM 2505 N N . VAL A 1 317 ? -17.189 5.701 11.391 1.00 83.50 317 VAL A N 1
ATOM 2506 C CA . VAL A 1 317 ? -18.240 4.696 11.594 1.00 83.50 317 VAL A CA 1
ATOM 2507 C C . VAL A 1 317 ? -17.619 3.412 12.146 1.00 83.50 317 VAL A C 1
ATOM 2509 O O . VAL A 1 317 ? -16.602 2.931 11.649 1.00 83.50 317 VAL A O 1
ATOM 2512 N N . LEU A 1 318 ? -18.185 2.865 13.225 1.00 86.88 318 LEU A N 1
ATOM 2513 C CA . LEU A 1 318 ? -17.680 1.641 13.851 1.00 86.88 318 LEU A CA 1
ATOM 2514 C C . LEU A 1 318 ? -18.318 0.420 13.181 1.00 86.88 318 LEU A C 1
ATOM 2516 O O . LEU A 1 318 ? -19.538 0.289 13.194 1.00 86.88 318 LEU A O 1
ATOM 2520 N N . TYR A 1 319 ? -17.500 -0.484 12.654 1.00 91.31 319 TYR A N 1
ATOM 2521 C CA . TYR A 1 319 ? -17.909 -1.754 12.053 1.00 91.31 319 TYR A CA 1
ATOM 2522 C C . TYR A 1 319 ? -17.499 -2.932 12.934 1.00 91.31 319 TYR A C 1
ATOM 2524 O O . TYR A 1 319 ? -16.508 -2.860 13.670 1.00 91.31 319 TYR A O 1
ATOM 2532 N N . TYR A 1 320 ? -18.246 -4.033 12.841 1.00 93.31 320 TYR A N 1
ATOM 2533 C CA . TYR A 1 320 ? -17.878 -5.307 13.457 1.00 93.31 320 TYR A CA 1
ATOM 2534 C C . TYR A 1 320 ? -17.685 -6.395 12.401 1.00 93.31 320 TYR A C 1
ATOM 2536 O O . TYR A 1 320 ? -18.584 -6.685 11.617 1.00 93.31 320 TYR A O 1
ATOM 2544 N N . PHE A 1 321 ? -16.524 -7.040 12.444 1.00 94.00 321 PHE A N 1
ATOM 2545 C CA . PHE A 1 321 ? -16.160 -8.183 11.618 1.00 94.00 321 PHE A CA 1
ATOM 2546 C C . PHE A 1 321 ? -16.196 -9.445 12.479 1.00 94.00 321 PHE A C 1
ATOM 2548 O O . PHE A 1 321 ? -15.588 -9.498 13.553 1.00 94.00 321 PHE A O 1
ATOM 2555 N N . ASN A 1 322 ? -16.930 -10.463 12.034 1.00 91.38 322 ASN A N 1
ATOM 2556 C CA . ASN A 1 322 ? -17.107 -11.702 12.787 1.00 91.38 322 ASN A CA 1
ATOM 2557 C C . ASN A 1 322 ? -15.807 -12.534 12.849 1.00 91.38 322 ASN A C 1
ATOM 2559 O O . ASN A 1 322 ? -14.764 -12.139 12.335 1.00 91.38 322 ASN A O 1
ATOM 2563 N N . GLN A 1 323 ? -15.846 -13.715 13.476 1.00 90.50 323 GLN A N 1
ATOM 2564 C CA . GLN A 1 323 ? -14.655 -14.568 13.638 1.00 90.50 323 GLN A CA 1
ATOM 2565 C C . GLN A 1 323 ? -14.004 -15.012 12.316 1.00 90.50 323 GLN A C 1
ATOM 2567 O O . GLN A 1 323 ? -12.812 -15.309 12.307 1.00 90.50 323 GLN A O 1
ATOM 2572 N N . ASN A 1 324 ? -14.762 -15.021 11.217 1.00 91.12 324 ASN A N 1
ATOM 2573 C CA . ASN A 1 324 ? -14.270 -15.336 9.876 1.00 91.12 324 ASN A CA 1
ATOM 2574 C C . ASN A 1 324 ? -13.806 -14.083 9.108 1.00 91.12 324 ASN A C 1
ATOM 2576 O O . ASN A 1 324 ? -13.434 -14.192 7.947 1.00 91.12 324 ASN A O 1
ATOM 2580 N N . GLY A 1 325 ? -13.840 -12.901 9.734 1.00 92.44 325 GLY A N 1
ATOM 2581 C CA . GLY A 1 325 ? -13.451 -11.625 9.133 1.00 92.44 325 GLY A CA 1
ATOM 2582 C C . GLY A 1 325 ? -14.533 -10.956 8.286 1.00 92.44 325 GLY A C 1
ATOM 2583 O O . GLY A 1 325 ? -14.251 -9.950 7.646 1.00 92.44 325 GLY A O 1
ATOM 2584 N N . VAL A 1 326 ? -15.764 -11.479 8.294 1.00 94.94 326 VAL A N 1
ATOM 2585 C CA . VAL A 1 326 ? -16.886 -10.935 7.512 1.00 94.94 326 VAL A CA 1
ATOM 2586 C C . VAL A 1 326 ? -17.600 -9.829 8.284 1.00 94.94 326 VAL A C 1
ATOM 2588 O O . VAL A 1 326 ? -18.040 -10.036 9.423 1.00 94.94 326 VAL A O 1
ATOM 2591 N N . SER A 1 327 ? -17.744 -8.669 7.649 1.00 94.19 327 SER A N 1
ATOM 2592 C CA . SER A 1 327 ? -18.482 -7.507 8.137 1.00 94.19 327 SER A CA 1
ATOM 2593 C C . SER A 1 327 ? -19.918 -7.892 8.470 1.00 94.19 327 SER A C 1
ATOM 2595 O O . SER A 1 327 ? -20.602 -8.566 7.704 1.00 94.19 327 SER A O 1
ATOM 2597 N N . GLN A 1 328 ? -20.386 -7.473 9.638 1.00 92.69 328 GLN A N 1
ATOM 2598 C CA . GLN A 1 328 ? -21.796 -7.528 10.023 1.00 92.69 328 GLN A CA 1
ATOM 2599 C C . GLN A 1 328 ? -22.467 -6.154 9.868 1.00 92.69 328 GLN A C 1
ATOM 2601 O O . GLN A 1 328 ? -23.560 -5.940 10.389 1.00 92.69 328 GLN A O 1
ATOM 2606 N N . GLY A 1 329 ? -21.803 -5.232 9.164 1.00 89.00 329 GLY A N 1
ATOM 2607 C CA . GLY A 1 329 ? -22.221 -3.847 9.005 1.00 89.00 329 GLY A CA 1
ATOM 2608 C C . GLY A 1 329 ? -21.841 -2.957 10.186 1.00 89.00 329 GLY A C 1
ATOM 2609 O O . GLY A 1 329 ? -20.982 -3.289 11.014 1.00 89.00 329 GLY A O 1
ATOM 2610 N N . GLU A 1 330 ? -22.486 -1.794 10.225 1.00 90.31 330 GLU A N 1
ATOM 2611 C CA . GLU A 1 330 ? -22.326 -0.812 11.292 1.00 90.31 330 GLU A CA 1
ATOM 2612 C C . GLU A 1 330 ? -22.726 -1.408 12.643 1.00 90.31 330 GLU A C 1
ATOM 2614 O O . GLU A 1 330 ? -23.731 -2.114 12.782 1.00 90.31 330 GLU A O 1
ATOM 2619 N N . VAL A 1 331 ? -21.939 -1.099 13.668 1.00 90.19 331 VAL A N 1
ATOM 2620 C CA . VAL A 1 331 ? -22.216 -1.540 15.028 1.00 90.19 331 VAL A CA 1
ATOM 2621 C C . VAL A 1 331 ? -23.502 -0.890 15.519 1.00 90.19 331 VAL A C 1
ATOM 2623 O O . VAL A 1 331 ? -23.596 0.322 15.700 1.00 90.19 331 VAL A O 1
ATOM 2626 N N . THR A 1 332 ? -24.481 -1.737 15.807 1.00 90.06 332 THR A N 1
ATOM 2627 C CA . THR A 1 332 ? -25.726 -1.386 16.493 1.00 90.06 332 THR A CA 1
ATOM 2628 C C . THR A 1 332 ? -25.764 -2.022 17.885 1.00 90.06 332 THR A C 1
ATOM 2630 O O . THR A 1 332 ? -24.856 -2.761 18.276 1.00 90.06 332 THR A O 1
ATOM 2633 N N . LYS A 1 333 ? -26.804 -1.741 18.672 1.00 92.75 333 LYS A N 1
ATOM 2634 C CA . LYS A 1 333 ? -26.992 -2.371 19.984 1.00 92.75 333 LYS A CA 1
ATOM 2635 C C . LYS A 1 333 ? -27.082 -3.892 19.867 1.00 92.75 333 LYS A C 1
ATOM 2637 O O . LYS A 1 333 ? -27.877 -4.405 19.083 1.00 92.75 333 LYS A O 1
ATOM 2642 N N . GLY A 1 334 ? -26.339 -4.609 20.708 1.00 94.19 334 GLY A N 1
ATOM 2643 C CA . GLY A 1 334 ? -26.418 -6.066 20.760 1.00 94.19 334 GLY A CA 1
ATOM 2644 C C . GLY A 1 334 ? -25.171 -6.757 21.299 1.00 94.19 334 GLY A C 1
ATOM 2645 O O . GLY A 1 334 ? -24.214 -6.118 21.743 1.00 94.19 334 GLY A O 1
ATOM 2646 N N . PHE A 1 335 ? -25.208 -8.090 21.260 1.00 93.94 335 PHE A N 1
ATOM 2647 C CA . PHE A 1 335 ? -24.091 -8.961 21.619 1.00 93.94 335 PHE A CA 1
ATOM 2648 C C . PHE A 1 335 ? -23.169 -9.193 20.422 1.00 93.94 335 PHE A C 1
ATOM 2650 O O . PHE A 1 335 ? -23.632 -9.508 19.329 1.00 93.94 335 PHE A O 1
ATOM 2657 N N . TYR A 1 336 ? -21.861 -9.123 20.660 1.00 93.31 336 TYR A N 1
ATOM 2658 C CA . TYR A 1 336 ? -20.830 -9.315 19.642 1.00 93.31 336 TYR A CA 1
ATOM 2659 C C . TYR A 1 336 ? -19.761 -10.283 20.131 1.00 93.31 336 TYR A C 1
ATOM 2661 O O . TYR A 1 336 ? -19.218 -10.122 21.227 1.00 93.31 336 TYR A O 1
ATOM 2669 N N . VAL A 1 337 ? -19.428 -11.280 19.311 1.00 89.94 337 VAL A N 1
ATOM 2670 C CA . VAL A 1 337 ? -18.436 -12.307 19.655 1.00 89.94 337 VAL A CA 1
ATOM 2671 C C . VAL A 1 337 ? -17.080 -11.933 19.065 1.00 89.94 337 VAL A C 1
ATOM 2673 O O . VAL A 1 337 ? -16.844 -12.053 17.867 1.00 89.94 337 VAL A O 1
ATOM 2676 N N . ILE A 1 338 ? -16.148 -11.502 19.900 1.00 86.94 338 ILE A N 1
ATOM 2677 C CA . ILE A 1 338 ? -14.768 -11.214 19.497 1.00 86.94 338 ILE A CA 1
ATOM 2678 C C . ILE A 1 338 ? -13.849 -12.394 19.862 1.00 86.94 338 ILE A C 1
ATOM 2680 O O . ILE A 1 338 ? -14.238 -13.246 20.665 1.00 86.94 338 ILE A O 1
ATOM 2684 N N . PRO A 1 339 ? -12.606 -12.469 19.344 1.00 82.06 339 PRO A N 1
ATOM 2685 C CA . PRO A 1 339 ? -11.705 -13.597 19.623 1.00 82.06 339 PRO A CA 1
ATOM 2686 C C . PRO A 1 339 ? -11.473 -13.891 21.113 1.00 82.06 339 PRO A C 1
ATOM 2688 O O . PRO A 1 339 ? -11.181 -15.022 21.491 1.00 82.06 339 PRO A O 1
ATOM 2691 N N . LYS A 1 340 ? -11.597 -12.875 21.977 1.00 85.56 340 LYS A N 1
ATOM 2692 C CA . LYS A 1 340 ? -11.392 -12.997 23.429 1.00 85.56 340 LYS A CA 1
ATOM 2693 C C . LYS A 1 340 ? -12.658 -13.362 24.216 1.00 85.56 340 LYS A C 1
ATOM 2695 O O . LYS A 1 340 ? -12.545 -13.663 25.402 1.00 85.56 340 LYS A O 1
ATOM 2700 N N . GLY A 1 341 ? -13.841 -13.325 23.602 1.00 90.44 341 GLY A N 1
ATOM 2701 C CA . GLY A 1 341 ? -15.122 -13.585 24.261 1.00 90.44 341 GLY A CA 1
ATOM 2702 C C . GLY A 1 341 ? -16.258 -12.730 23.704 1.00 90.44 341 GLY A C 1
ATOM 2703 O O . GLY A 1 341 ? -16.131 -12.120 22.649 1.00 90.44 341 GLY A O 1
ATOM 2704 N N . THR A 1 342 ? -17.374 -12.669 24.421 1.00 94.81 342 THR A N 1
ATOM 2705 C CA . THR A 1 342 ? -18.548 -11.886 24.001 1.00 94.81 342 THR A CA 1
ATOM 2706 C C . THR A 1 342 ? -18.555 -10.533 24.700 1.00 94.81 342 THR A C 1
ATOM 2708 O O . THR A 1 342 ? -18.257 -10.464 25.889 1.00 94.81 342 THR A O 1
ATOM 2711 N N . VAL A 1 343 ? -18.905 -9.466 23.989 1.00 95.75 343 VAL A N 1
ATOM 2712 C CA . VAL A 1 343 ? -19.157 -8.129 24.549 1.00 95.75 343 VAL A CA 1
ATOM 2713 C C . VAL A 1 343 ? -20.577 -7.688 24.210 1.00 95.75 343 VAL A C 1
ATOM 2715 O O . VAL A 1 343 ? -21.228 -8.296 23.361 1.00 95.75 343 VAL A O 1
ATOM 2718 N N . TYR A 1 344 ? -21.053 -6.626 24.855 1.00 95.62 344 TYR A N 1
ATOM 2719 C CA . TYR A 1 344 ? -22.337 -6.016 24.527 1.00 95.62 344 TYR A CA 1
ATOM 2720 C C . TYR A 1 344 ? -22.184 -4.515 24.289 1.00 95.62 344 TYR A C 1
ATOM 2722 O O . TYR A 1 344 ? -21.492 -3.826 25.044 1.00 95.62 344 TYR A O 1
ATOM 2730 N N . ILE A 1 345 ? -22.827 -4.026 23.233 1.00 94.19 345 ILE A N 1
ATOM 2731 C CA . ILE A 1 345 ? -22.859 -2.615 22.850 1.00 94.19 345 ILE A CA 1
ATOM 2732 C C . ILE A 1 345 ? -24.251 -2.057 23.158 1.00 94.19 345 ILE A C 1
ATOM 2734 O O . ILE A 1 345 ? -25.256 -2.673 22.799 1.00 94.19 345 ILE A O 1
ATOM 2738 N N . ASN A 1 346 ? -24.322 -0.919 23.854 1.00 90.69 346 ASN A N 1
ATOM 2739 C CA . ASN A 1 346 ? -25.589 -0.263 24.197 1.00 90.69 346 ASN A CA 1
ATOM 2740 C C . ASN A 1 346 ? -26.139 0.614 23.050 1.00 90.69 346 ASN A C 1
ATOM 2742 O O . ASN A 1 346 ? -25.531 0.730 21.990 1.00 90.69 346 ASN A O 1
ATOM 2746 N N . ASP A 1 347 ? -27.287 1.263 23.277 1.00 88.62 347 ASP A N 1
ATOM 2747 C CA . ASP A 1 347 ? -27.938 2.153 22.295 1.00 88.62 347 ASP A CA 1
ATOM 2748 C C . ASP A 1 347 ? -27.077 3.364 21.874 1.00 88.62 347 ASP A C 1
ATOM 2750 O O . ASP A 1 347 ? -27.326 3.950 20.825 1.00 88.62 347 ASP A O 1
ATOM 2754 N N . ASN A 1 348 ? -26.063 3.736 22.663 1.00 81.94 348 ASN A N 1
ATOM 2755 C CA . ASN A 1 348 ? -25.149 4.841 22.360 1.00 81.94 348 ASN A CA 1
ATOM 2756 C C . ASN A 1 348 ? -23.888 4.386 21.603 1.00 81.94 348 ASN A C 1
ATOM 2758 O O . ASN A 1 348 ? -23.022 5.212 21.326 1.00 81.94 348 ASN A O 1
ATOM 2762 N N . GLY A 1 349 ? -23.753 3.090 21.300 1.00 82.12 349 GLY A N 1
ATOM 2763 C CA . GLY A 1 349 ? -22.540 2.532 20.700 1.00 82.12 349 GLY A CA 1
ATOM 27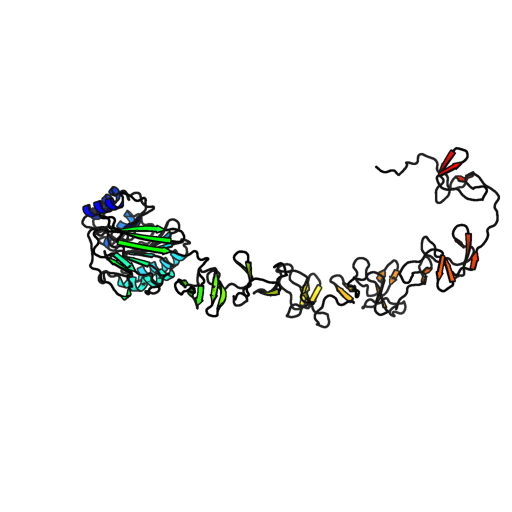64 C C . GLY A 1 349 ? -21.420 2.235 21.707 1.00 82.12 349 GLY A C 1
ATOM 2765 O O . GLY A 1 349 ? -20.327 1.840 21.303 1.00 82.12 349 GLY A O 1
ATOM 2766 N N . ASP A 1 350 ? -21.666 2.372 23.015 1.00 86.31 350 ASP A N 1
ATOM 2767 C CA . ASP A 1 350 ? -20.655 2.107 24.041 1.00 86.31 350 ASP A CA 1
ATOM 2768 C C . ASP A 1 350 ? -20.620 0.625 24.437 1.00 86.31 350 ASP A C 1
ATOM 2770 O O . ASP A 1 350 ? -21.652 0.001 24.710 1.00 86.31 350 ASP A O 1
ATOM 2774 N N . MET A 1 351 ? -19.408 0.082 24.582 1.00 92.62 351 MET A N 1
ATOM 2775 C CA . MET A 1 351 ? -19.190 -1.238 25.177 1.00 92.62 351 MET A CA 1
ATOM 2776 C C . MET A 1 351 ? -19.451 -1.206 26.688 1.00 92.62 351 MET A C 1
ATOM 2778 O O . MET A 1 351 ? -18.724 -0.556 27.449 1.00 92.62 351 MET A O 1
ATOM 2782 N N . VAL A 1 352 ? -20.473 -1.941 27.132 1.00 91.06 352 VAL A N 1
ATOM 2783 C CA . VAL A 1 352 ? -20.915 -1.941 28.533 1.00 91.06 352 VAL A CA 1
ATOM 2784 C C . VAL A 1 352 ? -19.996 -2.756 29.442 1.00 91.06 352 VAL A C 1
ATOM 2786 O O . VAL A 1 352 ? -19.255 -3.643 29.017 1.00 91.06 352 VAL A O 1
ATOM 2789 N N . ARG A 1 353 ? -20.036 -2.439 30.739 1.00 91.44 353 ARG A N 1
ATOM 2790 C CA . ARG A 1 353 ? -19.199 -3.044 31.783 1.00 91.44 353 ARG A CA 1
ATOM 2791 C C . ARG A 1 353 ? -20.007 -3.238 33.063 1.00 91.44 353 ARG A C 1
ATOM 2793 O O . ARG A 1 353 ? -20.956 -2.503 33.323 1.00 91.44 353 ARG A O 1
ATOM 2800 N N . GLY A 1 354 ? -19.589 -4.179 33.901 1.00 89.25 354 GLY A N 1
ATOM 2801 C CA . GLY A 1 354 ? -20.252 -4.496 35.162 1.00 89.25 354 GLY A CA 1
ATOM 2802 C C . GLY A 1 354 ? -21.570 -5.248 34.975 1.00 89.25 354 GLY A C 1
ATOM 2803 O O . GLY A 1 354 ? -21.767 -5.944 33.981 1.00 89.25 354 GLY A O 1
ATOM 2804 N N . TRP A 1 355 ? -22.454 -5.122 35.963 1.00 85.44 355 TRP A N 1
ATOM 2805 C CA . TRP A 1 355 ? -23.791 -5.717 35.943 1.00 85.44 355 TRP A CA 1
ATOM 2806 C C . TRP A 1 355 ? -24.686 -5.001 34.939 1.00 85.44 355 TRP A C 1
ATOM 2808 O O . TRP A 1 355 ? -24.743 -3.773 34.954 1.00 85.44 355 TRP A O 1
ATOM 2818 N N . GLN A 1 356 ? -25.365 -5.763 34.086 1.00 87.50 356 GLN A N 1
ATOM 2819 C CA . GLN A 1 356 ? -26.238 -5.237 33.040 1.00 87.50 356 GLN A CA 1
ATOM 2820 C C . GLN A 1 356 ? -27.522 -6.056 32.962 1.00 87.50 356 GLN A C 1
ATOM 2822 O O . GLN A 1 356 ? -27.487 -7.282 33.056 1.00 87.50 356 GLN A O 1
ATOM 2827 N N . GLU A 1 357 ? -28.637 -5.366 32.761 1.00 87.38 357 GLU A N 1
ATOM 2828 C CA . GLU A 1 357 ? -29.920 -5.975 32.430 1.00 87.38 357 GLU A CA 1
ATOM 2829 C C . GLU A 1 357 ? -30.148 -5.843 30.925 1.00 87.38 357 GLU A C 1
ATOM 2831 O O . GLU A 1 357 ? -30.162 -4.736 30.385 1.00 87.38 357 GLU A O 1
ATOM 2836 N N . ILE A 1 358 ? -30.281 -6.979 30.244 1.00 90.06 358 ILE A N 1
ATOM 2837 C CA . ILE A 1 358 ? -30.446 -7.043 28.791 1.00 90.06 358 ILE A CA 1
ATOM 2838 C C . ILE A 1 358 ? -31.572 -8.029 28.497 1.00 90.06 358 ILE A C 1
ATOM 2840 O O . ILE A 1 358 ? -31.520 -9.180 28.931 1.00 90.06 358 ILE A O 1
ATOM 2844 N N . ASP A 1 359 ? -32.605 -7.564 27.795 1.00 87.44 359 ASP A N 1
ATOM 2845 C CA . ASP A 1 359 ? -33.786 -8.354 27.425 1.00 87.44 359 ASP A CA 1
ATOM 2846 C C . ASP A 1 359 ? -34.413 -9.125 28.606 1.00 87.44 359 ASP A C 1
ATOM 2848 O O . ASP A 1 359 ? -34.842 -10.270 28.468 1.00 87.44 359 ASP A O 1
ATOM 2852 N N . GLY A 1 360 ? -34.443 -8.495 29.787 1.00 81.31 360 GLY A N 1
ATOM 2853 C CA . GLY A 1 360 ? -35.032 -9.060 31.004 1.00 81.31 360 GLY A CA 1
ATOM 2854 C C . GLY A 1 360 ? -34.167 -10.098 31.724 1.00 81.31 360 GLY A C 1
ATOM 2855 O O . GLY A 1 360 ? -34.672 -10.800 32.591 1.00 81.31 360 GLY A O 1
ATOM 2856 N N . PHE A 1 361 ? -32.876 -10.217 31.407 1.00 87.69 361 PHE A N 1
ATOM 2857 C CA . PHE A 1 361 ? -31.948 -11.088 32.137 1.00 87.69 361 PHE A CA 1
ATOM 2858 C C . PHE A 1 361 ? -30.747 -10.312 32.671 1.00 87.69 361 PHE A C 1
ATOM 2860 O O . PHE A 1 361 ? -30.312 -9.322 32.080 1.00 87.69 361 PHE A O 1
ATOM 2867 N N . THR A 1 362 ? -30.189 -10.787 33.786 1.00 85.31 362 THR A N 1
ATOM 2868 C CA . THR A 1 362 ? -28.967 -10.215 34.371 1.00 85.31 362 THR A CA 1
ATOM 2869 C C . THR A 1 362 ? -27.718 -10.843 33.761 1.00 85.31 362 THR A C 1
ATOM 2871 O O . THR A 1 362 ? -27.575 -12.063 33.763 1.00 85.31 362 THR A O 1
ATOM 2874 N N . TYR A 1 363 ? -26.772 -10.012 33.331 1.00 92.94 363 TYR A N 1
ATOM 2875 C CA . TYR A 1 363 ? -25.448 -10.402 32.844 1.00 92.94 363 TYR A CA 1
ATOM 2876 C C . TYR A 1 363 ? -24.363 -9.668 33.635 1.00 92.94 363 TYR A C 1
ATOM 2878 O O . TYR A 1 363 ? -24.603 -8.611 34.227 1.00 92.94 363 TYR A O 1
ATOM 2886 N N . TYR A 1 364 ? -23.138 -10.195 33.605 1.00 88.38 364 TYR A N 1
ATOM 2887 C CA . TYR A 1 364 ? -21.968 -9.480 34.111 1.00 88.38 364 TYR A CA 1
ATOM 2888 C C . TYR A 1 364 ? -20.864 -9.404 33.057 1.00 88.38 364 TYR A C 1
ATOM 2890 O O . TYR A 1 364 ? -20.336 -10.422 32.606 1.00 88.38 364 TYR A O 1
ATOM 2898 N N . PHE A 1 365 ? -20.476 -8.180 32.714 1.00 93.25 365 PHE A N 1
ATOM 2899 C CA . PHE A 1 365 ? -19.353 -7.876 31.835 1.00 93.25 365 PHE A CA 1
ATOM 2900 C C . PHE A 1 365 ? -18.175 -7.400 32.676 1.00 93.25 365 PHE A C 1
ATOM 2902 O O . PHE A 1 365 ? -18.326 -6.616 33.614 1.00 93.25 365 PHE A O 1
ATOM 2909 N N . SER A 1 366 ? -16.970 -7.859 32.365 1.00 91.06 366 SER A N 1
ATOM 2910 C CA . SER A 1 366 ? -15.794 -7.478 33.131 1.00 91.06 366 SER A CA 1
ATOM 2911 C C . SER A 1 366 ? -15.603 -5.964 33.141 1.00 91.06 366 SER A C 1
ATOM 2913 O O . SER A 1 366 ? -15.600 -5.308 32.102 1.00 91.06 366 SER A O 1
ATOM 2915 N N . THR A 1 367 ? -15.319 -5.402 34.311 1.00 87.88 367 THR A N 1
ATOM 2916 C CA . THR A 1 367 ? -14.999 -3.974 34.426 1.00 87.88 367 THR A CA 1
ATOM 2917 C C . THR A 1 367 ? -13.679 -3.594 33.745 1.00 87.88 367 THR A C 1
ATOM 2919 O O . THR A 1 367 ? -13.520 -2.439 33.357 1.00 87.88 367 THR A O 1
ATOM 2922 N N . THR A 1 368 ? -12.764 -4.546 33.526 1.00 87.88 368 THR A N 1
ATOM 2923 C CA . THR A 1 368 ? -11.442 -4.315 32.915 1.00 87.88 368 THR A CA 1
ATOM 2924 C C . THR A 1 368 ? -11.443 -4.380 31.391 1.00 87.88 368 THR A C 1
ATOM 2926 O O . THR A 1 368 ? -10.910 -3.474 30.755 1.00 87.88 368 THR A O 1
ATOM 2929 N N . ASP A 1 369 ? -12.079 -5.378 30.780 1.00 87.31 369 ASP A N 1
ATOM 2930 C CA . ASP A 1 369 ? -12.029 -5.601 29.325 1.00 87.31 369 ASP A CA 1
ATOM 2931 C C . ASP A 1 369 ? -13.406 -5.630 28.639 1.00 87.31 369 ASP A C 1
ATOM 2933 O O . ASP A 1 369 ? -13.458 -5.681 27.417 1.00 87.31 369 ASP A O 1
ATOM 2937 N N . GLY A 1 370 ? -14.509 -5.530 29.391 1.00 91.94 370 GLY A N 1
ATOM 2938 C CA . GLY A 1 370 ? -15.868 -5.574 28.841 1.00 91.94 370 GLY A CA 1
ATOM 2939 C C . GLY A 1 370 ? -16.344 -6.973 28.440 1.00 91.94 370 GLY A C 1
ATOM 2940 O O . GLY A 1 370 ? -17.442 -7.093 27.911 1.00 91.94 370 GLY A O 1
ATOM 2941 N N . LEU A 1 371 ? -15.570 -8.036 28.697 1.00 96.06 371 LEU A N 1
ATOM 2942 C CA . LEU A 1 371 ? -15.953 -9.399 28.320 1.00 96.06 371 LEU A CA 1
ATOM 2943 C C . LEU A 1 371 ? -17.043 -9.959 29.243 1.00 96.06 371 LEU A C 1
ATOM 2945 O O . LEU A 1 371 ? -16.920 -9.917 30.471 1.00 96.06 371 LEU A O 1
ATOM 2949 N N . MET A 1 372 ? -18.081 -10.537 28.646 1.00 97.62 372 MET A N 1
ATOM 2950 C CA . MET A 1 372 ? -19.166 -11.249 29.316 1.00 97.62 372 MET A CA 1
ATOM 2951 C C . MET A 1 372 ? -18.626 -12.453 30.091 1.00 97.62 372 MET A C 1
ATOM 2953 O O . MET A 1 372 ? -17.782 -13.208 29.599 1.00 97.62 372 MET A O 1
ATOM 2957 N N . ARG A 1 373 ? -19.107 -12.649 31.318 1.00 94.44 373 ARG A N 1
ATOM 2958 C CA . ARG A 1 373 ? -18.743 -13.793 32.157 1.00 94.44 373 ARG A CA 1
ATOM 2959 C C . ARG A 1 373 ? -19.734 -14.944 31.980 1.00 94.44 373 ARG A C 1
ATOM 2961 O O . ARG A 1 373 ? -20.937 -14.735 31.923 1.00 94.44 373 ARG A O 1
ATOM 2968 N N . THR A 1 374 ? -19.189 -16.156 31.918 1.00 95.81 374 THR A N 1
ATOM 2969 C CA . THR A 1 374 ? -19.904 -17.438 31.828 1.00 95.81 374 THR A CA 1
ATOM 2970 C C . THR A 1 374 ? -19.313 -18.425 32.844 1.00 95.81 374 THR A C 1
ATOM 2972 O O . THR A 1 374 ? -18.141 -18.294 33.230 1.00 95.81 374 THR A O 1
ATOM 2975 N N . GLY A 1 375 ? -20.099 -19.413 33.280 1.00 93.19 375 GLY A N 1
ATOM 2976 C CA . GLY A 1 375 ? -19.737 -20.381 34.323 1.00 93.19 375 GLY A CA 1
ATOM 2977 C C . GLY A 1 375 ? -19.562 -19.759 35.716 1.00 93.19 375 GLY A C 1
ATOM 2978 O O . GLY A 1 375 ? -19.870 -18.589 35.926 1.00 93.19 375 GLY A O 1
ATOM 2979 N N . SER A 1 376 ? -19.026 -20.526 36.672 1.00 89.75 376 SER A N 1
ATOM 2980 C CA . SER A 1 376 ? -18.748 -20.037 38.032 1.00 89.75 376 SER A CA 1
ATOM 2981 C C . SER A 1 376 ? -17.609 -19.015 38.034 1.00 89.75 376 SER A C 1
ATOM 2983 O O . SER A 1 376 ? -16.484 -19.317 37.608 1.00 89.75 376 SER A O 1
ATOM 2985 N N . ARG A 1 377 ? -17.869 -17.792 38.500 1.00 87.25 377 ARG A N 1
ATOM 2986 C CA . ARG A 1 377 ? -16.902 -16.683 38.498 1.00 87.25 377 ARG A CA 1
ATOM 2987 C C . ARG A 1 377 ? -16.993 -15.858 39.775 1.00 87.25 377 ARG A C 1
ATOM 2989 O O . ARG A 1 377 ? -18.078 -15.591 40.277 1.00 87.25 377 ARG A O 1
ATOM 2996 N N . TYR A 1 378 ? -15.841 -15.398 40.256 1.00 74.62 378 TYR A N 1
ATOM 2997 C CA . TYR A 1 378 ? -15.785 -14.377 41.298 1.00 74.62 378 TYR A CA 1
ATOM 2998 C C . TYR A 1 378 ? -16.087 -13.001 40.702 1.00 74.62 378 TYR A C 1
ATOM 3000 O O . TYR A 1 378 ? -15.439 -12.577 39.742 1.00 74.62 378 TYR A O 1
ATOM 3008 N N . VAL A 1 379 ? -17.042 -12.294 41.299 1.00 71.88 379 VAL A N 1
ATOM 3009 C CA . VAL A 1 379 ? -17.299 -10.872 41.063 1.00 71.88 379 VAL A CA 1
ATOM 3010 C C . VAL A 1 379 ? -17.119 -10.157 42.399 1.00 71.88 379 VAL A C 1
ATOM 3012 O O . VAL A 1 379 ? -17.985 -10.207 43.272 1.00 71.88 379 VAL A O 1
ATOM 3015 N N . GLY A 1 380 ? -15.950 -9.536 42.584 1.00 70.25 380 GLY A N 1
ATOM 3016 C CA . GLY A 1 380 ? -15.484 -9.146 43.917 1.00 70.25 380 GLY A CA 1
ATOM 3017 C C . GLY A 1 380 ? -15.180 -10.389 44.758 1.00 70.25 380 GLY A C 1
ATOM 3018 O O . GLY A 1 380 ? -14.510 -11.301 44.278 1.00 70.25 380 GLY A O 1
ATOM 3019 N N . ASP A 1 381 ? -15.715 -10.446 45.978 1.00 68.38 381 ASP A N 1
ATOM 3020 C CA . ASP A 1 381 ? -15.498 -11.557 46.921 1.00 68.38 381 ASP A CA 1
ATOM 3021 C C . ASP A 1 381 ? -16.590 -12.644 46.860 1.00 68.38 381 ASP A C 1
ATOM 3023 O O . ASP A 1 381 ? -16.588 -13.586 47.653 1.00 68.38 381 ASP A O 1
ATOM 3027 N N . VAL A 1 382 ? -17.542 -12.521 45.930 1.00 59.12 382 VAL A N 1
ATOM 3028 C CA . VAL A 1 382 ? -18.703 -13.415 45.814 1.00 59.12 382 VAL A CA 1
ATOM 3029 C C . VAL A 1 382 ? -18.606 -14.240 44.534 1.00 59.12 382 VAL A C 1
ATOM 3031 O O . VAL A 1 382 ? -18.268 -13.710 43.475 1.00 59.12 382 VAL A O 1
ATOM 3034 N N . VAL A 1 383 ? -18.908 -15.537 44.633 1.00 69.94 383 VAL A N 1
ATOM 3035 C CA . VAL A 1 383 ? -19.028 -16.438 43.478 1.00 69.94 383 VAL A CA 1
ATOM 3036 C C . VAL A 1 383 ? -20.450 -16.369 42.938 1.00 69.94 383 VAL A C 1
ATOM 3038 O O . VAL A 1 383 ? -21.403 -16.512 43.700 1.00 69.94 383 VAL A O 1
ATOM 3041 N N . TYR A 1 384 ? -20.563 -16.178 41.630 1.00 74.81 384 TYR A N 1
ATOM 3042 C CA . TYR A 1 384 ? -21.808 -16.247 40.876 1.00 74.81 384 TYR A CA 1
ATOM 3043 C C . TYR A 1 384 ? -21.683 -17.306 39.788 1.00 74.81 384 TYR A C 1
ATOM 3045 O O . TYR A 1 384 ? -20.599 -17.486 39.225 1.00 74.81 384 TYR A O 1
ATOM 3053 N N . ASP A 1 385 ? -22.792 -17.964 39.476 1.00 82.81 385 ASP A N 1
ATOM 3054 C CA . ASP A 1 385 ? -22.887 -18.919 38.380 1.00 82.81 385 ASP A CA 1
ATOM 3055 C C . ASP A 1 385 ? -23.604 -18.273 37.198 1.00 82.81 385 ASP A C 1
ATOM 3057 O O . ASP A 1 385 ? -24.676 -17.692 37.344 1.00 82.81 385 ASP A O 1
ATOM 3061 N N . PHE A 1 386 ? -22.993 -18.356 36.020 1.00 88.94 386 PHE A N 1
ATOM 3062 C CA . PHE A 1 386 ? -23.552 -17.845 34.774 1.00 88.94 386 PHE A CA 1
ATOM 3063 C C . PHE A 1 386 ? -23.725 -18.992 33.776 1.00 88.94 386 PHE A C 1
ATOM 3065 O O . PHE A 1 386 ? -22.859 -19.866 33.671 1.00 88.94 386 PHE A O 1
ATOM 3072 N N . ALA A 1 387 ? -24.811 -18.975 33.011 1.00 93.81 387 ALA A N 1
ATOM 3073 C CA . ALA A 1 387 ? -25.037 -19.892 31.901 1.00 93.81 387 ALA A CA 1
ATOM 3074 C C . ALA A 1 387 ? -24.001 -19.703 30.774 1.00 93.81 387 ALA A C 1
ATOM 3076 O O . ALA A 1 387 ? -23.213 -18.752 30.771 1.00 93.81 387 ALA A O 1
ATOM 3077 N N . GLU A 1 388 ? -24.004 -20.607 29.790 1.00 94.06 388 GLU A N 1
ATOM 3078 C CA . GLU A 1 388 ? -23.140 -20.498 28.602 1.00 94.06 388 GLU A CA 1
ATOM 3079 C C . GLU A 1 388 ? -23.434 -19.241 27.773 1.00 94.06 388 GLU A C 1
ATOM 3081 O O . GLU A 1 388 ? -22.515 -18.658 27.202 1.00 94.06 388 GLU A O 1
ATOM 3086 N N . ASP A 1 389 ? -24.689 -18.784 27.763 1.00 93.25 389 ASP A N 1
ATOM 3087 C CA . ASP A 1 389 ? -25.109 -17.533 27.126 1.00 93.25 389 ASP A CA 1
ATOM 3088 C C . ASP A 1 389 ? -24.910 -16.296 28.025 1.00 93.25 389 ASP A C 1
ATOM 3090 O O . ASP A 1 389 ? -25.250 -15.191 27.623 1.00 93.25 389 ASP A O 1
ATOM 3094 N N . GLY A 1 390 ? -24.316 -16.456 29.215 1.00 93.69 390 GLY A N 1
ATOM 3095 C CA . GLY A 1 390 ? -23.919 -15.368 30.116 1.00 93.69 390 GLY A CA 1
ATOM 3096 C C . GLY A 1 390 ? -24.984 -14.888 31.096 1.00 93.69 390 GLY A C 1
ATOM 3097 O O . GLY A 1 390 ? -24.694 -14.004 31.906 1.00 93.69 390 GLY A O 1
ATOM 3098 N N . LYS A 1 391 ? -26.190 -15.463 31.065 1.00 94.00 391 LYS A N 1
ATOM 3099 C CA . LYS A 1 391 ? -27.247 -15.136 32.030 1.00 94.00 391 LYS A CA 1
ATOM 3100 C C . LYS A 1 391 ? -26.852 -15.595 33.428 1.00 94.00 391 LYS A C 1
ATOM 3102 O O . LYS A 1 391 ? -26.409 -16.728 33.606 1.00 94.00 391 LYS A O 1
ATOM 3107 N N . LEU A 1 392 ? -27.032 -14.734 34.423 1.00 88.56 392 LEU A N 1
ATOM 3108 C CA . LEU A 1 392 ? -26.867 -15.078 35.833 1.00 88.56 392 LEU A CA 1
ATOM 3109 C C . LEU A 1 392 ? -27.872 -16.165 36.224 1.00 88.56 392 LEU A C 1
ATOM 3111 O O . LEU A 1 392 ? -29.042 -16.069 35.860 1.00 88.56 392 LEU A O 1
ATOM 3115 N N . LEU A 1 393 ? -27.423 -17.157 36.985 1.00 82.56 393 LEU A N 1
ATOM 3116 C CA . LEU A 1 393 ? -28.243 -18.252 37.490 1.00 82.56 393 LEU A CA 1
ATOM 3117 C C . LEU A 1 393 ? -28.567 -18.070 38.979 1.00 82.56 393 LEU A C 1
ATOM 3119 O O . LEU A 1 393 ? -27.754 -17.544 39.746 1.00 82.56 393 LEU A O 1
ATOM 3123 N N . ASP A 1 394 ? -29.758 -18.509 39.381 1.00 77.69 394 ASP A N 1
ATOM 3124 C CA . ASP A 1 394 ? -30.128 -18.710 40.784 1.00 77.69 394 ASP A CA 1
ATOM 3125 C C . ASP A 1 394 ? -29.516 -20.013 41.349 1.00 77.69 394 ASP A C 1
ATOM 3127 O O . ASP A 1 394 ? -28.763 -20.720 40.674 1.00 77.69 394 ASP A O 1
ATOM 3131 N N . ASN A 1 395 ? -29.815 -20.344 42.611 1.00 68.12 395 ASN A N 1
ATOM 3132 C CA . ASN A 1 395 ? -29.260 -21.546 43.251 1.00 68.12 395 ASN A CA 1
ATOM 3133 C C . ASN A 1 395 ? -29.866 -22.847 42.697 1.00 68.12 395 ASN A C 1
ATOM 3135 O O . ASN A 1 395 ? -29.320 -23.929 42.919 1.00 68.12 395 ASN A O 1
ATOM 3139 N N . GLU A 1 396 ? -30.999 -22.748 42.009 1.00 70.12 396 GLU A N 1
ATOM 3140 C CA . GLU A 1 396 ? -31.699 -23.836 41.343 1.00 70.12 396 GLU A CA 1
ATOM 3141 C C . GLU A 1 396 ? -31.245 -24.007 39.878 1.00 70.12 396 GLU A C 1
ATOM 3143 O O . GLU A 1 396 ? -31.634 -24.980 39.228 1.00 70.12 396 GLU A O 1
ATOM 3148 N N . GLY A 1 397 ? -30.383 -23.115 39.374 1.00 74.81 397 GLY A N 1
ATOM 3149 C CA . GLY A 1 397 ? -29.841 -23.136 38.018 1.00 74.81 397 GLY A CA 1
ATOM 3150 C C . GLY A 1 397 ? -30.727 -22.464 36.965 1.00 74.81 397 GLY A C 1
ATOM 3151 O O . GLY A 1 397 ? -30.508 -22.688 35.774 1.00 74.81 397 GLY A O 1
ATOM 3152 N N . ASN A 1 398 ? -31.715 -21.656 37.361 1.00 77.94 398 ASN A N 1
ATOM 3153 C CA . ASN A 1 398 ? -32.574 -20.909 36.439 1.00 77.94 398 ASN A CA 1
ATOM 3154 C C . ASN A 1 398 ? -32.042 -19.485 36.199 1.00 77.94 398 ASN A C 1
ATOM 3156 O O . ASN A 1 398 ? -31.472 -18.884 37.112 1.00 77.94 398 ASN A O 1
ATOM 3160 N N . PRO A 1 399 ? -32.242 -18.904 34.999 1.00 81.06 399 PRO A N 1
ATOM 3161 C CA . PRO A 1 399 ? -31.854 -17.525 34.724 1.00 81.06 399 PRO A CA 1
ATOM 3162 C C . PRO A 1 399 ? -32.563 -16.508 35.629 1.00 81.06 399 PRO A C 1
ATOM 3164 O O . PRO A 1 399 ? -33.790 -16.497 35.724 1.00 81.06 399 PRO A O 1
ATOM 3167 N N . VAL A 1 400 ? -31.790 -15.603 36.227 1.00 72.38 400 VAL A N 1
ATOM 3168 C CA . VAL A 1 400 ? -32.294 -14.505 37.058 1.00 72.38 400 VAL A CA 1
ATOM 3169 C C . VAL A 1 400 ? -32.876 -13.398 36.173 1.00 72.38 400 VAL A C 1
ATOM 3171 O O . VAL A 1 400 ? -32.156 -12.767 35.389 1.00 72.38 400 VAL A O 1
ATOM 3174 N N . VAL A 1 401 ? -34.174 -13.141 36.345 1.00 64.06 401 VAL A N 1
ATOM 3175 C CA . VAL A 1 401 ? -34.937 -12.062 35.699 1.00 64.06 401 VAL A CA 1
ATOM 3176 C C . VAL A 1 401 ? -35.041 -10.877 36.668 1.00 64.06 401 VAL A C 1
ATOM 3178 O O . VAL A 1 401 ? -35.564 -11.053 37.770 1.00 64.06 401 VAL A O 1
ATOM 3181 N N . PRO A 1 402 ? -34.544 -9.676 36.323 1.00 53.69 402 PRO A N 1
ATOM 3182 C CA . PRO A 1 402 ? -34.755 -8.483 37.139 1.00 53.69 402 PRO A CA 1
ATOM 3183 C C . PRO A 1 402 ? -36.237 -8.082 37.151 1.00 53.69 402 PRO A C 1
ATOM 3185 O O . PRO A 1 402 ? -36.908 -8.157 36.126 1.00 53.69 402 PRO A O 1
ATOM 3188 N N . ASN A 1 403 ? -36.734 -7.623 38.303 1.00 53.16 403 ASN A N 1
ATOM 3189 C CA . ASN A 1 403 ? -38.139 -7.262 38.577 1.00 53.16 403 ASN A CA 1
ATOM 3190 C C . ASN A 1 403 ? -39.125 -8.423 38.781 1.00 53.16 403 ASN A C 1
ATOM 3192 O O . ASN A 1 403 ? -40.278 -8.344 38.361 1.00 53.16 403 ASN A O 1
ATOM 3196 N N . THR A 1 404 ? -38.726 -9.461 39.507 1.00 51.97 404 THR A N 1
ATOM 3197 C CA . THR A 1 404 ? -39.702 -10.136 40.371 1.00 51.97 404 THR A CA 1
ATOM 3198 C C . THR A 1 404 ? -39.799 -9.345 41.668 1.00 51.97 404 THR A C 1
ATOM 3200 O O . THR A 1 404 ? -38.818 -9.241 42.411 1.00 51.97 404 THR A O 1
ATOM 3203 N N . ASP A 1 405 ? -40.967 -8.768 41.918 1.00 63.53 405 ASP A N 1
ATOM 3204 C CA . ASP A 1 405 ? -41.413 -8.464 43.269 1.00 63.53 405 ASP A CA 1
ATOM 3205 C C . ASP A 1 405 ? -41.153 -9.674 44.183 1.00 63.53 405 ASP A C 1
ATOM 3207 O O . ASP A 1 405 ? -41.239 -10.833 43.770 1.00 63.53 405 ASP A O 1
ATOM 3211 N N . GLY A 1 406 ? -40.725 -9.419 45.415 1.00 74.06 406 GLY A N 1
ATOM 3212 C CA . GLY A 1 406 ? -40.291 -10.461 46.335 1.00 74.06 406 GLY A CA 1
ATOM 3213 C C . GLY A 1 406 ? -38.858 -10.304 46.840 1.00 74.06 406 GLY A C 1
ATOM 3214 O O . GLY A 1 406 ? -38.253 -9.230 46.813 1.00 74.06 406 GLY A O 1
ATOM 3215 N N . PHE A 1 407 ? -38.308 -11.405 47.352 1.00 75.88 407 PHE A N 1
ATOM 3216 C CA . PHE A 1 407 ? -36.964 -11.445 47.924 1.00 75.88 407 PHE A CA 1
ATOM 3217 C C . PHE A 1 407 ? -35.896 -11.447 46.825 1.00 75.88 407 PHE A C 1
ATOM 3219 O O . PHE A 1 407 ? -35.757 -12.414 46.080 1.00 75.88 407 PHE A O 1
ATOM 3226 N N . VAL A 1 408 ? -35.085 -10.393 46.773 1.00 73.56 408 VAL A N 1
ATOM 3227 C CA . VAL A 1 408 ? -34.021 -10.216 45.779 1.00 73.56 408 VAL A CA 1
ATOM 3228 C C . VAL A 1 408 ? -32.662 -10.318 46.456 1.00 73.56 408 VAL A C 1
ATOM 3230 O O . VAL A 1 408 ? -32.385 -9.649 47.452 1.00 73.56 408 VAL A O 1
ATOM 3233 N N . ARG A 1 409 ? -31.766 -11.150 45.923 1.00 71.06 409 ARG A N 1
ATOM 3234 C CA . ARG A 1 409 ? -30.409 -11.286 46.463 1.00 71.06 409 ARG A CA 1
ATOM 3235 C C . ARG A 1 409 ? -29.479 -10.241 45.854 1.00 71.06 409 ARG A C 1
ATOM 3237 O O . ARG A 1 409 ? -29.241 -10.237 44.654 1.00 71.06 409 ARG A O 1
ATOM 3244 N N . THR A 1 410 ? -28.917 -9.382 46.698 1.00 62.84 410 THR A N 1
ATOM 3245 C CA . THR A 1 410 ? -27.925 -8.367 46.313 1.00 62.84 410 THR A CA 1
ATOM 3246 C C . THR A 1 410 ? -26.528 -8.763 46.792 1.00 62.84 410 THR A C 1
ATOM 3248 O O . THR A 1 410 ? -26.369 -9.681 47.603 1.00 62.84 410 THR A O 1
ATOM 3251 N N . LYS A 1 411 ? -25.505 -8.019 46.350 1.00 55.78 411 LYS A N 1
ATOM 3252 C CA . LYS A 1 411 ? -24.122 -8.150 46.844 1.00 55.78 411 LYS A CA 1
ATOM 3253 C C . LYS A 1 411 ? -23.992 -7.991 48.371 1.00 55.78 411 LYS A C 1
ATOM 3255 O O . LYS A 1 411 ? -23.063 -8.540 48.951 1.00 55.78 411 LYS A O 1
ATOM 3260 N N . ASP A 1 412 ? -24.911 -7.258 49.006 1.00 59.69 412 ASP A N 1
ATOM 3261 C CA . ASP A 1 412 ? -24.857 -6.896 50.428 1.00 59.69 412 ASP A CA 1
ATOM 3262 C C . ASP A 1 412 ? -25.778 -7.783 51.294 1.00 59.69 412 ASP A C 1
ATOM 3264 O O . ASP A 1 412 ? -25.727 -7.728 52.524 1.00 59.69 412 ASP A O 1
ATOM 3268 N N . GLY A 1 413 ? -26.604 -8.624 50.658 1.00 70.69 413 GLY A N 1
ATOM 3269 C CA . GLY A 1 413 ? -27.556 -9.535 51.296 1.00 70.69 413 GLY A CA 1
ATOM 3270 C C . GLY A 1 413 ? -28.913 -9.579 50.586 1.00 70.69 413 GLY A C 1
ATOM 3271 O O . GLY A 1 413 ? -29.099 -8.981 49.527 1.00 70.69 413 GLY A O 1
ATOM 3272 N N . ILE A 1 414 ? -29.868 -10.321 51.147 1.00 79.75 414 ILE A N 1
ATOM 3273 C CA . ILE A 1 414 ? -31.232 -10.422 50.601 1.00 79.75 414 ILE A CA 1
ATOM 3274 C C . ILE A 1 414 ? -32.007 -9.154 50.969 1.00 79.75 414 ILE A C 1
ATOM 3276 O O . ILE A 1 414 ? -32.012 -8.778 52.135 1.00 79.75 414 ILE A O 1
ATOM 3280 N N . VAL A 1 415 ? -32.652 -8.512 50.002 1.00 83.44 415 VAL A N 1
ATOM 3281 C CA . VAL A 1 415 ? -33.596 -7.396 50.179 1.00 83.44 415 VAL A CA 1
ATOM 3282 C C . VAL A 1 415 ? -34.987 -7.842 49.729 1.00 83.44 415 VAL A C 1
ATOM 3284 O O . VAL A 1 415 ? -35.129 -8.942 49.197 1.00 83.44 415 VAL A O 1
ATOM 3287 N N . TYR A 1 416 ? -36.009 -7.012 49.918 1.00 81.69 416 TYR A N 1
ATOM 3288 C CA . TYR A 1 416 ? -37.335 -7.261 49.352 1.00 81.69 416 TYR A CA 1
ATOM 3289 C C . TYR A 1 416 ? -37.777 -6.083 48.493 1.00 81.69 416 TYR A C 1
ATOM 3291 O O . TYR A 1 416 ? -37.687 -4.940 48.941 1.00 81.69 416 TYR A O 1
ATOM 3299 N N . ILE A 1 417 ? -38.226 -6.365 47.272 1.00 76.94 417 ILE A N 1
ATOM 3300 C CA . ILE A 1 417 ? -38.766 -5.386 46.325 1.00 76.94 417 ILE A CA 1
ATOM 3301 C C . ILE A 1 417 ? -40.281 -5.581 46.274 1.00 76.94 417 ILE A C 1
ATOM 3303 O O . ILE A 1 417 ? -40.748 -6.684 46.013 1.00 76.94 417 ILE A O 1
ATOM 3307 N N . ALA A 1 418 ? -41.045 -4.539 46.573 1.00 72.69 418 ALA A N 1
ATOM 3308 C CA . ALA A 1 418 ? -42.499 -4.565 46.498 1.00 72.69 418 ALA A CA 1
ATOM 3309 C C . ALA A 1 418 ? -42.996 -4.645 45.043 1.00 72.69 418 ALA A C 1
ATOM 3311 O O . ALA A 1 418 ? -42.245 -4.412 44.095 1.00 72.69 418 ALA A O 1
ATOM 3312 N N . ASP A 1 419 ? -44.284 -4.940 44.875 1.00 67.19 419 ASP A N 1
ATOM 3313 C CA . ASP A 1 419 ? -44.990 -5.019 43.585 1.00 67.19 419 ASP A CA 1
ATOM 3314 C C . ASP A 1 419 ? -44.894 -3.729 42.749 1.00 67.19 419 ASP A C 1
ATOM 3316 O O . ASP A 1 419 ? -44.890 -3.758 41.518 1.00 67.19 419 ASP A O 1
ATOM 3320 N N . ASN A 1 420 ? -44.764 -2.585 43.416 1.00 56.75 420 ASN A N 1
ATOM 3321 C CA . ASN A 1 420 ? -44.549 -1.274 42.813 1.00 56.75 420 ASN A CA 1
ATOM 3322 C C . ASN A 1 420 ? -43.072 -0.974 42.464 1.00 56.75 420 ASN A C 1
ATOM 3324 O O . ASN A 1 420 ? -42.772 0.125 41.995 1.00 56.75 420 ASN A O 1
ATOM 3328 N N . GLY A 1 421 ? -42.158 -1.923 42.693 1.00 54.16 421 GLY A N 1
ATOM 3329 C CA . GLY A 1 421 ? -40.722 -1.797 42.434 1.00 54.16 421 GLY A CA 1
ATOM 3330 C C . GLY A 1 421 ? -39.917 -1.114 43.547 1.00 54.16 421 GLY A C 1
ATOM 3331 O O . GLY A 1 421 ? -38.708 -0.927 43.395 1.00 54.16 421 GLY A O 1
ATOM 3332 N N . GLU A 1 422 ? -40.536 -0.730 44.667 1.00 66.62 422 GLU A N 1
ATOM 3333 C CA . GLU A 1 422 ? -39.837 -0.083 45.781 1.00 66.62 422 GLU A CA 1
ATOM 3334 C C . GLU A 1 422 ? -39.168 -1.105 46.710 1.00 66.62 422 GLU A C 1
ATOM 3336 O O . GLU A 1 422 ? -39.754 -2.115 47.092 1.00 66.62 422 GLU A O 1
ATOM 3341 N N . MET A 1 423 ? -37.930 -0.833 47.129 1.00 74.12 423 MET A N 1
ATOM 3342 C CA . MET A 1 423 ? -37.248 -1.661 48.127 1.00 74.12 423 MET A CA 1
ATOM 3343 C C . MET A 1 423 ? -37.825 -1.406 49.524 1.00 74.12 423 MET A C 1
ATOM 3345 O O . MET A 1 423 ? -37.928 -0.255 49.950 1.00 74.12 423 MET A O 1
ATOM 3349 N N . LEU A 1 424 ? -38.167 -2.471 50.252 1.00 77.75 424 LEU A N 1
ATOM 3350 C CA . LEU A 1 424 ? -38.720 -2.385 51.602 1.00 77.75 424 LEU A CA 1
ATOM 3351 C C . LEU A 1 424 ? -37.633 -2.269 52.682 1.00 77.75 424 LEU A C 1
ATOM 3353 O O . LEU A 1 424 ? -36.515 -2.771 52.550 1.00 77.75 424 LEU A O 1
ATOM 3357 N N . TYR A 1 425 ? -37.990 -1.623 53.795 1.00 78.31 425 TYR A N 1
ATOM 3358 C CA . TYR A 1 425 ? -37.110 -1.356 54.937 1.00 78.31 425 TYR A CA 1
ATOM 3359 C C . TYR A 1 425 ? -37.855 -1.522 56.263 1.00 78.31 425 TYR A C 1
ATOM 3361 O O . TYR A 1 425 ? -39.070 -1.366 56.331 1.00 78.31 425 TYR A O 1
ATOM 3369 N N . GLY A 1 426 ? -37.121 -1.744 57.349 1.00 79.62 426 GLY A N 1
ATOM 3370 C CA . GLY A 1 426 ? -37.682 -1.874 58.690 1.00 79.62 426 GLY A CA 1
ATOM 3371 C C . GLY A 1 426 ? -38.439 -3.184 58.894 1.00 79.62 426 GLY A C 1
ATOM 3372 O O . GLY A 1 426 ? -38.205 -4.173 58.199 1.00 79.62 426 GLY A O 1
ATOM 3373 N N . TRP A 1 427 ? -39.324 -3.193 59.888 1.00 80.44 427 TRP A N 1
ATOM 3374 C CA . TRP A 1 427 ? -40.221 -4.318 60.133 1.00 80.44 427 TRP A CA 1
ATOM 3375 C C . TRP A 1 427 ? -41.260 -4.395 59.023 1.00 80.44 427 TRP A C 1
ATOM 3377 O O . TRP A 1 427 ? -41.919 -3.400 58.734 1.00 80.44 427 TRP A O 1
ATOM 3387 N N . GLN A 1 428 ? -41.387 -5.562 58.406 1.00 80.88 428 GLN A N 1
ATOM 3388 C CA . GLN A 1 428 ? -42.298 -5.791 57.293 1.00 80.88 428 GLN A CA 1
ATOM 3389 C C . GLN A 1 428 ? -43.031 -7.105 57.489 1.00 80.88 428 GLN A C 1
ATOM 3391 O O . GLN A 1 428 ? -42.448 -8.082 57.960 1.00 80.88 428 GLN A O 1
ATOM 3396 N N . GLU A 1 429 ? -44.300 -7.123 57.098 1.00 78.94 429 GLU A N 1
ATOM 3397 C CA . GLU A 1 429 ? -45.037 -8.367 56.936 1.00 78.94 429 GLU A CA 1
ATOM 3398 C C . GLU A 1 429 ? -45.029 -8.764 55.467 1.00 78.94 429 GLU A C 1
ATOM 3400 O O . GLU A 1 429 ? -45.467 -7.996 54.614 1.00 78.94 429 GLU A O 1
ATOM 3405 N N . ILE A 1 430 ? -44.571 -9.981 55.196 1.00 79.38 430 ILE A N 1
ATOM 3406 C CA . ILE A 1 430 ? -44.598 -10.585 53.866 1.00 79.38 430 ILE A CA 1
ATOM 3407 C C . ILE A 1 430 ? -45.143 -11.998 54.029 1.00 79.38 430 ILE A C 1
ATOM 3409 O O . ILE A 1 430 ? -44.657 -12.756 54.869 1.00 79.38 430 ILE A O 1
ATOM 3413 N N . ASP A 1 431 ? -46.181 -12.336 53.266 1.00 74.19 431 ASP A N 1
ATOM 3414 C CA . ASP A 1 431 ? -46.831 -13.653 53.298 1.00 74.19 431 ASP A CA 1
ATOM 3415 C C . ASP A 1 431 ? -47.196 -14.130 54.719 1.00 74.19 431 ASP A C 1
ATOM 3417 O O . ASP A 1 431 ? -47.110 -15.314 55.050 1.00 74.19 431 ASP A O 1
ATOM 3421 N N . GLY A 1 432 ? -47.596 -13.183 55.575 1.00 71.75 432 GLY A N 1
ATOM 3422 C CA . GLY A 1 432 ? -48.010 -13.437 56.954 1.00 71.75 432 GLY A CA 1
ATOM 3423 C C . GLY A 1 432 ? -46.871 -13.631 57.956 1.00 71.75 432 GLY A C 1
ATOM 3424 O O . GLY A 1 432 ? -47.150 -13.972 59.094 1.00 71.75 432 GLY A O 1
ATOM 3425 N N . TYR A 1 433 ? -45.605 -13.417 57.597 1.00 80.81 433 TYR A N 1
ATOM 3426 C CA . TYR A 1 433 ? -44.492 -13.493 58.547 1.00 80.81 433 TYR A CA 1
ATOM 3427 C C . TYR A 1 433 ? -43.837 -12.139 58.762 1.00 80.81 433 TYR A C 1
ATOM 3429 O O . TYR A 1 433 ? -43.746 -11.323 57.845 1.00 80.81 433 TYR A O 1
ATOM 3437 N N . THR A 1 434 ? -43.340 -11.924 59.978 1.00 81.06 434 THR A N 1
ATOM 3438 C CA . THR A 1 434 ? -42.599 -10.712 60.318 1.00 81.06 434 THR A CA 1
ATOM 3439 C C . THR A 1 434 ? -41.139 -10.859 59.915 1.00 81.06 434 THR A C 1
ATOM 3441 O O . THR A 1 434 ? -40.435 -11.743 60.400 1.00 81.06 434 THR A O 1
ATOM 3444 N N . TYR A 1 435 ? -40.664 -9.944 59.082 1.00 86.19 435 TYR A N 1
ATOM 3445 C CA . TYR A 1 435 ? -39.272 -9.801 58.676 1.00 86.19 435 TYR A CA 1
ATOM 3446 C C . TYR A 1 435 ? -38.727 -8.466 59.171 1.00 86.19 435 TYR A C 1
ATOM 3448 O O . TYR A 1 435 ? -39.479 -7.519 59.405 1.00 86.19 435 TYR A O 1
ATOM 3456 N N . TYR A 1 436 ? -37.405 -8.363 59.285 1.00 83.62 436 TYR A N 1
ATOM 3457 C CA . TYR A 1 436 ? -36.752 -7.071 59.463 1.00 83.62 436 TYR A CA 1
ATOM 3458 C C . TYR A 1 436 ? -35.717 -6.824 58.372 1.00 83.62 436 TYR A C 1
ATOM 3460 O O . TYR A 1 436 ? -34.704 -7.525 58.288 1.00 83.62 436 TYR A O 1
ATOM 3468 N N . PHE A 1 437 ? -35.940 -5.775 57.589 1.00 82.31 437 PHE A N 1
ATOM 3469 C CA . PHE A 1 437 ? -35.008 -5.256 56.599 1.00 82.31 437 PHE A CA 1
ATOM 3470 C C . PHE A 1 437 ? -34.250 -4.072 57.192 1.00 82.31 437 PHE A C 1
ATOM 3472 O O . PHE A 1 437 ? -34.812 -3.153 57.782 1.00 82.31 437 PHE A O 1
ATOM 3479 N N . SER A 1 438 ? -32.930 -4.094 57.080 1.00 79.62 438 SER A N 1
ATOM 3480 C CA . SER A 1 438 ? -32.061 -3.073 57.650 1.00 79.62 438 SER A CA 1
ATOM 3481 C C . SER A 1 438 ? -32.414 -1.686 57.107 1.00 79.62 438 SER A C 1
ATOM 3483 O O . SER A 1 438 ? -32.316 -1.440 55.910 1.00 79.62 438 SER A O 1
ATOM 3485 N N . THR A 1 439 ? -32.765 -0.743 57.980 1.00 77.12 439 THR A N 1
ATOM 3486 C CA . THR A 1 439 ? -33.158 0.623 57.586 1.00 77.12 439 THR A CA 1
ATOM 3487 C C . THR A 1 439 ? -32.046 1.426 56.903 1.00 77.12 439 THR A C 1
ATOM 3489 O O . THR A 1 439 ? -32.327 2.461 56.312 1.00 77.12 439 THR A O 1
ATOM 3492 N N . SER A 1 440 ? -30.789 0.967 56.951 1.00 70.75 440 SER A N 1
ATOM 3493 C CA . SER A 1 440 ? -29.658 1.629 56.288 1.00 70.75 440 SER A CA 1
ATOM 3494 C C . SER A 1 440 ? -29.392 1.151 54.859 1.00 70.75 440 SER A C 1
ATOM 3496 O O . SER A 1 440 ? -28.754 1.870 54.099 1.00 70.75 440 SER A O 1
ATOM 3498 N N . ASN A 1 441 ? -29.777 -0.080 54.512 1.00 72.12 441 ASN A N 1
ATOM 3499 C CA . ASN A 1 441 ? -29.390 -0.704 53.239 1.00 72.12 441 ASN A CA 1
ATOM 3500 C C . ASN A 1 441 ? -30.369 -1.771 52.716 1.00 72.12 441 ASN A C 1
ATOM 3502 O O . ASN A 1 441 ? -30.029 -2.485 51.782 1.00 72.12 441 ASN A O 1
ATOM 3506 N N . GLY A 1 442 ? -31.549 -1.924 53.319 1.00 75.44 442 GLY A N 1
ATOM 3507 C CA . GLY A 1 442 ? -32.599 -2.849 52.874 1.00 75.44 442 GLY A CA 1
ATOM 3508 C C . GLY A 1 442 ? -32.325 -4.329 53.151 1.00 75.44 442 GLY A C 1
ATOM 3509 O O . GLY A 1 442 ? -33.177 -5.161 52.877 1.00 75.44 442 GLY A O 1
ATOM 3510 N N . VAL A 1 443 ? -31.165 -4.695 53.709 1.00 85.25 443 VAL A N 1
ATOM 3511 C CA . VAL A 1 443 ? -30.777 -6.106 53.879 1.00 85.25 443 VAL A CA 1
ATOM 3512 C C . VAL A 1 443 ? -31.548 -6.779 55.019 1.00 85.25 443 VAL A C 1
ATOM 3514 O O . VAL A 1 443 ? -31.511 -6.320 56.164 1.00 85.25 443 VAL A O 1
ATOM 3517 N N . MET A 1 444 ? -32.196 -7.899 54.716 1.00 92.19 444 MET A N 1
ATOM 3518 C CA . MET A 1 444 ? -32.942 -8.760 55.630 1.00 92.19 444 MET A CA 1
ATOM 3519 C C . MET A 1 444 ? -32.046 -9.342 56.730 1.00 92.19 444 MET A C 1
ATOM 3521 O O . MET A 1 444 ? -30.940 -9.824 56.473 1.00 92.19 444 MET A O 1
ATOM 3525 N N . ARG A 1 445 ? -32.527 -9.335 57.975 1.00 86.12 445 ARG A N 1
ATOM 3526 C CA . ARG A 1 445 ? -31.876 -10.018 59.103 1.00 86.12 445 ARG A CA 1
ATOM 3527 C C . ARG A 1 445 ? -32.331 -11.476 59.177 1.00 86.12 445 ARG A C 1
ATOM 3529 O O . ARG A 1 445 ? -33.508 -11.767 59.033 1.00 86.12 445 ARG A O 1
ATOM 3536 N N . SER A 1 446 ? -31.389 -12.380 59.438 1.00 87.50 446 SER A N 1
ATOM 3537 C CA . SER A 1 446 ? -31.637 -13.814 59.640 1.00 87.50 446 SER A CA 1
ATOM 3538 C C . SER A 1 446 ? -30.703 -14.390 60.711 1.00 87.50 446 SER A C 1
ATOM 3540 O O . SER A 1 446 ? -29.627 -13.836 60.972 1.00 87.50 446 SER A O 1
ATOM 3542 N N . GLY A 1 447 ? -31.080 -15.505 61.338 1.00 76.62 447 GLY A N 1
ATOM 3543 C CA . GLY A 1 447 ? -30.329 -16.146 62.426 1.00 76.62 447 GLY A CA 1
ATOM 3544 C C . GLY A 1 447 ? -30.537 -15.513 63.809 1.00 76.62 447 GLY A C 1
ATOM 3545 O O . GLY A 1 447 ? -31.203 -14.491 63.950 1.00 76.62 447 GLY A O 1
ATOM 3546 N N . ASN A 1 448 ? -29.931 -16.118 64.832 1.00 77.31 448 ASN A N 1
ATOM 3547 C CA . ASN A 1 448 ? -30.180 -15.790 66.240 1.00 77.31 448 ASN A CA 1
ATOM 3548 C C . ASN A 1 448 ? -29.372 -14.577 66.748 1.00 77.31 448 ASN A C 1
ATOM 3550 O O . ASN A 1 448 ? -28.334 -14.212 66.186 1.00 77.31 448 ASN A O 1
ATOM 3554 N N . ASN A 1 449 ? -29.814 -14.006 67.866 1.00 71.31 449 ASN A N 1
ATOM 3555 C CA . ASN A 1 449 ? -29.204 -12.925 68.631 1.00 71.31 449 ASN A CA 1
ATOM 3556 C C . ASN A 1 449 ? -28.966 -11.635 67.828 1.00 71.31 449 ASN A C 1
ATOM 3558 O O . ASN A 1 449 ? -27.896 -11.018 67.894 1.00 71.31 449 ASN A O 1
ATOM 3562 N N . ARG A 1 450 ? -29.953 -11.209 67.036 1.00 75.69 450 ARG A N 1
ATOM 3563 C CA . ARG A 1 450 ? -29.878 -9.993 66.216 1.00 75.69 450 ARG A CA 1
ATOM 3564 C C . ARG A 1 450 ? -30.397 -8.787 66.977 1.00 75.69 450 ARG A C 1
ATOM 3566 O O . ARG A 1 450 ? -31.545 -8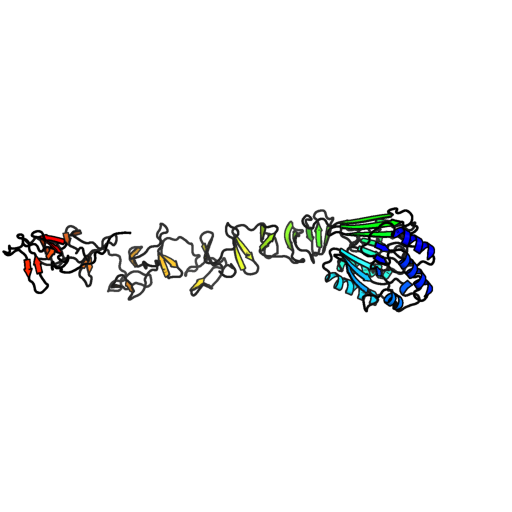.747 67.395 1.00 75.69 450 ARG A O 1
ATOM 3573 N N . TYR A 1 451 ? -29.555 -7.772 67.114 1.00 60.72 451 TYR A N 1
ATOM 3574 C CA . TYR A 1 451 ? -29.933 -6.533 67.781 1.00 60.72 451 TYR A CA 1
ATOM 3575 C C . TYR A 1 451 ? -30.671 -5.589 66.822 1.00 60.72 451 TYR A C 1
ATOM 3577 O O . TYR A 1 451 ? -30.099 -5.152 65.820 1.00 60.72 451 TYR A O 1
ATOM 3585 N N . VAL A 1 452 ? -31.924 -5.258 67.134 1.00 65.44 452 VAL A N 1
ATOM 3586 C CA . VAL A 1 452 ? -32.784 -4.347 66.364 1.00 65.44 452 VAL A CA 1
ATOM 3587 C C . VAL A 1 452 ? -33.481 -3.387 67.328 1.00 65.44 452 VAL A C 1
ATOM 3589 O O . VAL A 1 452 ? -34.130 -3.814 68.276 1.00 65.44 452 VAL A O 1
ATOM 3592 N N . GLY A 1 453 ? -33.344 -2.075 67.116 1.00 55.09 453 GLY A N 1
ATOM 3593 C CA . GLY A 1 453 ? -34.141 -1.065 67.831 1.00 55.09 453 GLY A CA 1
ATOM 3594 C C . GLY A 1 453 ? -34.083 -1.107 69.368 1.00 55.09 453 GLY A C 1
ATOM 3595 O O . GLY A 1 453 ? -35.031 -0.667 70.007 1.00 55.09 453 GLY A O 1
ATOM 3596 N N . GLY A 1 454 ? -33.009 -1.634 69.970 1.00 53.56 454 GLY A N 1
ATOM 3597 C CA . GLY A 1 454 ? -32.864 -1.713 71.431 1.00 53.56 454 GLY A CA 1
ATOM 3598 C C . GLY A 1 454 ? -33.103 -3.093 72.048 1.00 53.56 454 GLY A C 1
ATOM 3599 O O . GLY A 1 454 ? -32.939 -3.239 73.254 1.00 53.56 454 GLY A O 1
ATOM 3600 N N . ARG A 1 455 ? -33.472 -4.102 71.250 1.00 56.81 455 ARG A N 1
ATOM 3601 C CA . ARG A 1 455 ? -33.731 -5.471 71.718 1.00 56.81 455 ARG A CA 1
ATOM 3602 C C . ARG A 1 455 ? -33.027 -6.505 70.859 1.00 56.81 455 ARG A C 1
ATOM 3604 O O . ARG A 1 455 ? -32.649 -6.227 69.722 1.00 56.81 455 ARG A O 1
ATOM 3611 N N . VAL A 1 456 ? -32.845 -7.691 71.424 1.00 57.72 456 VAL A N 1
ATOM 3612 C CA . VAL A 1 456 ? -32.314 -8.859 70.723 1.00 57.72 456 VAL A CA 1
ATOM 3613 C C . VAL A 1 456 ? -33.484 -9.707 70.239 1.00 57.72 456 VAL A C 1
ATOM 3615 O O . VAL A 1 456 ? -34.405 -9.964 71.005 1.00 57.72 456 VAL A O 1
ATOM 3618 N N . TYR A 1 457 ? -33.425 -10.126 68.981 1.00 75.50 457 TYR A N 1
ATOM 3619 C CA . TYR A 1 457 ? -34.413 -10.974 68.335 1.00 75.50 457 TYR A CA 1
ATOM 3620 C C . TYR A 1 457 ? -33.730 -12.160 67.665 1.00 75.50 457 TYR A C 1
ATOM 3622 O O . TYR A 1 457 ? -32.621 -12.031 67.133 1.00 75.50 457 TYR A O 1
ATOM 3630 N N . ASP A 1 458 ? -34.419 -13.290 67.641 1.00 78.25 458 ASP A N 1
ATOM 3631 C CA . ASP A 1 458 ? -34.020 -14.447 66.857 1.00 78.25 458 ASP A CA 1
ATOM 3632 C C . ASP A 1 458 ? -34.798 -14.463 65.545 1.00 78.25 458 ASP A C 1
ATOM 3634 O O . ASP A 1 458 ? -35.978 -14.138 65.510 1.00 78.25 458 ASP A O 1
ATOM 3638 N N . PHE A 1 459 ? -34.131 -14.812 64.449 1.00 83.56 459 PHE A N 1
ATOM 3639 C CA . PHE A 1 459 ? -34.755 -14.980 63.143 1.00 83.56 459 PHE A CA 1
ATOM 3640 C C . PHE A 1 459 ? -34.394 -16.358 62.590 1.00 83.56 459 PHE A C 1
ATOM 3642 O O . PHE A 1 459 ? -33.279 -16.849 62.786 1.00 83.56 459 PHE A O 1
ATOM 3649 N N . SER A 1 460 ? -35.296 -16.970 61.835 1.00 83.75 460 SER A N 1
ATOM 3650 C CA . SER A 1 460 ? -35.006 -18.182 61.075 1.00 83.75 460 SER A CA 1
ATOM 3651 C C . SER A 1 460 ? -33.931 -17.931 60.005 1.00 83.75 460 SER A C 1
ATOM 3653 O O . SER A 1 460 ? -33.542 -16.793 59.716 1.00 83.75 460 SER A O 1
ATOM 3655 N N . SER A 1 461 ? -33.434 -19.001 59.378 1.00 79.44 461 SER A N 1
ATOM 3656 C CA . SER A 1 461 ? -32.475 -18.898 58.269 1.00 79.44 461 SER A CA 1
ATOM 3657 C C . SER A 1 461 ? -33.046 -18.174 57.046 1.00 79.44 461 SER A C 1
ATOM 3659 O O . SER A 1 461 ? -32.290 -17.531 56.322 1.00 79.44 461 SER A O 1
ATOM 3661 N N . ASP A 1 462 ? -34.362 -18.254 56.840 1.00 77.69 462 ASP A N 1
ATOM 3662 C CA . ASP A 1 462 ? -35.113 -17.542 55.802 1.00 77.69 462 ASP A CA 1
ATOM 3663 C C . ASP A 1 462 ? -35.619 -16.158 56.254 1.00 77.69 462 ASP A C 1
ATOM 3665 O O . ASP A 1 462 ? -36.305 -15.500 55.489 1.00 77.69 462 ASP A O 1
ATOM 3669 N N . GLY A 1 463 ? -35.234 -15.679 57.446 1.00 81.56 463 GLY A N 1
ATOM 3670 C CA . GLY A 1 463 ? -35.410 -14.283 57.877 1.00 81.56 463 GLY A CA 1
ATOM 3671 C C . GLY A 1 463 ? -36.700 -13.952 58.628 1.00 81.56 463 GLY A C 1
ATOM 3672 O O . GLY A 1 463 ? -36.927 -12.784 58.943 1.00 81.56 463 GLY A O 1
ATOM 3673 N N . LYS A 1 464 ? -37.524 -14.951 58.951 1.00 87.12 464 LYS A N 1
ATOM 3674 C CA . LYS A 1 464 ? -38.750 -14.780 59.741 1.00 87.12 464 LYS A CA 1
ATOM 3675 C C . LYS A 1 464 ? -38.384 -14.601 61.209 1.00 87.12 464 LYS A C 1
ATOM 3677 O O . LYS A 1 464 ? -37.594 -15.381 61.736 1.00 87.12 464 LYS A O 1
ATOM 3682 N N . LEU A 1 465 ? -38.942 -13.595 61.870 1.00 85.44 465 LEU A N 1
ATOM 3683 C CA . LEU A 1 465 ? -38.776 -13.370 63.306 1.00 85.44 465 LEU A CA 1
ATOM 3684 C C . LEU A 1 465 ? -39.243 -14.611 64.078 1.00 85.44 465 LEU A C 1
ATOM 3686 O O . LEU A 1 465 ? -40.230 -15.213 63.681 1.00 85.44 465 LEU A O 1
ATOM 3690 N N . LEU A 1 466 ? -38.557 -15.001 65.149 1.00 81.50 466 LEU A N 1
ATOM 3691 C CA . LEU A 1 466 ? -38.906 -16.134 66.007 1.00 81.50 466 LEU A CA 1
ATOM 3692 C C . LEU A 1 466 ? -39.395 -15.656 67.381 1.00 81.50 466 LEU A C 1
ATOM 3694 O O . LEU A 1 466 ? -38.905 -14.651 67.899 1.00 81.50 466 LEU A O 1
ATOM 3698 N N . ASP A 1 467 ? -40.362 -16.375 67.952 1.00 78.25 467 ASP A N 1
ATOM 3699 C CA . ASP A 1 467 ? -40.804 -16.219 69.339 1.00 78.25 467 ASP A CA 1
ATOM 3700 C C . ASP A 1 467 ? -39.849 -16.937 70.314 1.00 78.25 467 ASP A C 1
ATOM 3702 O O . ASP A 1 467 ? -38.938 -17.666 69.910 1.00 78.25 467 ASP A O 1
ATOM 3706 N N . ASP A 1 468 ? -40.082 -16.782 71.621 1.00 70.38 468 ASP A N 1
ATOM 3707 C CA . ASP A 1 468 ? -39.285 -17.423 72.681 1.00 70.38 468 ASP A CA 1
ATOM 3708 C C . ASP A 1 468 ? -39.370 -18.967 72.676 1.00 70.38 468 ASP A C 1
ATOM 3710 O O . ASP A 1 468 ? -38.654 -19.644 73.419 1.00 70.38 468 ASP A O 1
ATOM 3714 N N . GLN A 1 469 ? -40.262 -19.549 71.871 1.00 70.31 469 GLN A N 1
ATOM 3715 C CA . GLN A 1 469 ? -40.407 -20.989 71.665 1.00 70.31 469 GLN A CA 1
ATOM 3716 C C . GLN A 1 469 ? -39.794 -21.458 70.331 1.00 70.31 469 GLN A C 1
ATOM 3718 O O . GLN A 1 469 ? -39.826 -22.656 70.039 1.00 70.31 469 GLN A O 1
ATOM 3723 N N . GLY A 1 470 ? -39.189 -20.552 69.555 1.00 69.62 470 GLY A N 1
ATOM 3724 C CA . GLY A 1 470 ? -38.547 -20.834 68.273 1.00 69.62 470 GLY A CA 1
ATOM 3725 C C . GLY A 1 470 ? -39.516 -20.981 67.096 1.00 69.62 470 GLY A C 1
ATOM 3726 O O . GLY A 1 470 ? -39.109 -21.482 66.046 1.00 69.62 470 GLY A O 1
ATOM 3727 N N . ASN A 1 471 ? -40.779 -20.575 67.243 1.00 74.88 471 ASN A N 1
ATOM 3728 C CA . ASN A 1 471 ? -41.745 -20.550 66.146 1.00 74.88 471 ASN A CA 1
ATOM 3729 C C . ASN A 1 471 ? -41.684 -19.206 65.419 1.00 74.88 471 ASN A C 1
ATOM 3731 O O . ASN A 1 471 ? -41.440 -18.173 66.035 1.00 74.88 471 ASN A O 1
ATOM 3735 N N . ALA A 1 472 ? -41.935 -19.204 64.110 1.00 76.06 472 ALA A N 1
ATOM 3736 C CA . ALA A 1 472 ? -41.968 -17.967 63.339 1.00 76.06 472 ALA A CA 1
ATOM 3737 C C . ALA A 1 472 ? -43.135 -17.064 63.780 1.00 76.06 472 ALA A C 1
ATOM 3739 O O . ALA A 1 472 ? -44.294 -17.474 63.726 1.00 76.06 472 ALA A O 1
ATOM 3740 N N . VAL A 1 473 ? -42.808 -15.838 64.184 1.00 71.12 473 VAL A N 1
ATOM 3741 C CA . VAL A 1 473 ? -43.734 -14.770 64.550 1.00 71.12 473 VAL A CA 1
ATOM 3742 C C . VAL A 1 473 ? -44.466 -14.296 63.305 1.00 71.12 473 VAL A C 1
ATOM 3744 O O . VAL A 1 473 ? -43.876 -13.826 62.326 1.00 71.12 473 VAL A O 1
ATOM 3747 N N . VAL A 1 474 ? -45.781 -14.406 63.388 1.00 64.19 474 VAL A N 1
ATOM 3748 C CA . VAL A 1 474 ? -46.751 -13.906 62.423 1.00 64.19 474 VAL A CA 1
ATOM 3749 C C . VAL A 1 474 ? -47.352 -12.641 63.042 1.00 64.19 474 VAL A C 1
ATOM 3751 O O . VAL A 1 474 ? -48.259 -12.758 63.857 1.00 64.19 474 VAL A O 1
ATOM 3754 N N . LYS A 1 475 ? -46.786 -11.469 62.687 1.00 59.66 475 LYS A N 1
ATOM 3755 C CA . LYS A 1 475 ? -47.087 -10.100 63.187 1.00 59.66 475 LYS A CA 1
ATOM 3756 C C . LYS A 1 475 ? -46.956 -9.900 64.714 1.00 59.66 475 LYS A C 1
ATOM 3758 O O . LYS A 1 475 ? -46.909 -10.853 65.472 1.00 59.66 475 LYS A O 1
ATOM 3763 N N . ASP A 1 476 ? -46.620 -8.701 65.209 1.00 55.75 476 ASP A N 1
ATOM 3764 C CA . ASP A 1 476 ? -47.679 -7.802 65.687 1.00 55.75 476 ASP A CA 1
ATOM 3765 C C . ASP A 1 476 ? -47.218 -6.357 65.993 1.00 55.75 476 ASP A C 1
ATOM 3767 O O . ASP A 1 476 ? -46.255 -6.096 66.719 1.00 55.75 476 ASP A O 1
ATOM 3771 N N . PHE A 1 477 ? -48.000 -5.409 65.477 1.00 66.25 477 PHE A N 1
ATOM 3772 C CA . PHE A 1 477 ? -48.324 -4.137 66.128 1.00 66.25 477 PHE A CA 1
ATOM 3773 C C . PHE A 1 477 ? -49.118 -4.402 67.427 1.00 66.25 477 PHE A C 1
ATOM 3775 O O . PHE A 1 477 ? -49.699 -5.468 67.592 1.00 66.25 477 PHE A O 1
ATOM 3782 N N . GLY A 1 478 ? -49.213 -3.442 68.350 1.00 68.62 478 GLY A N 1
ATOM 3783 C CA . GLY A 1 478 ? -50.008 -3.589 69.578 1.00 68.62 478 GLY A CA 1
ATOM 3784 C C . GLY A 1 478 ? -49.244 -3.277 70.863 1.00 68.62 478 GLY A C 1
ATOM 3785 O O . GLY A 1 478 ? -48.316 -2.468 70.861 1.00 68.62 478 GLY A O 1
ATOM 3786 N N . PHE A 1 479 ? -49.659 -3.884 71.981 1.00 74.25 479 PHE A N 1
ATOM 3787 C CA . PHE A 1 479 ? -49.029 -3.674 73.288 1.00 74.25 479 PHE A CA 1
ATOM 3788 C C . PHE A 1 479 ? -47.701 -4.419 73.375 1.00 74.25 479 PHE A C 1
ATOM 3790 O O . PHE A 1 479 ? -47.659 -5.646 73.333 1.00 74.25 479 PHE A O 1
ATOM 3797 N N . ILE A 1 480 ? -46.619 -3.669 73.547 1.00 70.62 480 ILE A N 1
ATOM 3798 C CA . ILE A 1 480 ? -45.267 -4.209 73.621 1.00 70.62 480 ILE A CA 1
ATOM 3799 C C . ILE A 1 480 ? -44.691 -3.891 74.995 1.00 70.62 480 ILE A C 1
ATOM 3801 O O . ILE A 1 480 ? -44.505 -2.728 75.358 1.00 70.62 480 ILE A O 1
ATOM 3805 N N . GLU A 1 481 ? -44.362 -4.927 75.761 1.00 71.00 481 GLU A N 1
ATOM 3806 C CA . GLU A 1 481 ? -43.670 -4.773 77.039 1.00 71.00 481 GLU A CA 1
ATOM 3807 C C . GLU A 1 481 ? -42.221 -4.358 76.796 1.00 71.00 481 GLU A C 1
ATOM 3809 O O . GLU A 1 481 ? -41.519 -5.005 76.021 1.00 71.00 481 GLU A O 1
ATOM 3814 N N . THR A 1 482 ? -41.780 -3.246 77.390 1.00 61.16 482 THR A N 1
ATOM 3815 C CA . THR A 1 482 ? -40.393 -2.756 77.344 1.00 61.16 482 THR A CA 1
ATOM 3816 C C . THR A 1 482 ? -39.807 -2.704 78.748 1.00 61.16 482 THR A C 1
ATOM 3818 O O . THR A 1 482 ? -40.548 -2.614 79.725 1.00 61.16 482 THR A O 1
ATOM 3821 N N . ASP A 1 483 ? -38.481 -2.622 78.849 1.00 58.50 483 ASP A N 1
ATOM 3822 C CA . ASP A 1 483 ? -37.782 -2.404 80.123 1.00 58.50 483 ASP A CA 1
ATOM 3823 C C . ASP A 1 483 ? -38.217 -1.112 80.846 1.00 58.50 483 ASP A C 1
ATOM 3825 O O . ASP A 1 483 ? -38.075 -0.989 82.061 1.00 58.50 483 ASP A O 1
ATOM 3829 N N . ALA A 1 484 ? -38.754 -0.130 80.111 1.00 55.69 484 ALA A N 1
ATOM 3830 C CA . ALA A 1 484 ? -39.279 1.121 80.659 1.00 55.69 484 ALA A CA 1
ATOM 3831 C C . ALA A 1 484 ? -40.773 1.045 81.033 1.00 55.69 484 ALA A C 1
ATOM 3833 O O . ALA A 1 484 ? -41.301 1.991 81.621 1.00 55.69 484 ALA A O 1
ATOM 3834 N N . GLY A 1 485 ? -41.446 -0.058 80.695 1.00 72.62 485 GLY A N 1
ATOM 3835 C CA . GLY A 1 485 ? -42.888 -0.273 80.809 1.00 72.62 485 GLY A CA 1
ATOM 3836 C C . GLY A 1 485 ? -43.543 -0.593 79.461 1.00 72.62 485 GLY A C 1
ATOM 3837 O O . GLY A 1 485 ? -42.893 -0.605 78.418 1.00 72.62 485 GLY A O 1
ATOM 3838 N N . ILE A 1 486 ? -44.843 -0.873 79.467 1.00 83.31 486 ILE A N 1
ATOM 3839 C CA . ILE A 1 486 ? -45.588 -1.250 78.256 1.00 83.31 486 ILE A CA 1
ATOM 3840 C C . ILE A 1 486 ? -45.827 -0.014 77.374 1.00 83.31 486 ILE A C 1
ATOM 3842 O O . ILE A 1 486 ? -46.203 1.042 77.883 1.00 83.31 486 ILE A O 1
ATOM 3846 N N . VAL A 1 487 ? -45.629 -0.144 76.061 1.00 84.00 487 VAL A N 1
ATOM 3847 C CA . VAL A 1 487 ? -45.966 0.863 75.033 1.00 84.00 487 VAL A CA 1
ATOM 3848 C C . VAL A 1 487 ? -46.971 0.277 74.044 1.00 84.00 487 VAL A C 1
ATOM 3850 O O . VAL A 1 487 ? -47.181 -0.934 74.036 1.00 84.00 487 VAL A O 1
ATOM 3853 N N . TYR A 1 488 ? -47.570 1.109 73.193 1.00 84.06 488 TYR A N 1
ATOM 3854 C CA . TYR A 1 488 ? -48.412 0.633 72.094 1.00 84.06 488 TYR A CA 1
ATOM 3855 C C . TYR A 1 488 ? -47.885 1.122 70.748 1.00 84.06 488 TYR A C 1
ATOM 3857 O O . TYR A 1 488 ? -47.653 2.320 70.583 1.00 84.06 488 TYR A O 1
ATOM 3865 N N . ILE A 1 489 ? -47.709 0.207 69.796 1.00 73.81 489 ILE A N 1
ATOM 3866 C CA . ILE A 1 489 ? -47.312 0.507 68.416 1.00 73.81 489 ILE A CA 1
ATOM 3867 C C . ILE A 1 489 ? -48.525 0.313 67.504 1.00 73.81 489 ILE A C 1
ATOM 3869 O O . ILE A 1 489 ? -49.129 -0.755 67.519 1.00 73.81 489 ILE A O 1
ATOM 3873 N N . SER A 1 490 ? -48.902 1.335 66.736 1.00 70.56 490 SER A N 1
ATOM 3874 C CA . SER A 1 490 ? -50.029 1.280 65.800 1.00 70.56 490 SER A CA 1
ATOM 3875 C C . SER A 1 490 ? -49.772 0.322 64.631 1.00 70.56 490 SER A C 1
ATOM 3877 O O . SER A 1 490 ? -48.642 -0.085 64.369 1.00 70.56 490 SER A O 1
ATOM 3879 N N . GLU A 1 491 ? -50.821 0.022 63.863 1.00 60.62 491 GLU A N 1
ATOM 3880 C CA . GLU A 1 491 ? -50.741 -0.745 62.608 1.00 60.62 491 GLU A CA 1
ATOM 3881 C C . GLU A 1 491 ? -49.835 -0.084 61.550 1.00 60.62 491 GLU A C 1
ATOM 3883 O O . GLU A 1 491 ? -49.272 -0.772 60.703 1.00 60.62 491 GLU A O 1
ATOM 3888 N N . SER A 1 492 ? -49.646 1.240 61.623 1.00 54.53 492 SER A N 1
ATOM 3889 C CA . SER A 1 492 ? -48.687 1.997 60.806 1.00 54.53 492 SER A CA 1
ATOM 3890 C C . SER A 1 492 ? -47.263 2.011 61.383 1.00 54.53 492 SER A C 1
ATOM 3892 O O . SER A 1 492 ? -46.376 2.644 60.813 1.00 54.53 492 SER A O 1
ATOM 3894 N N . GLY A 1 493 ? -47.028 1.328 62.509 1.00 56.41 493 GLY A N 1
ATOM 3895 C CA . GLY A 1 493 ? -45.733 1.245 63.184 1.00 56.41 493 GLY A CA 1
ATOM 3896 C C . GLY A 1 493 ? -45.416 2.423 64.111 1.00 56.41 493 GLY A C 1
ATOM 3897 O O . GLY A 1 493 ? -44.298 2.518 64.620 1.00 56.41 493 GLY A O 1
ATOM 3898 N N . GLU A 1 494 ? -46.364 3.331 64.351 1.00 70.38 494 GLU A N 1
ATOM 3899 C CA . GLU A 1 494 ? -46.146 4.512 65.187 1.00 70.38 494 GLU A CA 1
ATOM 3900 C C . GLU A 1 494 ? -46.347 4.187 66.667 1.00 70.38 494 GLU A C 1
ATOM 3902 O O . GLU A 1 494 ? -47.376 3.652 67.075 1.00 70.38 494 GLU A O 1
ATOM 3907 N N . MET A 1 495 ? -45.375 4.558 67.502 1.00 77.62 495 MET A N 1
ATOM 3908 C CA . MET A 1 495 ? -45.544 4.465 68.949 1.00 77.62 495 MET A CA 1
ATOM 3909 C C . MET A 1 495 ? -46.543 5.519 69.412 1.00 77.62 495 MET A C 1
ATOM 3911 O O . MET A 1 495 ? -46.270 6.722 69.363 1.00 77.62 495 MET A O 1
ATOM 3915 N N . LEU A 1 496 ? -47.693 5.059 69.885 1.00 86.69 496 LEU A N 1
ATOM 3916 C CA . LEU A 1 496 ? -48.743 5.944 70.337 1.00 86.69 496 LEU A CA 1
ATOM 3917 C C . LEU A 1 496 ? -48.343 6.635 71.641 1.00 86.69 496 LEU A C 1
ATOM 3919 O O . LEU A 1 496 ? -47.688 6.081 72.526 1.00 86.69 496 LEU A O 1
ATOM 3923 N N . THR A 1 497 ? -48.751 7.892 71.746 1.00 90.44 497 THR A N 1
ATOM 3924 C CA . THR A 1 497 ? -48.540 8.732 72.921 1.00 90.44 497 THR A CA 1
ATOM 3925 C C . THR A 1 497 ? -49.820 9.498 73.228 1.00 90.44 497 THR A C 1
ATOM 3927 O O . THR A 1 497 ? -50.723 9.568 72.398 1.00 90.44 497 THR A O 1
ATOM 3930 N N . ASP A 1 498 ? -49.880 10.101 74.409 1.00 93.62 498 ASP A N 1
ATOM 3931 C CA . ASP A 1 498 ? -51.054 10.793 74.936 1.00 93.62 498 ASP A CA 1
ATOM 3932 C C . ASP A 1 498 ? -52.243 9.853 75.212 1.00 93.62 498 ASP A C 1
ATOM 3934 O O . ASP A 1 498 ? -52.095 8.629 75.280 1.00 93.62 498 ASP A O 1
ATOM 3938 N N . TRP A 1 499 ? -53.414 10.440 75.449 1.00 93.88 499 TRP A N 1
ATOM 3939 C CA . TRP A 1 499 ? -54.681 9.729 75.561 1.00 93.88 499 TRP A CA 1
ATOM 3940 C C . TRP A 1 499 ? -55.030 9.024 74.255 1.00 93.88 499 TRP A C 1
ATOM 3942 O O . TRP A 1 499 ? -55.105 9.658 73.204 1.00 93.88 499 TRP A O 1
ATOM 3952 N N . GLN A 1 500 ? -55.267 7.721 74.344 1.00 92.19 500 GLN A N 1
ATOM 3953 C CA . GLN A 1 500 ? -55.629 6.878 73.213 1.00 92.19 500 GLN A CA 1
ATOM 3954 C C . GLN A 1 500 ? -56.785 5.970 73.601 1.00 92.19 500 GLN A C 1
ATOM 3956 O O . GLN A 1 500 ? -56.813 5.418 74.703 1.00 92.19 500 GLN A O 1
ATOM 3961 N N . GLU A 1 501 ? -57.728 5.805 72.684 1.00 85.44 501 GLU A N 1
ATOM 3962 C CA . GLU A 1 501 ? -58.794 4.820 72.807 1.00 85.44 501 GLU A CA 1
ATOM 3963 C C . GLU A 1 501 ? -58.427 3.610 71.949 1.00 85.44 501 GLU A C 1
ATOM 3965 O O . GLU A 1 501 ? -58.264 3.725 70.736 1.00 85.44 501 GLU A O 1
ATOM 3970 N N . ILE A 1 502 ? -58.248 2.455 72.588 1.00 79.44 502 ILE A N 1
ATOM 3971 C CA . ILE A 1 502 ? -57.799 1.225 71.934 1.00 79.44 502 ILE A CA 1
ATOM 3972 C C . ILE A 1 502 ? -58.773 0.126 72.332 1.00 79.44 502 ILE A C 1
ATOM 3974 O O . ILE A 1 502 ? -58.936 -0.171 73.512 1.00 79.44 502 ILE A O 1
ATOM 3978 N N . ALA A 1 503 ? -59.451 -0.452 71.339 1.00 70.31 503 ALA A N 1
ATOM 3979 C CA . ALA A 1 503 ? -60.461 -1.493 71.539 1.00 70.31 503 ALA A CA 1
ATOM 3980 C C . ALA A 1 503 ? -61.576 -1.129 72.556 1.00 70.31 503 ALA A C 1
ATOM 3982 O O . ALA A 1 503 ? -62.131 -2.012 73.206 1.00 70.31 503 ALA A O 1
ATOM 3983 N N . GLY A 1 504 ? -61.931 0.160 72.663 1.00 69.69 504 GLY A N 1
ATOM 3984 C CA . GLY A 1 504 ? -63.019 0.665 73.516 1.00 69.69 504 GLY A CA 1
ATOM 3985 C C . GLY A 1 504 ? -62.624 0.999 74.959 1.00 69.69 504 GLY A C 1
ATOM 3986 O O . GLY A 1 504 ? -63.469 1.465 75.721 1.00 69.69 504 GLY A O 1
ATOM 3987 N N . ASP A 1 505 ? -61.356 0.804 75.326 1.00 88.00 505 ASP A N 1
ATOM 3988 C CA . ASP A 1 505 ? -60.792 1.229 76.605 1.00 88.00 505 ASP A CA 1
ATOM 3989 C C . ASP A 1 505 ? -59.872 2.443 76.404 1.00 88.00 505 ASP A C 1
ATOM 3991 O O . ASP A 1 505 ? -59.180 2.574 75.391 1.00 88.00 505 ASP A O 1
ATOM 3995 N N . THR A 1 506 ? -59.862 3.356 77.378 1.00 92.31 506 THR A N 1
ATOM 3996 C CA . THR A 1 506 ? -59.009 4.550 77.336 1.00 92.31 506 THR A CA 1
ATOM 3997 C C . THR A 1 506 ? -57.711 4.315 78.097 1.00 92.31 506 THR A C 1
ATOM 3999 O O . THR A 1 506 ? -57.723 3.997 79.287 1.00 92.31 506 THR A O 1
ATOM 4002 N N . TYR A 1 507 ? -56.597 4.555 77.417 1.00 94.94 507 TYR A N 1
ATOM 4003 C CA . TYR A 1 507 ? -55.242 4.455 77.941 1.00 94.94 507 TYR A CA 1
ATOM 4004 C C . TYR A 1 507 ? -54.562 5.818 77.883 1.00 94.94 507 TYR A C 1
ATOM 4006 O O . TYR A 1 507 ? -54.886 6.659 77.042 1.00 94.94 507 TYR A O 1
ATOM 4014 N N . TYR A 1 508 ? -53.578 6.028 78.753 1.00 95.00 508 TYR A N 1
ATOM 4015 C CA . TYR A 1 508 ? -52.670 7.160 78.620 1.00 95.00 508 TYR A CA 1
ATOM 4016 C C . TYR A 1 508 ? -51.236 6.677 78.449 1.00 95.00 508 TYR A C 1
ATOM 4018 O O . TYR A 1 508 ? -50.635 6.112 79.371 1.00 95.00 508 TYR A O 1
ATOM 4026 N N . PHE A 1 509 ? -50.673 6.965 77.281 1.00 93.62 509 PHE A N 1
ATOM 4027 C CA . PHE A 1 509 ? -49.273 6.729 76.974 1.00 93.62 509 PHE A CA 1
ATOM 4028 C C . PHE A 1 509 ? -48.503 8.029 77.177 1.00 93.62 509 PHE A C 1
ATOM 4030 O O . PHE A 1 509 ? -48.870 9.102 76.708 1.00 93.62 509 PHE A O 1
ATOM 4037 N N . SER A 1 510 ? -47.421 7.983 77.936 1.00 90.56 510 SER A N 1
ATOM 4038 C CA . SER A 1 510 ? -46.700 9.196 78.318 1.00 90.56 510 SER A CA 1
ATOM 4039 C C . SER A 1 510 ? -46.151 9.931 77.090 1.00 90.56 510 SER A C 1
ATOM 4041 O O . SER A 1 510 ? -45.316 9.384 76.382 1.00 90.56 510 SER A O 1
ATOM 4043 N N . ARG A 1 511 ? -46.524 11.203 76.879 1.00 84.62 511 ARG A N 1
ATOM 4044 C CA . ARG A 1 511 ? -46.049 12.025 75.738 1.00 84.62 511 ARG A CA 1
ATOM 4045 C C . ARG A 1 511 ? -44.536 11.995 75.494 1.00 84.62 511 ARG A C 1
ATOM 4047 O O . ARG A 1 511 ? -44.097 12.124 74.362 1.00 84.62 511 ARG A O 1
ATOM 4054 N N . GLY A 1 512 ? -43.738 11.865 76.555 1.00 76.12 512 GLY A N 1
ATOM 4055 C CA . GLY A 1 512 ? -42.279 11.880 76.447 1.00 76.12 512 GLY A CA 1
ATOM 4056 C C . GLY A 1 512 ? -41.652 10.563 75.988 1.00 76.12 512 GLY A C 1
ATOM 4057 O O . GLY A 1 512 ? -40.547 10.591 75.460 1.00 76.12 512 GLY A O 1
ATOM 4058 N N . ASN A 1 513 ? -42.299 9.419 76.225 1.00 74.81 513 ASN A N 1
ATOM 4059 C CA . ASN A 1 513 ? -41.667 8.111 76.007 1.00 74.81 513 ASN A CA 1
ATOM 4060 C C . ASN A 1 513 ? -42.632 6.967 75.657 1.00 74.81 513 ASN A C 1
ATOM 4062 O O . ASN A 1 513 ? -42.210 5.819 75.649 1.00 74.81 513 ASN A O 1
ATOM 4066 N N . GLY A 1 514 ? -43.912 7.247 75.411 1.00 84.44 514 GLY A N 1
ATOM 4067 C CA . GLY A 1 514 ? -44.917 6.251 75.034 1.00 84.44 514 GLY A CA 1
ATOM 4068 C C . GLY A 1 514 ? -45.286 5.250 76.125 1.00 84.44 514 GLY A C 1
ATOM 4069 O O . GLY A 1 514 ? -46.132 4.402 75.886 1.00 84.44 514 GLY A O 1
ATOM 4070 N N . VAL A 1 515 ? -44.703 5.331 77.326 1.00 91.94 515 VAL A N 1
ATOM 4071 C CA . VAL A 1 515 ? -44.966 4.345 78.383 1.00 91.94 515 VAL A CA 1
ATOM 4072 C C . VAL A 1 515 ? -46.366 4.540 78.955 1.00 91.94 515 VAL A C 1
ATOM 4074 O O . VAL A 1 515 ? -46.713 5.636 79.424 1.00 91.94 515 VAL A O 1
ATOM 4077 N N . MET A 1 516 ? -47.139 3.459 78.938 1.00 94.94 516 MET A N 1
ATOM 4078 C CA . MET A 1 516 ? -48.490 3.350 79.468 1.00 94.94 516 MET A CA 1
ATOM 4079 C C . MET A 1 516 ? -48.505 3.600 80.975 1.00 94.94 516 MET A C 1
ATOM 4081 O O . MET A 1 516 ? -47.688 3.062 81.726 1.00 94.94 516 MET A O 1
ATOM 4085 N N . ARG A 1 517 ? -49.434 4.434 81.441 1.00 92.62 517 ARG A N 1
ATOM 4086 C CA . ARG A 1 517 ? -49.630 4.661 82.876 1.00 92.62 517 ARG A CA 1
ATOM 4087 C C . ARG A 1 517 ? -50.537 3.594 83.473 1.00 92.62 517 ARG A C 1
ATOM 4089 O O . ARG A 1 517 ? -51.582 3.288 82.920 1.00 92.62 517 ARG A O 1
ATOM 4096 N N . THR A 1 518 ? -50.139 3.091 84.639 1.00 91.31 518 THR A N 1
ATOM 4097 C CA . THR A 1 518 ? -50.886 2.104 85.430 1.00 91.31 518 THR A CA 1
ATOM 4098 C C . THR A 1 518 ? -50.927 2.520 86.904 1.00 91.31 518 THR A C 1
ATOM 4100 O O . THR A 1 518 ? -50.049 3.251 87.390 1.00 91.31 518 THR A O 1
ATOM 4103 N N . GLY A 1 519 ? -51.935 2.058 87.640 1.00 83.44 519 GLY A N 1
ATOM 4104 C CA . GLY A 1 519 ? -52.105 2.320 89.072 1.00 83.44 519 GLY A CA 1
ATOM 4105 C C . GLY A 1 519 ? -52.739 3.674 89.425 1.00 83.44 519 GLY A C 1
ATOM 4106 O O . GLY A 1 519 ? -53.047 4.497 88.565 1.00 83.44 519 GLY A O 1
ATOM 4107 N N . LEU A 1 520 ? -52.932 3.905 90.727 1.00 83.00 520 LEU A N 1
ATOM 4108 C CA . LEU A 1 520 ? -53.714 5.024 91.272 1.00 83.00 520 LEU A CA 1
ATOM 4109 C C . LEU A 1 520 ? -52.908 6.339 91.407 1.00 83.00 520 LEU A C 1
ATOM 4111 O O . LEU A 1 520 ? -51.683 6.332 91.550 1.00 83.00 520 LEU A O 1
ATOM 4115 N N . ASN A 1 521 ? -53.610 7.473 91.440 1.00 80.50 521 ASN A N 1
ATOM 4116 C CA . ASN A 1 521 ? -53.144 8.837 91.697 1.00 80.50 521 ASN A CA 1
ATOM 4117 C C . ASN A 1 521 ? -52.047 9.339 90.742 1.00 80.50 521 ASN A C 1
ATOM 4119 O O . ASN A 1 521 ? -51.141 10.085 91.136 1.00 80.50 521 ASN A O 1
ATOM 4123 N N . ARG A 1 522 ? -52.106 8.944 89.469 1.00 86.88 522 ARG A N 1
ATOM 4124 C CA . ARG A 1 522 ? -51.123 9.311 88.445 1.00 86.88 522 ARG A CA 1
ATOM 4125 C C . ARG A 1 522 ? -51.385 10.701 87.900 1.00 86.88 522 ARG A C 1
ATOM 4127 O O . ARG A 1 522 ? -52.455 10.990 87.381 1.00 86.88 522 ARG A O 1
ATOM 4134 N N . GLN A 1 523 ? -50.382 11.564 87.984 1.00 83.94 523 GLN A N 1
ATOM 4135 C CA . GLN A 1 523 ? -50.472 12.909 87.435 1.00 83.94 523 GLN A CA 1
ATOM 4136 C C . GLN A 1 523 ? -50.351 12.887 85.907 1.00 83.94 523 GLN A C 1
ATOM 4138 O O . GLN A 1 523 ? -49.357 12.402 85.364 1.00 83.94 523 GLN A O 1
ATOM 4143 N N . VAL A 1 524 ? -51.357 13.443 85.232 1.00 83.56 524 VAL A N 1
ATOM 4144 C CA . VAL A 1 524 ? -51.394 13.653 83.783 1.00 83.56 524 VAL A CA 1
ATOM 4145 C C . VAL A 1 524 ? -51.791 15.108 83.536 1.00 83.56 524 VAL A C 1
ATOM 4147 O O . VAL A 1 524 ? -52.936 15.510 83.745 1.00 83.56 524 VAL A O 1
ATOM 4150 N N . GLY A 1 525 ? -50.816 15.927 83.136 1.00 79.81 525 GLY A N 1
ATOM 4151 C CA . GLY A 1 525 ? -50.986 17.379 83.074 1.00 79.81 525 GLY A CA 1
ATOM 4152 C C . GLY A 1 525 ? -51.209 17.988 84.465 1.00 79.81 525 GLY A C 1
ATOM 4153 O O . GLY A 1 525 ? -50.470 17.698 85.407 1.00 79.81 525 GLY A O 1
ATOM 4154 N N . THR A 1 526 ? -52.229 18.837 84.594 1.00 75.00 526 THR A N 1
ATOM 4155 C CA . THR A 1 526 ? -52.604 19.512 85.853 1.00 75.00 526 THR A CA 1
ATOM 4156 C C . THR A 1 526 ? -53.544 18.686 86.737 1.00 75.00 526 THR A C 1
ATOM 4158 O O . THR A 1 526 ? -53.862 19.103 87.846 1.00 75.00 526 THR A O 1
ATOM 4161 N N . LYS A 1 527 ? -53.975 17.509 86.268 1.00 80.62 527 LYS A N 1
ATOM 4162 C CA . LYS A 1 527 ? -54.956 16.636 86.925 1.00 80.62 527 LYS A CA 1
ATOM 4163 C C . LYS A 1 527 ? -54.322 15.301 87.319 1.00 80.62 527 LYS A C 1
ATOM 4165 O O . LYS A 1 527 ? -53.274 14.919 86.789 1.00 80.62 527 LYS A O 1
ATOM 4170 N N . LYS A 1 528 ? -54.937 14.581 88.257 1.00 85.75 528 LYS A N 1
ATOM 4171 C CA . LYS A 1 528 ? -54.529 13.218 88.642 1.00 85.75 528 LYS A CA 1
ATOM 4172 C C . LYS A 1 528 ? -55.592 12.214 88.214 1.00 85.75 528 LYS A C 1
ATOM 4174 O O . LYS A 1 528 ? -56.758 12.568 88.189 1.00 85.75 528 LYS A O 1
ATOM 4179 N N . TYR A 1 529 ? -55.193 10.990 87.888 1.00 89.81 529 TYR A N 1
ATOM 4180 C CA . TYR A 1 529 ? -56.079 9.928 87.415 1.00 89.81 529 TYR A CA 1
ATOM 4181 C C . TYR A 1 529 ? -55.699 8.574 88.011 1.00 89.81 529 TYR A C 1
ATOM 4183 O O . TYR A 1 529 ? -54.526 8.311 88.289 1.00 89.81 529 TYR A O 1
ATOM 4191 N N . ASP A 1 530 ? -56.694 7.714 88.166 1.00 90.88 530 ASP A N 1
ATOM 4192 C CA . ASP A 1 530 ? -56.542 6.325 88.572 1.00 90.88 530 ASP A CA 1
ATOM 4193 C C . ASP A 1 530 ? -56.607 5.413 87.343 1.00 90.88 530 ASP A C 1
ATOM 4195 O O . ASP A 1 530 ? -57.502 5.558 86.511 1.00 90.88 530 ASP A O 1
ATOM 4199 N N . PHE A 1 531 ? -55.670 4.468 87.238 1.00 92.12 531 PHE A N 1
ATOM 4200 C CA . PHE A 1 531 ? -55.622 3.439 86.198 1.00 92.12 531 PHE A CA 1
ATOM 4201 C C . PHE A 1 531 ? -55.577 2.045 86.832 1.00 92.12 531 PHE A C 1
ATOM 4203 O O . PHE A 1 531 ? -55.050 1.875 87.935 1.00 92.12 531 PHE A O 1
ATOM 4210 N N . THR A 1 532 ? -56.087 1.040 86.128 1.00 89.69 532 THR A N 1
ATOM 4211 C CA . THR A 1 532 ? -55.900 -0.371 86.490 1.00 89.69 532 THR A CA 1
ATOM 4212 C C . THR A 1 532 ? -54.437 -0.807 86.299 1.00 89.69 532 THR A C 1
ATOM 4214 O O . THR A 1 532 ? -53.615 -0.064 85.748 1.00 89.69 532 THR A O 1
ATOM 4217 N N . ASP A 1 533 ? -54.084 -2.011 86.760 1.00 83.25 533 ASP A N 1
ATOM 4218 C CA . ASP A 1 533 ? -52.725 -2.563 86.615 1.00 83.25 533 ASP A CA 1
ATOM 4219 C C . ASP A 1 533 ? -52.360 -2.857 85.147 1.00 83.25 533 ASP A C 1
ATOM 4221 O O . ASP A 1 533 ? -51.192 -2.769 84.776 1.00 83.25 533 ASP A O 1
ATOM 4225 N N . ASP A 1 534 ? -53.360 -3.121 84.302 1.00 81.94 534 ASP A N 1
ATOM 4226 C CA . ASP A 1 534 ? -53.252 -3.260 82.844 1.00 81.94 534 ASP A CA 1
ATOM 4227 C C . ASP A 1 534 ? -53.450 -1.930 82.083 1.00 81.94 534 ASP A C 1
ATOM 4229 O O . ASP A 1 534 ? -53.479 -1.920 80.857 1.00 81.94 534 ASP A O 1
ATOM 4233 N N . GLY A 1 535 ? -53.534 -0.795 82.790 1.00 87.38 535 GLY A N 1
ATOM 4234 C CA . GLY A 1 535 ? -53.416 0.557 82.220 1.00 87.38 535 GLY A CA 1
ATOM 4235 C C . GLY A 1 535 ? -54.698 1.229 81.741 1.00 87.38 535 GLY A C 1
ATOM 4236 O O . GLY A 1 535 ? -54.627 2.316 81.166 1.00 87.38 535 GLY A O 1
ATOM 4237 N N . LYS A 1 536 ? -55.863 0.635 82.005 1.00 92.88 536 LYS A N 1
ATOM 4238 C CA . LYS A 1 536 ? -57.166 1.206 81.642 1.00 92.88 536 LYS A CA 1
ATOM 4239 C C . LYS A 1 536 ? -57.551 2.320 82.606 1.00 92.88 536 LYS A C 1
ATOM 4241 O O . LYS A 1 536 ? -57.383 2.186 83.820 1.00 92.88 536 LYS A O 1
ATOM 4246 N N . LEU A 1 537 ? -58.084 3.420 82.083 1.00 94.44 537 LEU A N 1
ATOM 4247 C CA . LEU A 1 537 ? -58.531 4.555 82.888 1.00 94.44 537 LEU A CA 1
ATOM 4248 C C . LEU A 1 537 ? -59.732 4.182 83.775 1.00 94.44 537 LEU A C 1
ATOM 4250 O O . LEU A 1 537 ? -60.752 3.704 83.286 1.00 94.44 537 LEU A O 1
ATOM 4254 N N . ILE A 1 538 ? -59.632 4.482 85.072 1.00 90.62 538 ILE A N 1
ATOM 4255 C CA . ILE A 1 538 ? -60.723 4.373 86.052 1.00 90.62 538 ILE A CA 1
ATOM 4256 C C . ILE A 1 538 ? -61.433 5.730 86.214 1.00 90.62 538 ILE A C 1
ATOM 4258 O O . ILE A 1 538 ? -62.662 5.781 86.209 1.00 90.62 538 ILE A O 1
ATOM 4262 N N . GLY A 1 539 ? -60.684 6.837 86.352 1.00 86.00 539 GLY A N 1
ATOM 4263 C CA . GLY A 1 539 ? -61.247 8.191 86.512 1.00 86.00 539 GLY A CA 1
ATOM 4264 C C . GLY A 1 539 ? -60.261 9.248 87.040 1.00 86.00 539 GLY A C 1
ATOM 4265 O O . GLY A 1 539 ? -59.108 8.935 87.315 1.00 86.00 539 GLY A O 1
ATOM 4266 N N . GLU A 1 540 ? -60.700 10.509 87.166 1.00 86.38 540 GLU A N 1
ATOM 4267 C CA . GLU A 1 540 ? -59.907 11.656 87.672 1.00 86.38 540 GLU A CA 1
ATOM 4268 C C . GLU A 1 540 ? -59.984 11.806 89.211 1.00 86.38 540 GLU A C 1
ATOM 4270 O O . GLU A 1 540 ? -61.027 11.552 89.812 1.00 86.38 540 GLU A O 1
ATOM 4275 N N . VAL A 1 541 ? -58.903 12.282 89.846 1.00 78.38 541 VAL A N 1
ATOM 4276 C CA . VAL A 1 541 ? -58.755 12.525 91.292 1.00 78.38 541 VAL A CA 1
ATOM 4277 C C . VAL A 1 541 ? -58.568 14.024 91.592 1.00 78.38 541 VAL A C 1
ATOM 4279 O O . VAL A 1 541 ? -57.638 14.651 91.080 1.00 78.38 541 VAL A O 1
ATOM 4282 N N . ASN A 1 542 ? -59.397 14.590 92.480 1.00 60.62 542 ASN A N 1
ATOM 4283 C CA . ASN A 1 542 ? -59.342 16.005 92.893 1.00 60.62 542 ASN A CA 1
ATOM 4284 C C . ASN A 1 542 ? -58.366 16.249 94.077 1.00 60.62 542 ASN A C 1
ATOM 4286 O O . ASN A 1 542 ? -58.408 15.485 95.045 1.00 60.62 542 ASN A O 1
ATOM 4290 N N . PRO A 1 543 ? -57.513 17.298 94.055 1.00 55.47 543 PRO A N 1
ATOM 4291 C CA . PRO A 1 543 ? -56.559 17.602 95.136 1.00 55.47 543 PRO A CA 1
ATOM 4292 C C . PRO A 1 543 ? -57.153 18.437 96.308 1.00 55.47 543 PRO A C 1
ATOM 4294 O O . PRO A 1 543 ? -58.156 19.119 96.105 1.00 55.47 543 PRO A O 1
ATOM 4297 N N . PRO A 1 544 ? -56.539 18.422 97.518 1.00 47.09 544 PRO A N 1
ATOM 4298 C CA . PRO A 1 544 ? -56.867 19.322 98.642 1.00 47.09 544 PRO A CA 1
ATOM 4299 C C . PRO A 1 544 ? -56.081 20.666 98.622 1.00 47.09 544 PRO A C 1
ATOM 4301 O O . PRO A 1 544 ? -54.962 20.699 98.114 1.00 47.09 544 PRO A O 1
ATOM 4304 N N . GLU A 1 545 ? -56.657 21.751 99.175 1.00 44.66 545 GLU A N 1
ATOM 4305 C CA . GLU A 1 545 ? -56.135 23.152 99.210 1.00 44.66 545 GLU A CA 1
ATOM 4306 C C . GLU A 1 545 ? -54.889 23.365 100.119 1.00 44.66 545 GLU A C 1
ATOM 4308 O O . GLU A 1 545 ? -54.724 22.643 101.104 1.00 44.66 545 GLU A O 1
ATOM 4313 N N . VAL A 1 546 ? -54.018 24.356 99.818 1.00 51.38 546 VAL A N 1
ATOM 4314 C CA . VAL A 1 546 ? -52.813 24.732 100.615 1.00 51.38 546 VAL A CA 1
ATOM 4315 C C . VAL A 1 546 ? -52.642 26.269 100.724 1.00 51.38 546 VAL A C 1
ATOM 4317 O O . VAL A 1 546 ? -52.884 26.971 99.747 1.00 51.38 546 VAL A O 1
ATOM 4320 N N . ASP A 1 547 ? -52.177 26.761 101.889 1.00 53.34 547 ASP A N 1
ATOM 4321 C CA . ASP A 1 547 ? -52.393 28.125 102.441 1.00 53.34 547 ASP A CA 1
ATOM 4322 C C . ASP A 1 547 ? -51.216 29.154 102.384 1.00 53.34 547 ASP A C 1
ATOM 4324 O O . ASP A 1 547 ? -51.277 30.171 103.076 1.00 53.34 547 ASP A O 1
ATOM 4328 N N . GLU A 1 548 ? -50.136 28.973 101.605 1.00 63.72 548 GLU A N 1
ATOM 4329 C CA . GLU A 1 548 ? -49.019 29.958 101.543 1.00 63.72 548 GLU A CA 1
ATOM 4330 C C . GLU A 1 548 ? -48.524 30.249 100.109 1.00 63.72 548 GLU A C 1
ATOM 4332 O O . GLU A 1 548 ? -48.224 29.331 99.346 1.00 63.72 548 GLU A O 1
ATOM 4337 N N . PHE A 1 549 ? -48.397 31.541 99.759 1.00 77.81 549 PHE A N 1
ATOM 4338 C CA . PHE A 1 549 ? -47.952 32.043 98.449 1.00 77.81 549 PHE A CA 1
ATOM 4339 C C . PHE A 1 549 ? -46.938 33.200 98.567 1.00 77.81 549 PHE A C 1
ATOM 4341 O O . PHE A 1 549 ? -46.925 33.936 99.552 1.00 77.81 549 PHE A O 1
ATOM 4348 N N . GLY A 1 550 ? -46.086 33.386 97.553 1.00 83.81 550 GLY A N 1
ATOM 4349 C CA . GLY A 1 550 ? -45.051 34.425 97.466 1.00 83.81 550 GLY A CA 1
ATOM 4350 C C . GLY A 1 550 ? -43.656 33.885 97.123 1.00 83.81 550 GLY A C 1
ATOM 4351 O O . GLY A 1 550 ? -43.515 32.760 96.641 1.00 83.81 550 GLY A O 1
ATOM 4352 N N . PHE A 1 551 ? -42.608 34.689 97.364 1.00 85.81 551 PHE A N 1
ATOM 4353 C CA . PHE A 1 551 ? -41.213 34.234 97.258 1.00 85.81 551 PHE A CA 1
ATOM 4354 C C . PHE A 1 551 ? -40.873 33.301 98.421 1.00 85.81 551 PHE A C 1
ATOM 4356 O O . PHE A 1 551 ? -40.979 33.696 99.580 1.00 85.81 551 PHE A O 1
ATOM 4363 N N . ILE A 1 552 ? -40.413 32.093 98.107 1.00 83.19 552 ILE A N 1
ATOM 4364 C CA . ILE A 1 552 ? -40.088 31.060 99.092 1.00 83.19 552 ILE A CA 1
ATOM 4365 C C . ILE A 1 552 ? -38.643 30.619 98.882 1.00 83.19 552 ILE A C 1
ATOM 4367 O O . ILE A 1 552 ? -38.250 30.230 97.781 1.00 83.19 552 ILE A O 1
ATOM 4371 N N . GLU A 1 553 ? -37.838 30.680 99.940 1.00 79.19 553 GLU A N 1
ATOM 4372 C CA . GLU A 1 553 ? -36.472 30.165 99.926 1.00 79.19 553 GLU A CA 1
ATOM 4373 C C . GLU A 1 553 ? -36.476 28.659 100.199 1.00 79.19 553 GLU A C 1
ATOM 4375 O O . GLU A 1 553 ? -37.061 28.182 101.170 1.00 79.19 553 GLU A O 1
ATOM 4380 N N . THR A 1 554 ? -35.824 27.900 99.322 1.00 79.19 554 THR A N 1
ATOM 4381 C CA . THR A 1 554 ? -35.670 26.447 99.448 1.00 79.19 554 THR A CA 1
ATOM 4382 C C . THR A 1 554 ? -34.191 26.078 99.396 1.00 79.19 554 THR A C 1
ATOM 4384 O O . THR A 1 554 ? -33.362 26.877 98.959 1.00 79.19 554 THR A O 1
ATOM 4387 N N . GLU A 1 555 ? -33.846 24.838 99.748 1.00 72.44 555 GLU A N 1
ATOM 4388 C CA . GLU A 1 555 ? -32.469 24.330 99.617 1.00 72.44 555 GLU A CA 1
ATOM 4389 C C . GLU A 1 555 ? -31.924 24.411 98.178 1.00 72.44 555 GLU A C 1
ATOM 4391 O O . GLU A 1 555 ? -30.716 24.513 97.971 1.00 72.44 555 GLU A O 1
ATOM 4396 N N . ALA A 1 556 ? -32.805 24.389 97.171 1.00 71.94 556 ALA A N 1
ATOM 4397 C CA . ALA A 1 556 ? -32.426 24.508 95.764 1.00 71.94 556 ALA A CA 1
ATOM 4398 C C . ALA A 1 556 ? -32.273 25.966 95.292 1.00 71.94 556 ALA A C 1
ATOM 4400 O O . ALA A 1 556 ? -31.757 26.198 94.196 1.00 71.94 556 ALA A O 1
ATOM 4401 N N . GLY A 1 557 ? -32.726 26.931 96.096 1.00 79.88 557 GLY A N 1
ATOM 4402 C CA . GLY A 1 557 ? -32.784 28.357 95.793 1.00 79.88 557 GLY A CA 1
ATOM 4403 C C . GLY A 1 557 ? -34.194 28.935 95.950 1.00 79.88 557 GLY A C 1
ATOM 4404 O O . GLY A 1 557 ? -35.124 28.258 96.389 1.00 79.88 557 GLY A O 1
ATOM 4405 N N . ILE A 1 558 ? -34.354 30.209 95.598 1.00 85.19 558 ILE A N 1
ATOM 4406 C CA . ILE A 1 558 ? -35.619 30.938 95.764 1.00 85.19 558 ILE A CA 1
ATOM 4407 C C . ILE A 1 558 ? -36.582 30.590 94.623 1.00 85.19 558 ILE A C 1
ATOM 4409 O O . ILE A 1 558 ? -36.192 30.654 93.458 1.00 85.19 558 ILE A O 1
ATOM 4413 N N . ILE A 1 559 ? -37.831 30.262 94.949 1.00 86.62 559 ILE A N 1
ATOM 4414 C CA . ILE A 1 559 ? -38.946 30.069 94.006 1.00 86.62 559 ILE A CA 1
ATOM 4415 C C . ILE A 1 559 ? -40.054 31.094 94.279 1.00 86.62 559 ILE A C 1
ATOM 4417 O O . ILE A 1 559 ? -40.004 31.798 95.288 1.00 86.62 559 ILE A O 1
ATOM 4421 N N . TYR A 1 560 ? -41.063 31.168 93.408 1.00 87.12 560 TYR A N 1
ATOM 4422 C CA . TYR A 1 560 ? -42.274 31.956 93.654 1.00 87.12 560 TYR A CA 1
ATOM 4423 C C . TYR A 1 560 ? -43.526 31.101 93.457 1.00 87.12 560 TYR A C 1
ATOM 4425 O O . TYR A 1 560 ? -43.669 30.479 92.403 1.00 87.12 560 TYR A O 1
ATOM 4433 N N . ILE A 1 561 ? -44.418 31.091 94.451 1.00 84.25 561 ILE A N 1
ATOM 4434 C CA . ILE A 1 561 ? -45.733 30.434 94.403 1.00 84.25 561 ILE A CA 1
ATOM 4435 C C . ILE A 1 561 ? -46.831 31.504 94.313 1.00 84.25 561 ILE A C 1
ATOM 4437 O O . ILE A 1 561 ? -46.802 32.468 95.071 1.00 84.25 561 ILE A O 1
ATOM 4441 N N . THR A 1 562 ? -47.782 31.378 93.390 1.00 80.75 562 THR A N 1
ATOM 4442 C CA . THR A 1 562 ? -48.919 32.308 93.258 1.00 80.75 562 THR A CA 1
ATOM 4443 C C . THR A 1 562 ? -49.975 32.056 94.333 1.00 80.75 562 THR A C 1
ATOM 4445 O O . THR A 1 562 ? -49.989 30.990 94.942 1.00 80.75 562 THR A O 1
ATOM 4448 N N . GLU A 1 563 ? -50.909 32.993 94.544 1.00 72.88 563 GLU A N 1
ATOM 4449 C CA . GLU A 1 563 ? -52.032 32.786 95.486 1.00 72.88 563 GLU A CA 1
ATOM 4450 C C . GLU A 1 563 ? -52.884 31.550 95.148 1.00 72.88 563 GLU A C 1
ATOM 4452 O O . GLU A 1 563 ? -53.551 31.000 96.016 1.00 72.88 563 GLU A O 1
ATOM 4457 N N . ALA A 1 564 ? -52.824 31.081 93.898 1.00 68.50 564 ALA A N 1
ATOM 4458 C CA . ALA A 1 564 ? -53.478 29.864 93.426 1.00 68.50 564 ALA A CA 1
ATOM 4459 C C . ALA A 1 564 ? -52.646 28.581 93.652 1.00 68.50 564 ALA A C 1
ATOM 4461 O O . ALA A 1 564 ? -53.038 27.508 93.198 1.00 68.50 564 ALA A O 1
ATOM 4462 N N . GLY A 1 565 ? -51.491 28.675 94.319 1.00 67.25 565 GLY A N 1
ATOM 4463 C CA . GLY A 1 565 ? -50.602 27.546 94.606 1.00 67.25 565 GLY A CA 1
ATOM 4464 C C . GLY A 1 565 ? -49.678 27.147 93.449 1.00 67.25 565 GLY A C 1
ATOM 4465 O O . GLY A 1 565 ? -49.052 26.088 93.501 1.00 67.25 565 GLY A O 1
ATOM 4466 N N . GLU A 1 566 ? -49.566 27.965 92.397 1.00 77.94 566 GLU A N 1
ATOM 4467 C CA . GLU A 1 566 ? -48.763 27.634 91.214 1.00 77.94 566 GLU A CA 1
ATOM 4468 C C . GLU A 1 566 ? -47.324 28.137 91.333 1.00 77.94 566 GLU A C 1
ATOM 4470 O O . GLU A 1 566 ? -47.085 29.295 91.664 1.00 77.94 566 GLU A O 1
ATOM 4475 N N . MET A 1 567 ? -46.346 27.297 90.988 1.00 84.44 567 MET A N 1
ATOM 4476 C CA . MET A 1 567 ? -44.937 27.696 90.949 1.00 84.44 567 MET A CA 1
ATOM 4477 C C . MET A 1 567 ? -44.582 28.373 89.621 1.00 84.44 567 MET A C 1
ATOM 4479 O O . MET A 1 567 ? -44.702 27.764 88.557 1.00 84.44 567 MET A O 1
ATOM 4483 N N . LEU A 1 568 ? -44.080 29.607 89.677 1.00 87.44 568 LEU A N 1
ATOM 4484 C CA . LEU A 1 568 ? -43.711 30.366 88.482 1.00 87.44 568 LEU A CA 1
ATOM 4485 C C . LEU A 1 568 ? -42.408 29.870 87.837 1.00 87.44 568 LEU A C 1
ATOM 4487 O O . LEU A 1 568 ? -41.457 29.454 88.504 1.00 87.44 568 LEU A O 1
ATOM 4491 N N . THR A 1 569 ? -42.352 29.961 86.505 1.00 86.75 569 THR A N 1
ATOM 4492 C CA . THR A 1 569 ? -41.164 29.669 85.691 1.00 86.75 569 THR A CA 1
ATOM 4493 C C . THR A 1 569 ? -40.976 30.730 84.598 1.00 86.75 569 THR A C 1
ATOM 4495 O O . THR A 1 569 ? -41.887 31.493 84.295 1.00 86.75 569 THR A O 1
ATOM 4498 N N . GLU A 1 570 ? -39.786 30.782 84.004 1.00 87.00 570 GLU A N 1
ATOM 4499 C CA . GLU A 1 570 ? -39.343 31.736 82.976 1.00 87.00 570 GLU A CA 1
ATOM 4500 C C . GLU A 1 570 ? -39.262 33.203 83.422 1.00 87.00 570 GLU A C 1
ATOM 4502 O O . GLU A 1 570 ? -39.147 33.490 84.613 1.00 87.00 570 GLU A O 1
ATOM 4507 N N . TRP A 1 571 ? -39.194 34.127 82.457 1.00 84.75 571 TRP A N 1
ATOM 4508 C CA . TRP A 1 571 ? -39.169 35.564 82.709 1.00 84.75 571 TRP A CA 1
ATOM 4509 C C . TRP A 1 571 ? -40.536 36.020 83.211 1.00 84.75 571 TRP A C 1
ATOM 4511 O O . TRP A 1 571 ? -41.536 35.829 82.527 1.00 84.75 571 TRP A O 1
ATOM 4521 N N . GLN A 1 572 ? -40.559 36.624 84.390 1.00 88.06 572 GLN A N 1
ATOM 4522 C CA . GLN A 1 572 ? -41.755 37.115 85.061 1.00 88.06 572 GLN A CA 1
ATOM 4523 C C . GLN A 1 572 ? -41.495 38.524 85.585 1.00 88.06 572 GLN A C 1
ATOM 4525 O O . GLN A 1 572 ? -40.405 38.810 86.083 1.00 88.06 572 GLN A O 1
ATOM 4530 N N . GLU A 1 573 ? -42.493 39.397 85.501 1.00 84.62 573 GLU A N 1
ATOM 4531 C CA . GLU A 1 573 ? -42.461 40.696 86.171 1.00 84.62 573 GLU A CA 1
ATOM 4532 C C . GLU A 1 573 ? -43.225 40.619 87.487 1.00 84.62 573 GLU A C 1
ATOM 4534 O O . GLU A 1 573 ? -44.397 40.252 87.521 1.00 84.62 573 GLU A O 1
ATOM 4539 N N . ILE A 1 574 ? -42.544 40.951 88.581 1.00 86.19 574 ILE A N 1
ATOM 4540 C CA . ILE A 1 574 ? -43.108 40.936 89.929 1.00 86.19 574 ILE A CA 1
ATOM 4541 C C . ILE A 1 574 ? -42.681 42.233 90.614 1.00 86.19 574 ILE A C 1
ATOM 4543 O O . ILE A 1 574 ? -41.487 42.490 90.755 1.00 86.19 574 ILE A O 1
ATOM 4547 N N . ALA A 1 575 ? -43.655 43.048 91.032 1.00 78.50 575 ALA A N 1
ATOM 4548 C CA . ALA A 1 575 ? -43.425 44.336 91.700 1.00 78.50 575 ALA A CA 1
ATOM 4549 C C . ALA A 1 575 ? -42.357 45.198 90.990 1.00 78.50 575 ALA A C 1
ATOM 4551 O O . ALA A 1 575 ? -41.344 45.574 91.584 1.00 78.50 575 ALA A O 1
ATOM 4552 N N . ASP A 1 576 ? -42.580 45.442 89.694 1.00 79.56 576 ASP A N 1
ATOM 4553 C CA . ASP A 1 576 ? -41.762 46.284 88.805 1.00 79.56 576 ASP A CA 1
ATOM 4554 C C . ASP A 1 576 ? -40.312 45.814 88.587 1.00 79.56 576 ASP A C 1
ATOM 4556 O O . ASP A 1 576 ? -39.479 46.549 88.056 1.00 79.56 576 ASP A O 1
ATOM 4560 N N . ASN A 1 577 ? -40.003 44.572 88.969 1.00 79.94 577 ASN A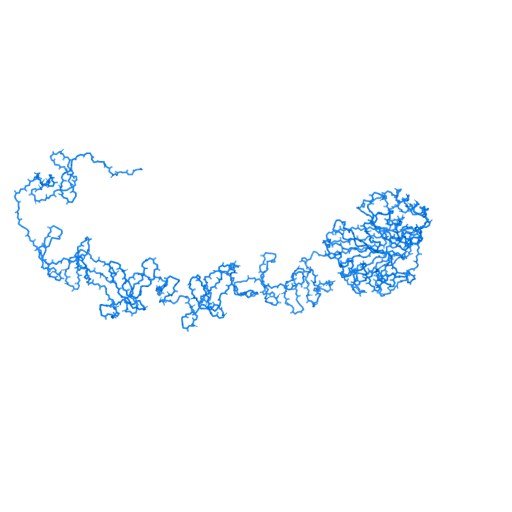 N 1
ATOM 4561 C CA . ASN A 1 577 ? -38.726 43.926 88.699 1.00 79.94 577 ASN A CA 1
ATOM 4562 C C . ASN A 1 577 ? -38.930 42.688 87.826 1.00 79.94 577 ASN A C 1
ATOM 4564 O O . ASN A 1 577 ? -39.868 41.913 88.020 1.00 79.94 577 ASN A O 1
ATOM 4568 N N . THR A 1 578 ? -38.016 42.478 86.882 1.00 83.50 578 THR A N 1
ATOM 4569 C CA . THR A 1 578 ? -38.030 41.303 86.011 1.00 83.50 578 THR A CA 1
ATOM 4570 C C . THR A 1 578 ? -37.135 40.207 86.590 1.00 83.50 578 THR A C 1
ATOM 4572 O O . THR A 1 578 ? -35.924 40.385 86.741 1.00 83.50 578 THR A O 1
ATOM 4575 N N . TYR A 1 579 ? -37.722 39.048 86.872 1.00 84.88 579 TYR A N 1
ATOM 4576 C CA . TYR A 1 579 ? -37.043 37.861 87.386 1.00 84.88 579 TYR A CA 1
ATOM 4577 C C . TYR A 1 579 ? -37.071 36.748 86.348 1.00 84.88 579 TYR A C 1
ATOM 4579 O O . TYR A 1 579 ? -38.052 36.596 85.631 1.00 84.88 579 TYR A O 1
ATOM 4587 N N . TYR A 1 580 ? -36.017 35.935 86.282 1.00 86.25 580 TYR A N 1
ATOM 4588 C CA . TYR A 1 580 ? -36.047 34.690 85.517 1.00 86.25 580 TYR A CA 1
ATOM 4589 C C . TYR A 1 580 ? -36.033 33.489 86.455 1.00 86.25 580 TYR A C 1
ATOM 4591 O O . TYR A 1 580 ? -35.059 33.276 87.183 1.00 86.25 580 TYR A O 1
ATOM 4599 N N . PHE A 1 581 ? -37.074 32.667 86.383 1.00 86.50 581 PHE A N 1
ATOM 4600 C CA . PHE A 1 581 ? -37.176 31.389 87.077 1.00 86.50 581 PHE A CA 1
ATOM 4601 C C . PHE A 1 581 ? -36.915 30.241 86.092 1.00 86.50 581 PHE A C 1
ATOM 4603 O O . PHE A 1 581 ? -37.321 30.267 84.935 1.00 86.50 581 PHE A O 1
ATOM 4610 N N . SER A 1 582 ? -36.188 29.201 86.487 1.00 81.12 582 SER A N 1
ATOM 4611 C CA . SER A 1 582 ? -35.860 28.120 85.541 1.00 81.12 582 SER A CA 1
ATOM 4612 C C . SER A 1 582 ? -37.088 27.278 85.139 1.00 81.12 582 SER A C 1
ATOM 4614 O O . SER A 1 582 ? -37.814 26.818 86.015 1.00 81.12 582 SER A O 1
ATOM 4616 N N . ARG A 1 583 ? -37.270 26.994 83.833 1.00 75.69 583 ARG A N 1
ATOM 4617 C CA . ARG A 1 583 ? -38.394 26.197 83.271 1.00 75.69 583 ARG A CA 1
ATOM 4618 C C . ARG A 1 583 ? -38.700 24.880 83.995 1.00 75.69 583 ARG A C 1
ATOM 4620 O O . ARG A 1 583 ? -39.845 24.462 84.029 1.00 75.69 583 ARG A O 1
ATOM 4627 N N . GLY A 1 584 ? -37.682 24.197 84.522 1.00 72.88 584 GLY A N 1
ATOM 4628 C CA . GLY A 1 584 ? -37.856 22.862 85.106 1.00 72.88 584 GLY A CA 1
ATOM 4629 C C . GLY A 1 584 ? -38.071 22.831 86.619 1.00 72.88 584 GLY A C 1
ATOM 4630 O O . GLY A 1 584 ? -38.706 21.911 87.116 1.00 72.88 584 GLY A O 1
ATOM 4631 N N . LYS A 1 585 ? -37.504 23.789 87.364 1.00 73.50 585 LYS A N 1
ATOM 4632 C CA . LYS A 1 585 ? -37.481 23.749 88.840 1.00 73.50 585 LYS A CA 1
ATOM 4633 C C . LYS A 1 585 ? -37.990 25.028 89.506 1.00 73.50 585 LYS A C 1
ATOM 4635 O O . LYS A 1 585 ? -37.932 25.116 90.722 1.00 73.50 585 LYS A O 1
ATOM 4640 N N . GLY A 1 586 ? -38.388 26.044 88.739 1.00 83.38 586 GLY A N 1
ATOM 4641 C CA . GLY A 1 586 ? -38.890 27.312 89.282 1.00 83.38 586 GLY A CA 1
ATOM 4642 C C . GLY A 1 586 ? -37.865 28.145 90.052 1.00 83.38 586 GLY A C 1
ATOM 4643 O O . GLY A 1 586 ? -38.221 29.174 90.599 1.00 83.38 586 GLY A O 1
ATOM 4644 N N . VAL A 1 587 ? -36.588 27.743 90.097 1.00 87.44 587 VAL A N 1
ATOM 4645 C CA . VAL A 1 587 ? -35.559 28.468 90.862 1.00 87.44 587 VAL A CA 1
ATOM 4646 C C . VAL A 1 587 ? -35.141 29.759 90.155 1.00 87.44 587 VAL A C 1
ATOM 4648 O O . VAL A 1 587 ? -34.765 29.726 88.975 1.00 87.44 587 VAL A O 1
ATOM 4651 N N . MET A 1 588 ? -35.171 30.867 90.895 1.00 89.06 588 MET A N 1
ATOM 4652 C CA . MET A 1 588 ? -34.787 32.216 90.486 1.00 89.06 588 MET A CA 1
ATOM 4653 C C . MET A 1 588 ? -33.293 32.291 90.162 1.00 89.06 588 MET A C 1
ATOM 4655 O O . MET A 1 588 ? -32.446 31.820 90.923 1.00 89.06 588 MET A O 1
ATOM 4659 N N . ARG A 1 589 ? -32.946 32.895 89.026 1.00 84.81 589 ARG A N 1
ATOM 4660 C CA . ARG A 1 589 ? -31.560 33.072 88.574 1.00 84.81 589 ARG A CA 1
ATOM 4661 C C . ARG A 1 589 ? -31.110 34.518 88.758 1.00 84.81 589 ARG A C 1
ATOM 4663 O O . ARG A 1 589 ? -31.829 35.442 88.394 1.00 84.81 589 ARG A O 1
ATOM 4670 N N . THR A 1 590 ? -29.891 34.704 89.263 1.00 75.56 590 THR A N 1
ATOM 4671 C CA . THR A 1 590 ? -29.246 36.014 89.442 1.00 75.56 590 THR A CA 1
ATOM 4672 C C . THR A 1 590 ? -27.899 36.049 88.692 1.00 75.56 590 THR A C 1
ATOM 4674 O O . THR A 1 590 ? -27.168 35.060 88.692 1.00 75.56 590 THR A O 1
ATOM 4677 N N . GLY A 1 591 ? -27.579 37.159 88.001 1.00 63.81 591 GLY A N 1
ATOM 4678 C CA . GLY A 1 591 ? -26.325 37.352 87.235 1.00 63.81 591 GLY A CA 1
ATOM 4679 C C . GLY A 1 591 ? -26.492 37.641 85.725 1.00 63.81 591 GLY A C 1
ATOM 4680 O O . GLY A 1 591 ? -27.572 37.470 85.166 1.00 63.81 591 GLY A O 1
ATOM 4681 N N . LEU A 1 592 ? -25.420 38.106 85.056 1.00 49.19 592 LEU A N 1
ATOM 4682 C CA . LEU A 1 592 ? -25.394 38.450 83.618 1.00 49.19 592 LEU A CA 1
ATOM 4683 C C . LEU A 1 592 ? -25.539 37.195 82.738 1.00 49.19 592 LEU A C 1
ATOM 4685 O O . LEU A 1 592 ? -24.557 36.516 82.442 1.00 49.19 592 LEU A O 1
ATOM 4689 N N . ASN A 1 593 ? -26.752 36.913 82.265 1.00 53.44 593 ASN A N 1
ATOM 4690 C CA . ASN A 1 593 ? -26.969 35.912 81.223 1.00 53.44 593 ASN A CA 1
ATOM 4691 C C . ASN A 1 593 ? -26.717 36.529 79.838 1.00 53.44 593 ASN A C 1
ATOM 4693 O O . ASN A 1 593 ? -27.437 37.427 79.404 1.00 53.44 593 ASN A O 1
ATOM 4697 N N . ARG A 1 594 ? -25.693 36.035 79.127 1.00 43.66 594 ARG A N 1
ATOM 4698 C CA . ARG A 1 594 ? -25.463 36.343 77.705 1.00 43.66 594 ARG A CA 1
ATOM 4699 C C . ARG A 1 594 ? -26.669 35.841 76.903 1.00 43.66 594 ARG A C 1
ATOM 4701 O O . ARG A 1 594 ? -26.906 34.636 76.853 1.00 43.66 594 ARG A O 1
ATOM 4708 N N . GLN A 1 595 ? -27.412 36.752 76.275 1.00 47.72 595 GLN A N 1
ATOM 4709 C CA . GLN A 1 595 ? -28.440 36.400 75.296 1.00 47.72 595 GLN A CA 1
ATOM 4710 C C . GLN A 1 595 ? -27.809 35.582 74.161 1.00 47.72 595 GLN A C 1
ATOM 4712 O O . GLN A 1 595 ? -26.935 36.067 73.445 1.00 47.72 595 GLN A O 1
ATOM 4717 N N . VAL A 1 596 ? -28.270 34.344 73.985 1.00 38.00 596 VAL A N 1
ATOM 4718 C CA . VAL A 1 596 ? -28.075 33.585 72.749 1.00 38.00 596 VAL A CA 1
ATOM 4719 C C . VAL A 1 596 ? -29.289 33.869 71.872 1.00 38.00 596 VAL A C 1
ATOM 4721 O O . VAL A 1 596 ? -30.376 33.371 72.144 1.00 38.00 596 VAL A O 1
ATOM 4724 N N . GLY A 1 597 ? -29.096 34.690 70.838 1.00 35.34 597 GLY A N 1
ATOM 4725 C CA . GLY A 1 597 ? -30.034 34.812 69.723 1.00 35.34 597 GLY A CA 1
ATOM 4726 C C . GLY A 1 597 ? -30.321 36.241 69.271 1.00 35.34 597 GLY A C 1
ATOM 4727 O O . GLY A 1 597 ? -31.092 36.957 69.897 1.00 35.34 597 GLY A O 1
ATOM 4728 N N . THR A 1 598 ? -29.779 36.624 68.116 1.00 35.91 598 THR A N 1
ATOM 4729 C CA . THR A 1 598 ? -30.581 37.002 66.936 1.00 35.91 598 THR A CA 1
ATOM 4730 C C . THR A 1 598 ? -29.683 37.091 65.697 1.00 35.91 598 THR A C 1
ATOM 4732 O O . THR A 1 598 ? -28.519 37.467 65.778 1.00 35.91 598 THR A O 1
ATOM 4735 N N . LYS A 1 599 ? -30.236 36.671 64.554 1.00 34.22 599 LYS A N 1
ATOM 4736 C CA . LYS A 1 599 ? -29.614 36.636 63.223 1.00 34.22 599 LYS A CA 1
ATOM 4737 C C . LYS A 1 599 ? -28.977 37.979 62.817 1.00 34.22 599 LYS A C 1
ATOM 4739 O O . LYS A 1 599 ? -29.700 38.960 62.645 1.00 34.22 599 LYS A O 1
ATOM 4744 N N . LYS A 1 600 ? -27.683 37.956 62.496 1.00 32.84 600 LYS A N 1
ATOM 4745 C CA . LYS A 1 600 ? -27.156 38.289 61.164 1.00 32.84 600 LYS A CA 1
ATOM 4746 C C . LYS A 1 600 ? -25.835 37.572 60.939 1.00 32.84 600 LYS A C 1
ATOM 4748 O O . LYS A 1 600 ? -25.038 37.540 61.900 1.00 32.84 600 LYS A O 1
#

Sequence (600 aa):
MIIGDIQTEDYEGFRNDLAGISNNIDYDFSVQIGDLVDDAGTYSNWHEILTAIEESGISHLDMIQVLGNHEYYGDVSGEKAAEIFNFPSESLDYYSVEYQNVYFGVINYTMSRSRLLEALNWLVEDASKSNSTWKVLLTHQPPYYLNPQGGNELFNELLPQYVQEAGIDFVFSGHDHAYARTEPLIDGQPADDGVVYIVTGALGEKRYTSVNNPDFHFATVNDTFDSIYLTVQTTQNSFSITTKEVGTGEVIDSYTKSYDSEDDIKYILNGDRLISEDGQHNRPVKGFTGLVSTVDGDEVYLINGDLFNGFLLIEGVLYYFNQNGVSQGEVTKGFYVIPKGTVYINDNGDMVRGWQEIDGFTYYFSTTDGLMRTGSRYVGDVVYDFAEDGKLLDNEGNPVVPNTDGFVRTKDGIVYIADNGEMLYGWQEIDGYTYYFSTSNGVMRSGNNRYVGGRVYDFSSDGKLLDDQGNAVVKDFGFIETDAGIVYISESGEMLTDWQEIAGDTYYFSRGNGVMRTGLNRQVGTKKYDFTDDGKLIGEVNPPEVDEFGFIETEAGIIYITEAGEMLTEWQEIADNTYYFSRGKGVMRTGLNRQVGTKK

pLDDT: mean 84.89, std 12.57, range [32.84, 98.88]

Secondary structure (DSSP, 8-state):
-EE-B---S-HHHHHHHHHHHHTS---S-EEE-S--SS-TT-HHHHHHHHHHHHHTS-TTS-EEE---TTTSTT-TT-HHHHHHHT-S-S-SSEEEEEETTEEEEEE-----HHHHHHHHHHHHHHHTT---SEEEEEESS-SS-S-TTSS-HHHHHHHHHHHHHTT-SEEEE-SSSSEEEEPPEETTEE-TTSBEEEEE-BSSS--------GGG-EEEEE---SSEEEEEEE-SSEEEEEEEETTT--EEEEEEEEPPPTTS--EEEETTEEEETTS--EEESTT--EEEEETTS-EEEEETTEEP-EEEEETTEEEEE-TTSBEEEE--SEEEEETTEEEEE-TTS-B--EEEEETTEEEEE-TTT-PBP-EEEEETTEEEEE-TT-BBB-TTSPBPPTT-SEEEEETTEEEEE-TTSPBP-EEEEETTEEEEE-TTT-PBP-EEEEEETTEEEEE-TTSBEE-TTSPBP----EEEEETTEEEEE-TTS-B--EEEEETTEEEEE-TTT-PBP-SSSEEETTEEEEE-TT-BEEEEEPPPP----EEEEETTEEEEE-TTSPBP-EEEEETTEEEEE-TTT--EE-S---------

Radius of gyration: 52.52 Å; chains: 1; bounding box: 105×70×139 Å